Protein 1R6V (pdb70)

CATH classification: 2.60.40.1800 (+3 more: 3.30.70.80, 3.40.50.200, 2.60.40.10)

Sequence (671 aa):
SKAKDLASLPEIKSQGYHILFGELRDGEYTEGKILVGYNDRSEVDKIVKAVNGKVVLELPQIKVVSIKLNGMTVKQAYDKIKALALKGIRYVEPSYKRELIKPTVVKPNPDMYKIRKPGLNSTARDYGEELSNELWGLEAIGVTQQLWEEASGTNIIVAVVDTGVDGTHPDLEGQVIAGYRPAFDEELPAGTDSSYGGSAGTHVAGTIAAKKDGKGIVGVAPGAKIMPIVIFDDPALVGGNGYVGDDYVAAGIIWATDHGAKVMNHSWGGWGYSYTMKEAFDYAMEHGVVMVVSAGNNTSDSHHQYPAGYPGVIQVAALDYYGGTFRVAGFSSRSDGVSVGAPGVTILSTVPGEDSIGYEGHNENVPATNGGTYDYYQGTSMAAPHVTGVVAVLLQKFPNAKPWQIRKLLENTAFDFNGNGWDHDTGYGLVKLDAALQGPLPTQGGVEEFQVVVTDAKGNFGVPTVFVSMMRDNGSCYYAKTGPDGIARFPHIDSGTYDIFVGGPDHWDRALAPYDGESIPGGYAIALRMAEERQASFVGFGVSPDATQLNVNFNSTLQVKFSTNLSTLKDPQFVVVDPLLRGVYGRVAYARNQTYDLSLLSGQISFGIQTLLPAATDITIQGTVTLNGEDIPVYGVLKAGTTWTIIDDFGGLNLGTDSQPIYVWWTIFGQ

B-factor: mean 23.52, std 9.98, range [3.26, 60.57]

Organism: Fervidobacterium pennivorans (NCBI:txid93466)

Nearest PDB structures (foldseek):
  1r6v-assembly1_A  TM=1.001E+00  e=0.000E+00  Fervidobacterium pennivorans
  7xr8-assembly1_A  TM=8.230E-01  e=1.145E-21  Thermaerobacillus caldiproteolyticus
  2x8j-assembly1_C  TM=8.472E-01  e=1.975E-20  Shouchella clausii
  7xr8-assembly2_D-2  TM=8.264E-01  e=8.109E-21  Thermaerobacillus caldiproteolyticus
  2x8j-assembly3_B  TM=8.328E-01  e=3.407E-19  Shouchella clausii

Radius of gyration: 28.77 Å; Cα contacts (8 Å, |Δi|>4): 1894; chains: 1; bounding box: 52×78×81 Å

InterPro domains:
  IPR000209 Peptidase S8/S53 domain [PF00082] (181-457)
  IPR013783 Immunoglobulin-like fold [G3DSA:2.60.40.10] (472-583)
  IPR015500 Peptidase S8, subtilisin-related [PR00723] (181-200)
  IPR015500 Peptidase S8, subtilisin-related [PR00723] (224-237)
  IPR015500 Peptidase S8, subtilisin-related [PR00723] (406-422)
  IPR022398 Peptidase S8, subtilisin, His-active site [PS00137] (228-238)
  IPR023827 Peptidase S8, subtilisin, Asp-active site [PS00136] (186-197)
  IPR023828 Peptidase S8, subtilisin, Ser-active site [PS00138] (407-417)
  IPR034063 Fervidolysin domain [cd07485] (174-441)
  IPR036852 Peptidase S8/S53 domain superfamily [G3DSA:3.40.50.200] (125-471)
  IPR036852 Peptidase S8/S53 domain superfamily [SSF52743] (31-699)
  IPR037045 Peptidase S8 propeptide/proteinase inhibitor I9 superfamily [G3DSA:3.30.70.80] (47-124)
  IPR050131 Subtilisin-like serine protease [PTHR43806] (74-496)
  IPR054399 Fervidolysin-like, N-terminal prodomain [PF22148] (53-123)
  IPR054400 Fervidolysin, sec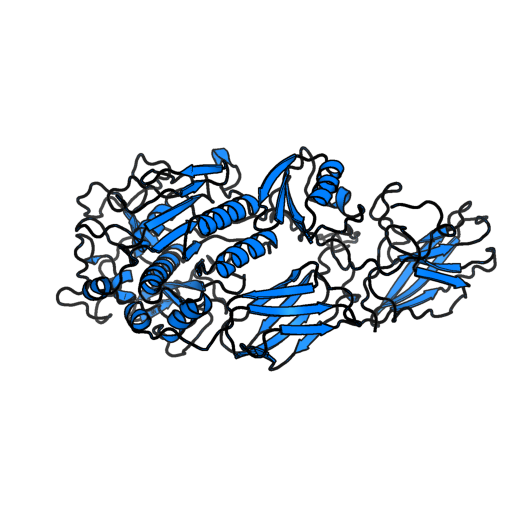ond beta-sandwich domain [PF22349] (599-698)
  IPR056489 Fervidolysin/DR_A0283-like, Ig-like domain [PF24025] (469-567)

Secondary structure (DSSP, 8-state):
---S-STTPPB---------BPPP-TTSB-TTEEEEEESSHHHHHHHHHHHT-EEEEEEGGGTEEEEE-SS--HHHHHHHHTTS--SSEEEEE-PBP-EE---EE----TTTT-SSSS--SSSTT--SSTTGGG-HHHHHTT--HHHHHH-S-TT-EEEEEES--BTTSGGGTTTB--EEEGGGTEEE-TT-B--TT-SHHHHHHHHHH---SSSS---S-TTSEEEEEESB--HHHH-TTSB--HHHHHHHHHHHHHTT-SEEEE-EEBS---HHHHHHHHHHHHTT-EEEEE--S-SSS----BTTTSTT-EEEEEEEEETTEEEE-SSSPP-TTEEEEEE-SSEEEE---TTSTT-----TT---SSS--EEEEESHHHHHHHHHHHHHHHHHH-TT--HHHHHHHHHHH-B-SSSSS-BTTTBT-B--HHHHHH----SSSEEEEEEEEEE-TTS-SBPTTEEEEEE-SSS--EEEE--TTSEEEEEEEEPEEEEEEEEEE---S--S-TTTS-----S-SS-S-GGG--EEEEEEEEEBTTB-EEEEE----EEEEE----TTSSS-EEEEE-TT-S-EEEEEE--TTPEEE-TT-EEEEEEEEE-SS--SS-EEEEEEEEETTEEEEEEEEE-TT-SEEEEBTTSS-BSS-SSS--B--EEEE--

Foldseek 3Di:
DFDDAFVPFAADDFLFFFAAEFDDDPPWFDWFKKKWAWQDPVLVVVLCVLLVWAFDDADVLRRITMTGRVPATPLRSCQSVRLPSGDGTFYMYGFTDKFFLDWDFDDQDLCFQDDLRQDRDDCQQPLQAPCSSRAVQCSLQPHDNVLVVVFQLAPAEEEEAEQFAALLFPQCPVAEAWAAELLVRDIRHGSHFRNQQAWLSHQLSFQQARANDRFDHGHLRVNYHYHYYHQQGHCVVCNDRRGSTLRSSLVRLVVCLVVHHQEYEERMWFATDDPSNLSSVLSSLVSQHAYEYEAHQADVRVTRCPPLQAFLHAYEFEWGADPNFIDTPHSGDFALSHLFYGHFFFHKGFTHDPPGNRDDDADPVPPTDPPGGIGTIGTSSSTRSNLRNLLSRLCVLVVPDRSLQSSVLQLVQADQRVPPCAGRRGGRHYGHSVSSNVDDRDPAFWDQKAKEFEAFQVRPAAAWQKKKWWADPHHHIHIFTAIRRNMTMRGSHTWFWTKMKIKFWDQSQAQADPVGGGGHGLSNTRANDPLAMDMDIDGGDTGTNVHRYHYHYHFWWKKKAWADDPVVFAQKWKWKAAQQRNRTNDIGGHDHRDIGIPRQDAYKIWIKMFGPFFAQAKDKIKIWMQIRNRTAIKIAIRHGPHGMATIGNVHGDFSHDSVRTGTRIHHGRGD

GO terms:
  GO:0005509 calcium ion binding (F, IDA)
  GO:0008233 peptidase activity (F, IDA)
  GO:0009986 cell surface (C, IDA)
  GO:0016540 protein autoprocessing (P, IDA)
  GO:0006508 proteolysis (P, IDA)

Solvent-accessible surface area: 24886 Å² total; per-residue (Å²): 99,52,24,189,52,2,58,84,17,81,151,47,183,40,85,8,33,25,28,3,5,5,36,31,114,143,61,48,34,56,90,17,33,0,0,0,0,10,71,54,72,68,7,0,60,103,0,28,163,26,1,118,13,115,45,48,28,79,10,85,69,9,88,0,0,0,0,94,0,83,87,44,50,0,104,91,0,0,60,109,2,13,8,43,36,31,151,8,16,28,2,0,0,0,2,3,89,3,108,23,12,110,18,78,90,32,165,52,62,122,94,11,5,63,77,109,26,50,58,43,81,102,81,36,20,80,4,41,9,60,1,7,93,41,13,2,3,7,17,0,0,10,4,69,58,144,18,18,152,100,1,16,0,61,133,16,39,0,0,0,0,1,1,0,0,2,4,85,6,51,0,0,98,46,16,5,43,36,0,18,17,2,21,94,113,64,98,5,85,62,33,50,28,1,0,48,24,8,4,4,0,0,3,4,0,0,8,0,0,0,67,86,58,33,85,0,1,2,0,0,0,18,20,0,69,0,5,3,0,0,0,9,1,44,67,93,110,48,33,83,80,0,24,12,8,0,0,37,0,0,5,0,0,6,36,0,12,77,95,26,0,87,0,0,0,0,1,0,2,3,64,0,24,0,20,0,0,14,53,0,0,6,33,0,3,106,98,29,1,3,2,0,0,0,0,9,38,42,91,114,52,80,33,13,82,24,0,10,34,3,2,8,13,2,13,0,0,0,0,34,18,162,65,49,73,16,106,36,26,63,49,9,26,177,34,37,24,1,3,0,0,0,0,0,17,12,8,4,0,0,0,0,18,112,153,22,92,4,79,85,22,51,22,150,116,17,91,25,88,36,79,17,14,1,8,7,9,43,8,2,5,3,0,0,1,5,0,0,0,0,0,0,0,0,13,59,73,27,101,132,13,84,8,18,22,0,10,21,4,0,13,97,30,17,100,50,38,80,62,87,34,37,25,60,48,2,1,48,2,0,0,38,0,58,32,0,3,139,22,116,33,18,116,150,24,6,5,97,43,0,31,0,23,0,21,3,24,165,39,105,73,16,0,4,7,0,53,0,28,0,90,48,152,95,6,14,33,21,72,0,29,0,10,41,87,0,57,0,80,0,4,12,0,6,29,30,87,1,42,0,83,3,9,0,0,19,43,46,12,71,33,60,46,116,97,97,38,104,46,95,3,15,0,6,1,2,0,17,23,142,15,0,36,59,144,27,66,59,118,43,44,37,3,33,104,139,33,58,88,13,90,5,83,6,72,2,60,0,69,0,84,0,65,26,85,5,91,118,20,95,71,26,56,2,0,9,0,1,7,15,6,58,0,0,52,30,77,64,68,24,29,130,72,85,70,18,84,20,12,145,52,31,2,17,4,1,0,0,0,13,6,122,102,76,5,104,98,87,32,64,0,102,9,57,0,36,0,36,64,94,99,17,101,3,95,0,53,0,136,48,58,50,36,53,16,9,0,1,37,57,18,25,44,40,22,25,80,134,80,68,6,1,28,0,3,0,0,1,0,2,116

Structure (mmCIF, N/CA/C/O backbone):
data_1R6V
#
_entry.id   1R6V
#
_cell.length_a   49.558
_cell.length_b   51.031
_cell.length_c   79.101
_cell.angle_alpha   93.90
_cell.angle_beta   104.72
_cell.angle_gamma   115.43
#
_symmetry.space_group_name_H-M   'P 1'
#
loop_
_entity.id
_entity.type
_entity.pdbx_description
1 polymer 'subtilisin-like serine protease'
2 non-polymer 'CALCIUM ION'
3 water water
#
loop_
_atom_site.group_PDB
_atom_site.id
_atom_site.type_symbol
_atom_site.label_atom_id
_atom_site.label_alt_id
_atom_site.label_comp_id
_atom_site.label_asym_id
_atom_site.label_entity_id
_atom_site.label_seq_id
_atom_site.pdbx_PDB_ins_code
_atom_site.Cartn_x
_atom_site.Cartn_y
_atom_site.Cartn_z
_atom_site.occupancy
_atom_site.B_iso_or_equiv
_atom_site.auth_seq_id
_atom_site.auth_comp_id
_atom_site.auth_asym_id
_atom_site.auth_atom_id
_atom_site.pdbx_PDB_model_num
ATOM 1 N N . SER A 1 1 ? -5.639 27.818 34.786 1.00 49.63 9 SER A N 1
ATOM 2 C CA . SER A 1 1 ? -5.555 29.027 35.661 1.00 49.77 9 SER A CA 1
ATOM 3 C C . SER A 1 1 ? -4.822 28.702 36.961 1.00 49.82 9 SER A C 1
ATOM 4 O O . SER A 1 1 ? -4.705 27.535 37.344 1.00 50.03 9 SER A O 1
ATOM 6 N N . LYS A 1 2 ? -4.328 29.738 37.635 1.00 50.12 10 LYS A N 1
ATOM 7 C CA . LYS A 1 2 ? -3.618 29.560 38.900 1.00 49.93 10 LYS A CA 1
ATOM 8 C C . LYS A 1 2 ? -4.379 30.227 40.050 1.00 49.80 10 LYS A C 1
ATOM 9 O O . LYS A 1 2 ? -5.578 30.495 39.940 1.00 50.20 10 LYS A O 1
ATOM 11 N N . ALA A 1 3 ? -3.677 30.486 41.151 1.00 49.66 11 ALA A N 1
ATOM 12 C CA . ALA A 1 3 ? -4.283 31.117 42.322 1.00 49.14 11 ALA A CA 1
ATOM 13 C C . ALA A 1 3 ? -3.242 31.443 43.389 1.00 48.56 11 ALA A C 1
ATOM 14 O O . ALA A 1 3 ? -2.212 30.771 43.493 1.00 49.23 11 ALA A O 1
ATOM 16 N N . LYS A 1 4 ? -3.518 32.478 44.178 1.00 47.30 12 LYS A N 1
ATOM 17 C CA . LYS A 1 4 ? -2.611 32.900 45.242 1.00 45.06 12 LYS A CA 1
ATOM 18 C C . LYS A 1 4 ? -3.314 32.892 46.598 1.00 44.29 12 LYS A C 1
ATOM 19 O O . LYS A 1 4 ? -2.687 32.634 47.625 1.00 44.75 12 LYS A O 1
ATOM 25 N N . ASP A 1 5 ? -4.614 33.169 46.592 1.00 43.45 13 ASP A N 1
ATOM 26 C CA . ASP A 1 5 ? -5.405 33.195 47.818 1.00 42.26 13 ASP A CA 1
ATOM 27 C C . ASP A 1 5 ? -6.533 32.171 47.723 1.00 41.05 13 ASP A C 1
ATOM 28 O O . ASP A 1 5 ? -7.180 32.048 46.685 1.00 42.47 13 ASP A O 1
ATOM 33 N N . LEU A 1 6 ? -6.772 31.443 48.809 1.00 38.80 14 LEU A N 1
ATOM 34 C CA . LEU A 1 6 ? -7.809 30.417 48.826 1.00 36.38 14 LEU A CA 1
ATOM 35 C C . LEU A 1 6 ? -9.212 30.994 49.036 1.00 35.48 14 LEU A C 1
ATOM 36 O O . LEU A 1 6 ? -10.185 30.509 48.458 1.00 33.88 14 LEU A O 1
ATOM 41 N N . ALA A 1 7 ? -9.307 32.036 49.858 1.00 35.03 15 ALA A N 1
ATOM 42 C CA . ALA A 1 7 ? -10.589 32.674 50.151 1.00 34.88 15 ALA A CA 1
ATOM 43 C C . ALA A 1 7 ? -11.154 33.434 48.954 1.00 34.87 15 ALA A C 1
ATOM 44 O O . ALA A 1 7 ? -12.366 33.622 48.844 1.00 34.23 15 ALA A O 1
ATOM 46 N N . SER A 1 8 ? -10.276 33.857 48.053 1.00 34.95 16 SER A N 1
ATOM 47 C CA . SER A 1 8 ? -10.698 34.617 46.883 1.00 35.58 16 SER A CA 1
ATOM 48 C C . SER A 1 8 ? -11.084 33.751 45.686 1.00 35.39 16 SER A C 1
ATOM 49 O O . SER A 1 8 ? -11.623 34.254 44.699 1.00 36.46 16 SER A O 1
ATOM 52 N N . LEU A 1 9 ? -10.813 32.454 45.770 1.00 33.17 17 LEU A N 1
ATOM 53 C CA . LEU A 1 9 ? -11.143 31.544 44.682 1.00 31.69 17 LEU A CA 1
ATOM 54 C C . LEU A 1 9 ? -12.646 31.382 44.508 1.00 31.25 17 LEU A C 1
ATOM 55 O O . LEU A 1 9 ? -13.390 31.287 45.482 1.00 30.59 17 LEU A O 1
ATOM 60 N N . PRO A 1 10 ? -13.111 31.353 43.252 1.00 32.00 18 PRO A N 1
ATOM 61 C CA . PRO A 1 10 ? -14.532 31.198 42.933 1.00 32.68 18 PRO A CA 1
ATOM 62 C C . PRO A 1 10 ? -14.975 29.740 42.998 1.00 33.34 18 PRO A C 1
ATOM 63 O O . PRO A 1 10 ? -14.149 28.828 43.048 1.00 31.83 18 PRO A O 1
ATOM 67 N N . GLU A 1 11 ? -16.286 29.533 42.985 1.00 34.34 19 GLU A N 1
ATOM 68 C CA . GLU A 1 11 ? -16.867 28.198 43.028 1.00 35.48 19 GLU A CA 1
ATOM 69 C C . GLU A 1 11 ? -16.924 27.656 41.604 1.00 36.40 19 GLU A C 1
ATOM 70 O O . GLU A 1 11 ? -17.341 28.373 40.691 1.00 35.88 19 GLU A O 1
ATOM 76 N N . ILE A 1 12 ? -16.503 26.405 41.412 1.00 35.01 20 ILE A N 1
ATOM 77 C CA . ILE A 1 12 ? -16.534 25.790 40.084 1.00 35.48 20 ILE A CA 1
ATOM 78 C C . ILE A 1 12 ? -17.097 24.373 40.114 1.00 35.28 20 ILE A C 1
ATOM 79 O O . ILE A 1 12 ? -17.178 23.748 41.169 1.00 35.77 20 ILE A O 1
ATOM 84 N N . LYS A 1 13 ? -17.497 23.877 38.945 1.00 35.78 21 LYS A N 1
ATOM 85 C CA . LYS A 1 13 ? -18.069 22.540 38.823 1.00 35.09 21 LYS A CA 1
ATOM 86 C C . LYS A 1 13 ? -16.955 21.517 38.629 1.00 34.46 21 LYS A C 1
ATOM 87 O O . LYS A 1 13 ? -15.833 21.887 38.285 1.00 34.21 21 LYS A O 1
ATOM 93 N N . SER A 1 14 ? -17.263 20.241 38.857 1.00 34.46 22 SER A N 1
ATOM 94 C CA . SER A 1 14 ? -16.279 19.171 38.697 1.00 35.29 22 SER A CA 1
ATOM 95 C C . SER A 1 14 ? -15.520 19.356 37.395 1.00 35.04 22 SER A C 1
ATOM 96 O O . SER A 1 14 ? -16.099 19.733 36.374 1.00 35.62 22 SER A O 1
ATOM 99 N N . GLN A 1 15 ? -14.221 19.082 37.447 1.00 34.38 23 GLN A N 1
ATOM 100 C CA . GLN A 1 15 ? -13.333 19.224 36.303 1.00 33.80 23 GLN A CA 1
ATOM 101 C C . GLN A 1 15 ? -12.931 17.885 35.690 1.00 32.99 23 GLN A C 1
ATOM 102 O O . GLN A 1 15 ? -12.018 17.832 34.867 1.00 33.58 23 GLN A O 1
ATOM 108 N N . GLY A 1 16 ? -13.598 16.809 36.095 1.00 31.01 24 GLY A N 1
ATOM 109 C CA . GLY A 1 16 ? -13.270 15.494 35.562 1.00 28.69 24 GLY A CA 1
ATOM 110 C C . GLY A 1 16 ? -11.998 14.915 36.165 1.00 27.12 24 GLY A C 1
ATOM 111 O O . GLY A 1 16 ? -11.636 15.250 37.296 1.00 28.11 24 GLY A O 1
ATOM 112 N N . TYR A 1 17 ? -11.314 14.046 35.425 1.00 24.02 25 TYR A N 1
ATOM 113 C CA . TYR A 1 17 ? -10.084 13.443 35.929 1.00 21.79 25 TYR A CA 1
ATOM 114 C C . TYR A 1 17 ? -8.831 13.962 35.230 1.00 21.65 25 TYR A C 1
ATOM 115 O O . TYR A 1 17 ? -8.913 14.604 34.185 1.00 21.03 25 TYR A O 1
ATOM 124 N N . HIS A 1 18 ? -7.687 13.669 35.843 1.00 19.94 26 HIS A N 1
ATOM 125 C CA . HIS A 1 18 ? -6.357 14.077 35.387 1.00 18.87 26 HIS A CA 1
ATOM 126 C C . HIS A 1 18 ? -6.047 13.627 33.958 1.00 18.88 26 HIS A C 1
ATOM 127 O O . HIS A 1 18 ? -6.664 12.700 33.432 1.00 15.36 26 HIS A O 1
ATOM 134 N N . ILE A 1 19 ? -5.081 14.303 33.340 1.00 17.92 27 ILE A N 1
ATOM 135 C CA . ILE A 1 19 ? -4.676 13.972 31.991 1.00 18.38 27 ILE A CA 1
ATOM 136 C C . ILE A 1 19 ? -4.087 12.555 32.014 1.00 17.16 27 ILE A C 1
ATOM 137 O O . ILE A 1 19 ? -3.456 12.148 32.991 1.00 15.44 27 ILE A O 1
ATOM 142 N N . LEU A 1 20 ? -4.305 11.804 30.937 1.00 15.62 28 LEU A N 1
ATOM 143 C CA . LEU A 1 20 ? -3.827 10.433 30.849 1.00 15.06 28 LEU A CA 1
ATOM 144 C C . LEU A 1 20 ? -2.370 10.375 30.395 1.00 14.78 28 LEU A C 1
ATOM 145 O O . LEU A 1 20 ? -2.058 10.682 29.242 1.00 14.48 28 LEU A O 1
ATOM 150 N N . PHE A 1 21 ? -1.478 10.004 31.308 1.00 13.15 29 PHE A N 1
ATOM 151 C CA . PHE A 1 21 ? -0.061 9.883 30.983 1.00 15.02 29 PHE A CA 1
ATOM 152 C C . PHE A 1 21 ? 0.315 8.420 30.828 1.00 16.29 29 PHE A C 1
ATOM 153 O O . PHE A 1 21 ? -0.111 7.584 31.624 1.00 16.67 29 PHE A O 1
ATOM 161 N N . GLY A 1 22 ? 1.107 8.109 29.807 1.00 15.63 30 GLY A N 1
ATOM 162 C CA . GLY A 1 22 ? 1.530 6.735 29.610 1.00 17.50 30 GLY A CA 1
ATOM 163 C C . GLY A 1 22 ? 2.493 6.325 30.711 1.00 18.13 30 GLY A C 1
ATOM 164 O O . GLY A 1 22 ? 3.362 7.103 31.114 1.00 18.08 30 GLY A O 1
ATOM 165 N N . GLU A 1 23 ? 2.357 5.097 31.201 1.00 18.98 31 GLU A N 1
ATOM 166 C CA . GLU A 1 23 ? 3.218 4.618 32.274 1.00 20.59 31 GLU A CA 1
ATOM 167 C C . GLU A 1 23 ? 4.682 4.627 31.876 1.00 21.14 31 GLU A C 1
ATOM 168 O O . GLU A 1 23 ? 5.040 4.202 30.779 1.00 19.72 31 GLU A O 1
ATOM 174 N N . LEU A 1 24 ? 5.522 5.122 32.782 1.00 21.79 32 LEU A N 1
ATOM 175 C CA . LEU A 1 24 ? 6.960 5.204 32.568 1.00 23.54 32 LEU A CA 1
ATOM 176 C C . LEU A 1 24 ? 7.666 4.076 33.312 1.00 26.95 32 LEU A C 1
ATOM 177 O O . LEU A 1 24 ? 7.550 3.965 34.533 1.00 28.38 32 LEU A O 1
ATOM 182 N N . ARG A 1 25 ? 8.393 3.251 32.564 1.00 27.70 33 ARG A N 1
ATOM 183 C CA . ARG A 1 25 ? 9.125 2.107 33.105 1.00 29.72 33 ARG A CA 1
ATOM 184 C C . ARG A 1 25 ? 10.578 2.193 32.646 1.00 29.77 33 ARG A C 1
ATOM 185 O O . ARG A 1 25 ? 10.840 2.252 31.450 1.00 28.87 33 ARG A O 1
ATOM 193 N N . ASP A 1 26 ? 11.530 2.194 33.578 1.00 30.98 34 ASP A N 1
ATOM 194 C CA . ASP A 1 26 ? 12.934 2.281 33.180 1.00 31.81 34 ASP A CA 1
ATOM 195 C C . ASP A 1 26 ? 13.308 1.253 32.119 1.00 30.87 34 ASP A C 1
ATOM 196 O O . ASP A 1 26 ? 12.925 0.087 32.207 1.00 32.11 34 ASP A O 1
ATOM 201 N N . GLY A 1 27 ? 14.049 1.704 31.111 1.00 29.47 35 GLY A N 1
ATOM 202 C CA . GLY A 1 27 ? 14.480 0.822 30.043 1.00 28.18 35 GLY A CA 1
ATOM 203 C C . GLY A 1 27 ? 13.387 0.356 29.099 1.00 28.41 35 GLY A C 1
ATOM 204 O O . GLY A 1 27 ? 13.665 -0.366 28.145 1.00 27.04 35 GLY A O 1
ATOM 205 N N . GLU A 1 28 ? 12.148 0.765 29.349 1.00 26.74 36 GLU A N 1
ATOM 206 C CA . GLU A 1 28 ? 11.049 0.339 28.488 1.00 26.29 36 GLU A CA 1
ATOM 207 C C . GLU A 1 28 ? 10.568 1.377 27.488 1.00 24.79 36 GLU A C 1
ATOM 208 O O . GLU A 1 28 ? 9.588 1.138 26.790 1.00 22.95 36 GLU A O 1
ATOM 214 N N . TYR A 1 29 ? 11.230 2.528 27.411 1.00 22.29 37 TYR A N 1
ATOM 215 C CA . TYR A 1 29 ? 10.796 3.536 26.459 1.00 21.96 37 TYR A CA 1
ATOM 216 C C . TYR A 1 29 ? 11.919 4.395 25.899 1.00 22.10 37 TYR A C 1
ATOM 217 O O . TYR A 1 29 ? 12.990 4.527 26.504 1.00 23.17 37 TYR A O 1
ATOM 226 N N . THR A 1 30 ? 11.676 4.963 24.725 1.00 21.60 38 THR A N 1
ATOM 227 C CA . THR A 1 30 ? 12.652 5.813 24.064 1.00 21.98 38 THR A CA 1
ATOM 228 C C . THR A 1 30 ? 12.643 7.187 24.709 1.00 21.37 38 THR A C 1
ATOM 229 O O . THR A 1 30 ? 11.595 7.789 24.885 1.00 20.38 38 THR A O 1
ATOM 233 N N . GLU A 1 31 ? 13.822 7.682 25.058 1.00 20.13 39 GLU A N 1
ATOM 234 C CA . GLU A 1 31 ? 13.917 8.984 25.697 1.00 20.98 39 GLU A CA 1
ATOM 235 C C . GLU A 1 31 ? 13.830 10.145 24.702 1.00 21.31 39 GLU A C 1
ATOM 236 O O . GLU A 1 31 ? 14.033 9.965 23.494 1.00 22.56 39 GLU A O 1
ATOM 242 N N . GLY A 1 32 ? 13.490 11.323 25.227 1.00 19.74 40 GLY A N 1
ATOM 243 C CA . GLY A 1 32 ? 13.432 12.541 24.437 1.00 20.10 40 GLY A CA 1
ATOM 244 C C . GLY A 1 32 ? 12.301 12.814 23.471 1.00 17.41 40 GLY A C 1
ATOM 245 O O . GLY A 1 32 ? 12.425 13.706 22.636 1.00 17.99 40 GLY A O 1
ATOM 246 N N . LYS A 1 33 ? 11.203 12.074 23.577 1.00 17.53 41 LYS A N 1
ATOM 247 C CA . LYS A 1 33 ? 10.080 12.279 22.674 1.00 15.92 41 LYS A CA 1
ATOM 248 C C . LYS A 1 33 ? 8.774 11.873 23.340 1.00 14.00 41 LYS A C 1
ATOM 249 O O . LYS A 1 33 ? 8.750 10.932 24.133 1.00 12.89 41 LYS A O 1
ATOM 255 N N . ILE A 1 34 ? 7.705 12.598 23.028 1.00 13.65 42 ILE A N 1
ATOM 256 C CA . ILE A 1 34 ? 6.381 12.250 23.540 1.00 12.96 42 ILE A CA 1
ATOM 257 C C . ILE A 1 34 ? 5.370 12.186 22.406 1.00 13.19 42 ILE A C 1
ATOM 258 O O . ILE A 1 34 ? 5.495 12.894 21.405 1.00 13.30 42 ILE A O 1
ATOM 263 N N . LEU A 1 35 ? 4.391 11.294 22.548 1.00 12.66 43 LEU A N 1
ATOM 264 C CA . LEU A 1 35 ? 3.338 11.148 21.546 1.00 13.07 43 LEU A CA 1
ATOM 265 C C . LEU A 1 35 ? 2.102 11.719 22.198 1.00 13.57 43 LEU A C 1
ATOM 266 O O . LEU A 1 35 ? 1.753 11.324 23.306 1.00 14.57 43 LEU A O 1
ATOM 271 N N . VAL A 1 36 ? 1.451 12.659 21.521 1.00 12.36 44 VAL A N 1
ATOM 272 C CA . VAL A 1 36 ? 0.269 13.301 22.073 1.00 13.35 44 VAL A CA 1
ATOM 273 C C . VAL A 1 36 ? -0.986 12.988 21.277 1.00 12.22 44 VAL A C 1
ATOM 274 O O . VAL A 1 36 ? -1.075 13.315 20.096 1.00 13.74 44 VAL A O 1
ATOM 278 N N . GLY A 1 37 ? -1.934 12.322 21.934 1.00 11.69 45 GLY A N 1
ATOM 279 C CA . GLY A 1 37 ? -3.208 12.001 21.323 1.00 12.44 45 GLY A CA 1
ATOM 280 C C . GLY A 1 37 ? -4.083 13.163 21.727 1.00 14.86 45 GLY A C 1
ATOM 281 O O . GLY A 1 37 ? -4.216 13.461 22.915 1.00 16.20 45 GLY A O 1
ATOM 282 N N . TYR A 1 38 ? -4.691 13.825 20.755 1.00 14.80 46 TYR A N 1
ATOM 283 C CA . TYR A 1 38 ? -5.496 14.993 21.053 1.00 15.98 46 TYR A CA 1
ATOM 284 C C . TYR A 1 38 ? -6.891 14.882 20.485 1.00 18.07 46 TYR A C 1
ATOM 285 O O . TYR A 1 38 ? -7.202 13.976 19.713 1.00 16.53 46 TYR A O 1
ATOM 294 N N . ASN A 1 39 ? -7.737 15.812 20.901 1.00 19.45 47 ASN A N 1
ATOM 295 C CA . ASN A 1 39 ? -9.059 15.911 20.328 1.00 21.00 47 ASN A CA 1
ATOM 296 C C . ASN A 1 39 ? -8.967 17.253 19.609 1.00 19.74 47 ASN A C 1
ATOM 297 O O . ASN A 1 39 ? -9.284 17.346 18.435 1.00 22.19 47 ASN A O 1
ATOM 302 N N . ASP A 1 40 ? -8.459 18.267 20.310 1.00 19.51 48 ASP A N 1
ATOM 303 C CA . ASP A 1 40 ? -8.305 19.621 19.766 1.00 20.13 48 ASP A CA 1
ATOM 304 C C . ASP A 1 40 ? -6.838 19.892 19.421 1.00 18.75 48 ASP A C 1
ATOM 305 O O . ASP A 1 40 ? -6.016 20.129 20.301 1.00 19.86 48 ASP A O 1
ATOM 310 N N . ARG A 1 41 ? -6.510 19.844 18.134 1.00 18.99 49 ARG A N 1
ATOM 311 C CA . ARG A 1 41 ? -5.131 20.059 17.688 1.00 17.30 49 ARG A CA 1
ATOM 312 C C . ARG A 1 41 ? -4.505 21.349 18.237 1.00 18.18 49 ARG A C 1
ATOM 313 O O . ARG A 1 41 ? -3.303 21.404 18.472 1.00 17.95 49 ARG A O 1
ATOM 321 N N . SER A 1 42 ? -5.311 22.385 18.450 1.00 18.81 50 SER A N 1
ATOM 322 C CA . SER A 1 42 ? -4.753 23.636 18.956 1.00 21.00 50 SER A CA 1
ATOM 323 C C . SER A 1 42 ? -4.181 23.496 20.375 1.00 20.99 50 SER A C 1
ATOM 324 O O . SER A 1 42 ? -3.205 24.169 20.736 1.00 21.48 50 SER A O 1
ATOM 327 N N . GLU A 1 43 ? -4.766 22.608 21.171 1.00 20.89 51 GLU A N 1
ATOM 328 C CA . GLU A 1 43 ? -4.293 22.412 22.534 1.00 21.44 51 GLU A CA 1
ATOM 329 C C . GLU A 1 43 ? -2.899 21.819 22.562 1.00 19.79 51 GLU A C 1
ATOM 330 O O . GLU A 1 43 ? -2.162 21.993 23.532 1.00 19.17 51 GLU A O 1
ATOM 336 N N . VAL A 1 44 ? -2.543 21.090 21.511 1.00 16.55 52 VAL A N 1
ATOM 337 C CA . VAL A 1 44 ? -1.221 20.484 21.448 1.00 17.33 52 VAL A CA 1
ATOM 338 C C . VAL A 1 44 ? -0.175 21.595 21.466 1.00 18.26 52 VAL A C 1
ATOM 339 O O . VAL A 1 44 ? 0.917 21.422 22.004 1.00 18.31 52 VAL A O 1
ATOM 343 N N . ASP A 1 45 ? -0.517 22.747 20.902 1.00 18.97 53 ASP A N 1
ATOM 344 C CA . ASP A 1 45 ? 0.434 23.844 20.873 1.00 20.78 53 ASP A CA 1
ATOM 345 C C . ASP A 1 45 ? 0.792 24.330 22.279 1.00 21.72 53 ASP A C 1
ATOM 346 O O . ASP A 1 45 ? 1.872 24.876 22.480 1.00 20.80 53 ASP A O 1
ATOM 351 N N . LYS A 1 46 ? -0.105 24.122 23.246 1.00 21.26 54 LYS A N 1
ATOM 352 C CA . LYS A 1 46 ? 0.166 24.513 24.626 1.00 21.69 54 LYS A CA 1
ATOM 353 C C . LYS A 1 46 ? 1.244 23.590 25.202 1.00 20.18 54 LYS A C 1
ATOM 354 O O . LYS A 1 46 ? 2.055 24.012 26.022 1.00 18.35 54 LYS A O 1
ATOM 360 N N . ILE A 1 47 ? 1.247 22.327 24.769 1.00 17.76 55 ILE A N 1
ATOM 361 C CA . ILE A 1 47 ? 2.257 21.374 25.215 1.00 16.76 55 ILE A CA 1
ATOM 362 C C . ILE A 1 47 ? 3.591 21.692 24.535 1.00 16.89 55 ILE A C 1
ATOM 363 O O . ILE A 1 47 ? 4.644 21.630 25.168 1.00 17.04 55 ILE A O 1
ATOM 368 N N . VAL A 1 48 ? 3.552 22.027 23.246 1.00 16.28 56 VAL A N 1
ATOM 369 C CA . VAL A 1 48 ? 4.783 22.338 22.522 1.00 19.16 56 VAL A CA 1
ATOM 370 C C . VAL A 1 48 ? 5.496 23.505 23.201 1.00 19.88 56 VAL A C 1
ATOM 371 O O . VAL A 1 48 ? 6.702 23.456 23.446 1.00 19.59 56 VAL A O 1
ATOM 375 N N . LYS A 1 49 ? 4.742 24.539 23.532 1.00 19.84 57 LYS A N 1
ATOM 376 C CA . LYS A 1 49 ? 5.338 25.688 24.194 1.00 23.00 57 LYS A CA 1
ATOM 377 C C . LYS A 1 49 ? 5.832 25.351 25.599 1.00 22.21 57 LYS A C 1
ATOM 378 O O . LYS A 1 49 ? 6.912 25.787 26.003 1.00 22.36 57 LYS A O 1
ATOM 384 N N . ALA A 1 50 ? 5.058 24.564 26.341 1.00 20.98 58 ALA A N 1
ATOM 385 C CA . ALA A 1 50 ? 5.454 24.210 27.702 1.00 21.16 58 ALA A CA 1
ATOM 386 C C . ALA A 1 50 ? 6.767 23.432 27.751 1.00 21.60 58 ALA A C 1
ATOM 387 O O . ALA A 1 50 ? 7.564 23.601 28.673 1.00 21.45 58 ALA A O 1
ATOM 389 N N . VAL A 1 51 ? 7.008 22.578 26.766 1.00 22.06 59 VAL A N 1
ATOM 390 C CA . VAL A 1 51 ? 8.246 21.811 26.770 1.00 21.61 59 VAL A CA 1
ATOM 391 C C . VAL A 1 51 ? 9.224 22.387 25.749 1.00 22.47 59 VAL A C 1
ATOM 392 O O . VAL A 1 51 ? 10.360 21.925 25.630 1.00 22.29 59 VAL A O 1
ATOM 396 N N . ASN A 1 52 ? 8.783 23.427 25.047 1.00 23.30 60 ASN A N 1
ATOM 397 C CA . ASN A 1 52 ? 9.578 24.061 24.003 1.00 23.49 60 ASN A CA 1
ATOM 398 C C . ASN A 1 52 ? 10.133 22.974 23.097 1.00 22.38 60 ASN A C 1
ATOM 399 O O . ASN A 1 52 ? 11.337 22.892 22.844 1.00 22.51 60 ASN A O 1
ATOM 404 N N . GLY A 1 53 ? 9.234 22.130 22.606 1.00 20.98 61 GLY A N 1
ATOM 405 C CA . GLY A 1 53 ? 9.658 21.046 21.750 1.00 21.68 61 GLY A CA 1
ATOM 406 C C . GLY A 1 53 ? 9.422 21.322 20.285 1.00 22.38 61 GLY A C 1
ATOM 407 O O . GLY A 1 53 ? 9.070 22.434 19.894 1.00 21.35 61 GLY A O 1
ATOM 408 N N . LYS A 1 54 ? 9.636 20.299 19.471 1.00 21.36 62 LYS A N 1
ATOM 409 C CA . LYS A 1 54 ? 9.434 20.431 18.047 1.00 21.97 62 LYS A CA 1
ATOM 410 C C . LYS A 1 54 ? 8.587 19.282 17.541 1.00 19.89 62 LYS A C 1
ATOM 411 O O . LYS A 1 54 ? 8.877 18.120 17.822 1.00 17.05 62 LYS A O 1
ATOM 417 N N . VAL A 1 55 ? 7.536 19.620 16.811 1.00 18.17 63 VAL A N 1
ATOM 418 C CA . VAL A 1 55 ? 6.654 18.617 16.224 1.00 19.91 63 VAL A CA 1
ATOM 419 C C . VAL A 1 55 ? 7.429 17.951 15.092 1.00 19.76 63 VAL A C 1
ATOM 420 O O . VAL A 1 55 ? 7.942 18.640 14.214 1.00 19.96 63 VAL A O 1
ATOM 424 N N . VAL A 1 56 ? 7.528 16.620 15.116 1.00 18.41 64 VAL A N 1
ATOM 425 C CA . VAL A 1 56 ? 8.246 15.903 14.071 1.00 17.64 64 VAL A CA 1
ATOM 426 C C . VAL A 1 56 ? 7.343 15.014 13.226 1.00 19.31 64 VAL A C 1
ATOM 427 O O . VAL A 1 56 ? 7.743 14.575 12.150 1.00 20.22 64 VAL A O 1
ATOM 431 N N . LEU A 1 57 ? 6.133 14.748 13.708 1.00 16.54 65 LEU A N 1
ATOM 432 C CA . LEU A 1 57 ? 5.195 13.915 12.966 1.00 16.51 65 LEU A CA 1
ATOM 433 C C . LEU A 1 57 ? 3.784 14.308 13.331 1.00 14.90 65 LEU A C 1
ATOM 434 O O . LEU A 1 57 ? 3.471 14.510 14.508 1.00 15.24 65 LEU A O 1
ATOM 439 N N . GLU A 1 58 ? 2.945 14.444 12.313 1.00 14.04 66 GLU A N 1
ATOM 440 C CA . GLU A 1 58 ? 1.541 14.752 12.507 1.00 15.85 66 GLU A CA 1
ATOM 441 C C . GLU A 1 58 ? 0.777 13.617 11.844 1.00 15.77 66 GLU A C 1
ATOM 442 O O . GLU A 1 58 ? 1.022 13.295 10.680 1.00 16.29 66 GLU A O 1
ATOM 448 N N . LEU A 1 59 ? -0.141 13.009 12.592 1.00 15.29 67 LEU A N 1
ATOM 449 C CA . LEU A 1 59 ? -0.947 11.901 12.084 1.00 15.64 67 LEU A CA 1
ATOM 450 C C . LEU A 1 59 ? -2.399 12.230 12.355 1.00 15.79 67 LEU A C 1
ATOM 451 O O . LEU A 1 59 ? -3.009 11.686 13.261 1.00 14.49 67 LEU A O 1
ATOM 456 N N . PRO A 1 60 ? -2.978 13.136 11.563 1.00 14.48 68 PRO A N 1
ATOM 457 C CA . PRO A 1 60 ? -4.375 13.505 11.787 1.00 14.85 68 PRO A CA 1
ATOM 458 C C . PRO A 1 60 ? -5.401 12.388 11.724 1.00 13.79 68 PRO A C 1
ATOM 459 O O . PRO A 1 60 ? -6.437 12.482 12.388 1.00 14.12 68 PRO A O 1
ATOM 463 N N . GLN A 1 61 ? -5.106 11.322 10.968 1.00 14.59 69 GLN A N 1
ATOM 464 C CA . GLN A 1 61 ? -6.031 10.192 10.851 1.00 15.90 69 GLN A CA 1
ATOM 465 C C . GLN A 1 61 ? -6.358 9.561 12.203 1.00 14.90 69 GLN A C 1
ATOM 466 O O . GLN A 1 61 ? -7.447 9.007 12.368 1.00 15.20 69 GLN A O 1
ATOM 472 N N . ILE A 1 62 ? -5.422 9.629 13.158 1.00 13.75 70 ILE A N 1
ATOM 473 C CA . ILE A 1 62 ? -5.676 9.113 14.509 1.00 13.43 70 ILE A CA 1
ATOM 474 C C . ILE A 1 62 ? -5.405 10.199 15.567 1.00 14.29 70 ILE A C 1
ATOM 475 O O . ILE A 1 62 ? -5.194 9.911 16.750 1.00 14.36 70 ILE A O 1
ATOM 480 N N . LYS A 1 63 ? -5.426 11.455 15.126 1.00 13.98 71 LYS A N 1
ATOM 481 C CA . LYS A 1 63 ? -5.219 12.593 16.024 1.00 14.72 71 LYS A CA 1
ATOM 482 C C . LYS A 1 63 ? -4.025 12.454 16.969 1.00 13.91 71 LYS A C 1
ATOM 483 O O . LYS A 1 63 ? -4.167 12.525 18.196 1.00 14.79 71 LYS A O 1
ATOM 489 N N . VAL A 1 64 ? -2.847 12.291 16.376 1.00 14.12 72 VAL A N 1
ATOM 490 C CA . VAL A 1 64 ? -1.608 12.152 17.124 1.00 14.57 72 VAL A CA 1
ATOM 491 C C . VAL A 1 64 ? -0.561 13.086 16.575 1.00 14.08 72 VAL A C 1
ATOM 492 O O . VAL A 1 64 ? -0.487 13.311 15.371 1.00 13.26 72 VAL A O 1
ATOM 496 N N . VAL A 1 65 ? 0.215 13.668 17.479 1.00 13.54 73 VAL A N 1
ATOM 497 C CA . VAL A 1 65 ? 1.326 14.531 17.108 1.00 16.26 73 VAL A CA 1
ATOM 498 C C . VAL A 1 65 ? 2.490 14.002 17.940 1.00 16.29 73 VAL A C 1
ATOM 499 O O . VAL A 1 65 ? 2.324 13.770 19.139 1.00 17.55 73 VAL A O 1
ATOM 503 N N . SER A 1 66 ? 3.650 13.794 17.325 1.00 14.99 74 SER A N 1
ATOM 504 C CA . SER A 1 66 ? 4.819 13.334 18.069 1.00 16.90 74 SER A CA 1
ATOM 505 C C . SER A 1 66 ? 5.678 14.585 18.261 1.00 16.30 74 SER A C 1
ATOM 506 O O . SER A 1 66 ? 5.877 15.353 17.321 1.00 18.00 74 SER A O 1
ATOM 509 N N . ILE A 1 67 ? 6.166 14.785 19.483 1.00 14.74 75 ILE A N 1
ATOM 510 C CA . ILE A 1 67 ? 6.964 15.964 19.826 1.00 14.75 75 ILE A CA 1
ATOM 511 C C . ILE A 1 67 ? 8.347 15.610 20.339 1.00 16.48 75 ILE A C 1
ATOM 512 O O . ILE A 1 67 ? 8.485 14.875 21.312 1.00 15.94 75 ILE A O 1
ATOM 517 N N . LYS A 1 68 ? 9.378 16.134 19.685 1.00 17.60 76 LYS A N 1
ATOM 518 C CA . LYS A 1 68 ? 10.749 15.897 20.120 1.00 19.46 76 LYS A CA 1
ATOM 519 C C . LYS A 1 68 ? 10.992 16.905 21.256 1.00 20.46 76 LYS A C 1
ATOM 520 O O . LYS A 1 68 ? 10.632 18.075 21.136 1.00 19.73 76 LYS A O 1
ATOM 526 N N . LEU A 1 69 ? 11.611 16.448 22.342 1.00 20.71 77 LEU A N 1
ATOM 527 C CA . LEU A 1 69 ? 11.837 17.286 23.525 1.00 23.88 77 LEU A CA 1
ATOM 528 C C . LEU A 1 69 ? 13.029 18.250 23.590 1.00 26.82 77 LEU A C 1
ATOM 529 O O . LEU A 1 69 ? 13.075 19.124 24.459 1.00 27.61 77 LEU A O 1
ATOM 534 N N . ASN A 1 70 ? 14.004 18.087 22.714 1.00 29.83 78 ASN A N 1
ATOM 535 C CA . ASN A 1 70 ? 15.161 18.988 22.721 1.00 31.74 78 ASN A CA 1
ATOM 536 C C . ASN A 1 70 ? 15.763 19.276 24.105 1.00 32.61 78 ASN A C 1
ATOM 537 O O . ASN A 1 70 ? 15.474 20.313 24.704 1.00 33.65 78 ASN A O 1
ATOM 542 N N . GLY A 1 71 ? 16.602 18.372 24.602 1.00 32.74 79 GLY A N 1
ATOM 543 C CA . GLY A 1 71 ? 17.256 18.577 25.885 1.00 33.86 79 GLY A CA 1
ATOM 544 C C . GLY A 1 71 ? 16.371 18.510 27.117 1.00 34.41 79 GLY A C 1
ATOM 545 O O . GLY A 1 71 ? 16.463 19.357 28.008 1.00 35.83 79 GLY A O 1
ATOM 546 N N . MET A 1 72 ? 15.513 17.499 27.169 1.00 31.80 80 MET A N 1
ATOM 547 C CA . MET A 1 72 ? 14.602 17.307 28.294 1.00 29.54 80 MET A CA 1
ATOM 548 C C . MET A 1 72 ? 14.204 15.836 28.236 1.00 26.97 80 MET A C 1
ATOM 549 O O . MET A 1 72 ? 14.179 15.245 27.153 1.00 25.52 80 MET A O 1
ATOM 554 N N . THR A 1 73 ? 13.930 15.235 29.391 1.00 22.47 81 THR A N 1
ATOM 555 C CA . THR A 1 73 ? 13.535 13.829 29.422 1.00 20.82 81 THR A CA 1
ATOM 556 C C . THR A 1 73 ? 12.016 13.750 29.392 1.00 18.76 81 THR A C 1
ATOM 557 O O . THR A 1 73 ? 11.328 14.743 29.611 1.00 16.52 81 THR A O 1
ATOM 561 N N . VAL A 1 74 ? 11.495 12.557 29.133 1.00 18.50 82 VAL A N 1
ATOM 562 C CA . VAL A 1 74 ? 10.054 12.379 29.105 1.00 16.81 82 VAL A CA 1
ATOM 563 C C . VAL A 1 74 ? 9.494 12.762 30.470 1.00 16.98 82 VAL A C 1
ATOM 564 O O . VAL A 1 74 ? 8.486 13.464 30.560 1.00 16.17 82 VAL A O 1
ATOM 568 N N . LYS A 1 75 ? 10.155 12.316 31.534 1.00 17.67 83 LYS A N 1
ATOM 569 C CA . LYS A 1 75 ? 9.686 12.610 32.885 1.00 19.66 83 LYS A CA 1
ATOM 570 C C . LYS A 1 75 ? 9.604 14.115 33.108 1.00 18.33 83 LYS A C 1
ATOM 571 O O . LYS A 1 75 ? 8.632 14.625 33.665 1.00 16.90 83 LYS A O 1
ATOM 577 N N . GLN A 1 76 ? 10.621 14.837 32.656 1.00 17.75 84 GLN A N 1
ATOM 578 C CA . GLN A 1 76 ? 10.613 16.284 32.804 1.00 17.93 84 GLN A CA 1
ATOM 579 C C . GLN A 1 76 ? 9.488 16.909 31.974 1.00 17.14 84 GLN A C 1
ATOM 580 O O . GLN A 1 76 ? 8.880 17.904 32.381 1.00 17.01 84 GLN A O 1
ATOM 586 N N . ALA A 1 77 ? 9.209 16.336 30.801 1.00 16.01 85 ALA A N 1
ATOM 587 C CA . ALA A 1 77 ? 8.125 16.856 29.964 1.00 15.72 85 ALA A CA 1
ATOM 588 C C . ALA A 1 77 ? 6.798 16.643 30.694 1.00 15.77 85 ALA A C 1
ATOM 589 O O . ALA A 1 77 ? 5.908 17.497 30.669 1.00 15.51 85 ALA A O 1
ATOM 591 N N . TYR A 1 78 ? 6.650 15.486 31.329 1.00 17.20 86 TYR A N 1
ATOM 592 C CA . TYR A 1 78 ? 5.431 15.230 32.089 1.00 18.02 86 TYR A CA 1
ATOM 593 C C . TYR A 1 78 ? 5.292 16.309 33.183 1.00 18.70 86 TYR A C 1
ATOM 594 O O . TYR A 1 78 ? 4.204 16.821 33.420 1.00 18.37 86 TYR A O 1
ATOM 603 N N . ASP A 1 79 ? 6.392 16.647 33.847 1.00 20.10 87 ASP A N 1
ATOM 604 C CA . ASP A 1 79 ? 6.319 17.657 34.901 1.00 21.16 87 ASP A CA 1
ATOM 605 C C . ASP A 1 79 ? 5.853 19.003 34.370 1.00 22.11 87 ASP A C 1
ATOM 606 O O . ASP A 1 79 ? 5.160 19.739 35.069 1.00 22.41 87 ASP A O 1
ATOM 611 N N . LYS A 1 80 ? 6.234 19.332 33.136 1.00 22.04 88 LYS A N 1
ATOM 612 C CA . LYS A 1 80 ? 5.833 20.599 32.524 1.00 22.09 88 LYS A CA 1
ATOM 613 C C . LYS A 1 80 ? 4.389 20.598 32.033 1.00 22.41 88 LYS A C 1
ATOM 614 O O . LYS A 1 80 ? 3.795 21.653 31.831 1.00 22.34 88 LYS A O 1
ATOM 620 N N . ILE A 1 81 ? 3.836 19.404 31.838 1.00 18.25 89 ILE A N 1
ATOM 621 C CA . ILE A 1 81 ? 2.493 19.236 31.309 1.00 18.27 89 ILE A CA 1
ATOM 622 C C . ILE A 1 81 ? 1.406 18.960 32.344 1.00 16.69 89 ILE A C 1
ATOM 623 O O . ILE A 1 81 ? 0.285 19.446 32.213 1.00 17.76 89 ILE A O 1
ATOM 628 N N . LYS A 1 82 ? 1.767 18.194 33.368 1.00 17.19 90 LYS A N 1
ATOM 629 C CA . LYS A 1 82 ? 0.825 17.757 34.397 1.00 18.66 90 LYS A CA 1
ATOM 630 C C . LYS A 1 82 ? -0.005 18.801 35.104 1.00 20.16 90 LYS A C 1
ATOM 631 O O . LYS A 1 82 ? -1.094 18.494 35.595 1.00 18.39 90 LYS A O 1
ATOM 637 N N . ALA A 1 83 ? 0.485 20.034 35.159 1.00 21.22 91 ALA A N 1
ATOM 638 C CA . ALA A 1 83 ? -0.267 21.084 35.832 1.00 24.98 91 ALA A CA 1
ATOM 639 C C . ALA A 1 83 ? -0.796 22.149 34.873 1.00 26.81 91 ALA A C 1
ATOM 640 O O . ALA A 1 83 ? -1.195 23.229 35.310 1.00 27.07 91 ALA A O 1
ATOM 642 N N . LEU A 1 84 ? -0.813 21.850 33.573 1.00 27.40 92 LEU A N 1
ATOM 643 C CA . LEU A 1 84 ? -1.290 22.821 32.581 1.00 29.80 92 LEU A CA 1
ATOM 644 C C . LEU A 1 84 ? -2.799 22.955 32.458 1.00 31.10 92 LEU A C 1
ATOM 645 O O . LEU A 1 84 ? -3.293 23.938 31.907 1.00 32.68 92 LEU A O 1
ATOM 650 N N . ALA A 1 85 ? -3.535 21.964 32.944 1.00 33.17 93 ALA A N 1
ATOM 651 C CA . ALA A 1 85 ? -4.987 22.023 32.883 1.00 34.56 93 ALA A CA 1
ATOM 652 C C . ALA A 1 85 ? -5.528 22.024 31.452 1.00 35.12 93 ALA A C 1
ATOM 653 O O . ALA A 1 85 ? -6.420 22.805 31.117 1.00 35.96 93 ALA A O 1
ATOM 655 N N . LEU A 1 86 ? -4.991 21.147 30.612 1.00 33.17 94 LEU A N 1
ATOM 656 C CA . LEU A 1 86 ? -5.430 21.051 29.226 1.00 33.94 94 LEU A CA 1
ATOM 657 C C . LEU A 1 86 ? -6.794 20.361 29.189 1.00 34.06 94 LEU A C 1
ATOM 658 O O . LEU A 1 86 ? -7.090 19.535 30.044 1.00 35.39 94 LEU A O 1
ATOM 663 N N . LYS A 1 87 ? -7.633 20.691 28.216 1.00 34.69 95 LYS A N 1
ATOM 664 C CA . LYS A 1 87 ? -8.940 20.041 28.167 1.00 34.95 95 LYS A CA 1
ATOM 665 C C . LYS A 1 87 ? -9.178 19.175 26.925 1.00 33.76 95 LYS A C 1
ATOM 666 O O . LYS A 1 87 ? -9.891 18.168 26.986 1.00 35.73 95 LYS A O 1
ATOM 672 N N . GLY A 1 88 ? -8.586 19.558 25.804 1.00 30.10 96 GLY A N 1
ATOM 673 C CA . GLY A 1 88 ? -8.790 18.788 24.591 1.00 25.68 96 GLY A CA 1
ATOM 674 C C . GLY A 1 88 ? -7.666 17.837 24.234 1.00 23.44 96 GLY A C 1
ATOM 675 O O . GLY A 1 88 ? -7.384 17.639 23.057 1.00 22.06 96 GLY A O 1
ATOM 676 N N . ILE A 1 89 ? -7.025 17.255 25.245 1.00 20.73 97 ILE A N 1
ATOM 677 C CA . ILE A 1 89 ? -5.932 16.305 25.026 1.00 18.30 97 ILE A CA 1
ATOM 678 C C . ILE A 1 89 ? -6.401 14.929 25.502 1.00 18.65 97 ILE A C 1
ATOM 679 O O . ILE A 1 89 ? -6.976 14.814 26.586 1.00 19.64 97 ILE A O 1
ATOM 684 N N . ARG A 1 90 ? -6.178 13.886 24.703 1.00 16.65 98 ARG A N 1
ATOM 685 C CA . ARG A 1 90 ? -6.584 12.544 25.118 1.00 16.14 98 ARG A CA 1
ATOM 686 C C . ARG A 1 90 ? -5.518 11.861 25.978 1.00 15.89 98 ARG A C 1
ATOM 687 O O . ARG A 1 90 ? -5.831 11.265 27.016 1.00 15.44 98 ARG A O 1
ATOM 695 N N . TYR A 1 91 ? -4.258 11.944 25.564 1.00 12.43 99 TYR A N 1
ATOM 696 C CA . TYR A 1 91 ? -3.193 11.319 26.339 1.00 12.50 99 TYR A CA 1
ATOM 697 C C . TYR A 1 91 ? -1.835 11.812 25.894 1.00 13.45 99 TYR A C 1
ATOM 698 O O . TYR A 1 91 ? -1.701 12.432 24.835 1.00 13.05 99 TYR A O 1
ATOM 707 N N . VAL A 1 92 ? -0.835 11.544 26.728 1.00 12.68 100 VAL A N 1
ATOM 708 C CA . VAL A 1 92 ? 0.549 11.892 26.433 1.00 10.81 100 VAL A CA 1
ATOM 709 C C . VAL A 1 92 ? 1.323 10.661 26.844 1.00 10.89 100 VAL A C 1
ATOM 710 O O . VAL A 1 92 ? 1.234 10.255 27.994 1.00 12.83 100 VAL A O 1
ATOM 714 N N . GLU A 1 93 ? 2.078 10.061 25.930 1.00 10.44 101 GLU A N 1
ATOM 715 C CA . GLU A 1 93 ? 2.827 8.854 26.285 1.00 11.50 101 GLU A CA 1
ATOM 716 C C . GLU A 1 93 ? 4.155 8.810 25.536 1.00 10.97 101 GLU A C 1
ATOM 717 O O . GLU A 1 93 ? 4.343 9.535 24.572 1.00 12.33 101 GLU A O 1
ATOM 723 N N . PRO A 1 94 ? 5.100 7.963 25.976 1.00 12.69 102 PRO A N 1
ATOM 724 C CA . PRO A 1 94 ? 6.368 7.894 25.246 1.00 12.35 102 PRO A CA 1
ATOM 725 C C . PRO A 1 94 ? 6.194 6.859 24.118 1.00 14.11 102 PRO A C 1
ATOM 726 O O . PRO A 1 94 ? 5.131 6.237 23.994 1.00 13.59 102 PRO A O 1
ATOM 730 N N . SER A 1 95 ? 7.217 6.700 23.286 1.00 12.56 103 SER A N 1
ATOM 731 C CA . SER A 1 95 ? 7.201 5.657 22.270 1.00 13.19 103 SER A CA 1
ATOM 732 C C . SER A 1 95 ? 7.897 4.554 23.055 1.00 14.63 103 SER A C 1
ATOM 733 O O . SER A 1 95 ? 8.973 4.778 23.634 1.00 17.35 103 SER A O 1
ATOM 736 N N . TYR A 1 96 ? 7.303 3.376 23.110 1.00 13.54 104 TYR A N 1
ATOM 737 C CA . TYR A 1 96 ? 7.902 2.295 23.871 1.00 14.46 104 TYR A CA 1
ATOM 738 C C . TYR A 1 96 ? 8.912 1.458 23.093 1.00 15.89 104 TYR A C 1
ATOM 739 O O . TYR A 1 96 ? 8.936 1.469 21.866 1.00 16.00 104 TYR A O 1
ATOM 748 N N . LYS A 1 97 ? 9.755 0.733 23.825 1.00 16.32 105 LYS A N 1
ATOM 749 C CA . LYS A 1 97 ? 10.751 -0.115 23.192 1.00 17.21 105 LYS A CA 1
ATOM 750 C C . LYS A 1 97 ? 10.072 -1.329 22.557 1.00 15.55 105 LYS A C 1
ATOM 751 O O . LYS A 1 97 ? 9.169 -1.924 23.154 1.00 15.75 105 LYS A O 1
ATOM 757 N N . ARG A 1 98 ? 10.488 -1.679 21.343 1.00 14.64 106 ARG A N 1
ATOM 758 C CA . ARG A 1 98 ? 9.945 -2.870 20.658 1.00 15.34 106 ARG A CA 1
ATOM 759 C C . ARG A 1 98 ? 11.097 -3.610 20.011 1.00 16.42 106 ARG A C 1
ATOM 760 O O . ARG A 1 98 ? 12.110 -3.014 19.665 1.00 15.06 106 ARG A O 1
ATOM 768 N N . GLU A 1 99 ? 10.926 -4.906 19.817 1.00 16.51 107 GLU A N 1
ATOM 769 C CA . GLU A 1 99 ? 11.959 -5.687 19.179 1.00 16.40 107 GLU A CA 1
ATOM 770 C C . GLU A 1 99 ? 11.310 -6.600 18.172 1.00 15.12 107 GLU A C 1
ATOM 771 O O . GLU A 1 99 ? 10.159 -6.999 18.325 1.00 12.32 107 GLU A O 1
ATOM 777 N N . LEU A 1 100 ? 12.068 -6.927 17.140 1.00 13.90 108 LEU A N 1
ATOM 778 C CA . LEU A 1 100 ? 11.592 -7.835 16.119 1.00 16.88 108 LEU A CA 1
ATOM 779 C C . LEU A 1 100 ? 11.648 -9.228 16.741 1.00 17.25 108 LEU A C 1
ATOM 780 O O . LEU A 1 100 ? 12.582 -9.544 17.480 1.00 17.41 108 LEU A O 1
ATOM 785 N N . ILE A 1 101 ? 10.642 -10.052 16.478 1.00 16.27 109 ILE A N 1
ATOM 786 C CA . ILE A 1 101 ? 10.642 -11.423 16.981 1.00 20.17 109 ILE A CA 1
ATOM 787 C C . ILE A 1 101 ? 11.470 -12.162 15.927 1.00 22.83 109 ILE A C 1
ATOM 788 O O . ILE A 1 101 ? 10.937 -12.798 15.022 1.00 25.01 109 ILE A O 1
ATOM 793 N N . LYS A 1 102 ? 12.790 -12.059 16.075 1.00 23.50 110 LYS A N 1
ATOM 794 C CA . LYS A 1 102 ? 13.768 -12.603 15.136 1.00 24.41 110 LYS A CA 1
ATOM 795 C C . LYS A 1 102 ? 13.815 -14.095 14.830 1.00 22.34 110 LYS A C 1
ATOM 796 O O . LYS A 1 102 ? 13.940 -14.927 15.727 1.00 22.21 110 LYS A O 1
ATOM 802 N N . PRO A 1 103 ? 13.742 -14.449 13.537 1.00 22.04 111 PRO A N 1
ATOM 803 C CA . PRO A 1 103 ? 13.796 -15.867 13.167 1.00 21.56 111 PRO A CA 1
ATOM 804 C C . PRO A 1 103 ? 15.236 -16.351 13.259 1.00 22.24 111 PRO A C 1
ATOM 805 O O . PRO A 1 103 ? 16.162 -15.547 13.166 1.00 22.37 111 PRO A O 1
ATOM 809 N N . THR A 1 104 ? 15.428 -17.653 13.451 1.00 21.11 112 THR A N 1
ATOM 810 C CA . THR A 1 104 ? 16.778 -18.207 13.519 1.00 21.01 112 THR A CA 1
ATOM 811 C C . THR A 1 104 ? 16.971 -19.187 12.367 1.00 20.63 112 THR A C 1
ATOM 812 O O . THR A 1 104 ? 16.013 -19.771 11.872 1.00 18.34 112 THR A O 1
ATOM 816 N N . VAL A 1 105 ? 18.209 -19.355 11.928 1.00 19.79 113 VAL A N 1
ATOM 817 C CA . VAL A 1 105 ? 18.489 -20.252 10.826 1.00 20.17 113 VAL A CA 1
ATOM 818 C C . VAL A 1 105 ? 18.532 -21.711 11.261 1.00 20.31 113 VAL A C 1
ATOM 819 O O . VAL A 1 105 ? 18.952 -22.027 12.383 1.00 20.22 113 VAL A O 1
ATOM 823 N N . VAL A 1 106 ? 18.041 -22.592 10.391 1.00 16.92 114 VAL A N 1
ATOM 824 C CA . VAL A 1 106 ? 18.091 -24.025 10.652 1.00 16.75 114 VAL A CA 1
ATOM 825 C C . VAL A 1 106 ? 18.544 -24.718 9.375 1.00 16.70 114 VAL A C 1
ATOM 826 O O . VAL A 1 106 ? 18.555 -24.121 8.293 1.00 16.55 114 VAL A O 1
ATOM 830 N N . LYS A 1 107 ? 18.942 -25.981 9.503 1.00 15.21 115 LYS A N 1
ATOM 831 C CA . LYS A 1 107 ? 19.395 -26.743 8.348 1.00 16.58 115 LYS A CA 1
ATOM 832 C C . LYS A 1 107 ? 18.240 -27.393 7.616 1.00 16.89 115 LYS A C 1
ATOM 833 O O . LYS A 1 107 ? 17.179 -27.627 8.193 1.00 17.98 115 LYS A O 1
ATOM 839 N N . PRO A 1 108 ? 18.423 -27.680 6.325 1.00 16.33 116 PRO A N 1
ATOM 840 C CA . PRO A 1 108 ? 17.328 -28.327 5.605 1.00 16.48 116 PRO A CA 1
ATOM 841 C C . PRO A 1 108 ? 17.080 -29.691 6.227 1.00 17.08 116 PRO A C 1
ATOM 842 O O . PRO A 1 108 ? 17.973 -30.275 6.851 1.00 17.18 116 PRO A O 1
ATOM 846 N N . ASN A 1 109 ? 15.860 -30.185 6.069 1.00 16.05 117 ASN A N 1
ATOM 847 C CA . ASN A 1 109 ? 15.493 -31.483 6.607 1.00 16.43 117 ASN A CA 1
ATOM 848 C C . ASN A 1 109 ? 14.648 -32.251 5.589 1.00 18.89 117 ASN A C 1
ATOM 849 O O . ASN A 1 109 ? 13.448 -32.033 5.472 1.00 18.25 117 ASN A O 1
ATOM 854 N N . PRO A 1 110 ? 15.276 -33.172 4.840 1.00 24.62 118 PRO A N 1
ATOM 855 C CA . PRO A 1 110 ? 14.590 -33.980 3.825 1.00 26.63 118 PRO A CA 1
ATOM 856 C C . PRO A 1 110 ? 13.440 -34.848 4.338 1.00 27.09 118 PRO A C 1
ATOM 857 O O . PRO A 1 110 ? 12.618 -35.313 3.549 1.00 28.96 118 PRO A O 1
ATOM 861 N N . ASP A 1 111 ? 13.386 -35.079 5.650 1.00 24.76 119 ASP A N 1
ATOM 862 C CA . ASP A 1 111 ? 12.318 -35.902 6.217 1.00 24.61 119 ASP A CA 1
ATOM 863 C C . ASP A 1 111 ? 11.172 -35.083 6.819 1.00 24.93 119 ASP A C 1
ATOM 864 O O . ASP A 1 111 ? 10.202 -35.644 7.331 1.00 24.62 119 ASP A O 1
ATOM 869 N N . MET A 1 112 ? 11.272 -33.761 6.749 1.00 24.09 120 MET A N 1
ATOM 870 C CA . MET A 1 112 ? 10.243 -32.891 7.322 1.00 24.03 120 MET A CA 1
ATOM 871 C C . MET A 1 112 ? 8.841 -33.163 6.757 1.00 24.56 120 MET A C 1
ATOM 872 O O . MET A 1 112 ? 8.623 -33.098 5.545 1.00 22.27 120 MET A O 1
ATOM 877 N N . TYR A 1 113 ? 7.904 -33.474 7.648 1.00 23.84 121 TYR A N 1
ATOM 878 C CA . TYR A 1 113 ? 6.515 -33.736 7.269 1.00 24.75 121 TYR A CA 1
AT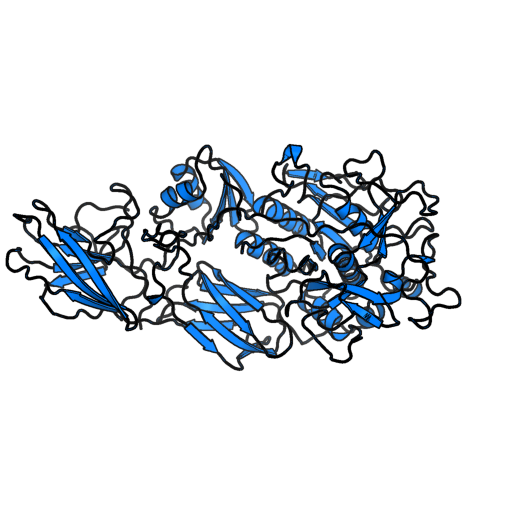OM 879 C C . TYR A 1 113 ? 6.403 -34.789 6.175 1.00 28.28 121 TYR A C 1
ATOM 880 O O . TYR A 1 113 ? 5.734 -34.592 5.158 1.00 25.30 121 TYR A O 1
ATOM 889 N N . LYS A 1 114 ? 7.069 -35.917 6.408 1.00 32.98 122 LYS A N 1
ATOM 890 C CA . LYS A 1 114 ? 7.090 -37.039 5.479 1.00 37.70 122 LYS A CA 1
ATOM 891 C C . LYS A 1 114 ? 6.609 -38.300 6.200 1.00 40.65 122 LYS A C 1
ATOM 892 O O . LYS A 1 114 ? 6.195 -38.248 7.361 1.00 42.67 122 LYS A O 1
ATOM 898 N N . ILE A 1 115 ? 6.680 -39.432 5.506 1.00 44.02 123 ILE A N 1
ATOM 899 C CA . ILE A 1 115 ? 6.280 -40.725 6.065 1.00 45.63 123 ILE A CA 1
ATOM 900 C C . ILE A 1 115 ? 4.952 -40.674 6.826 1.00 47.24 123 ILE A C 1
ATOM 901 O O . ILE A 1 115 ? 4.909 -40.295 8.001 1.00 48.91 123 ILE A O 1
ATOM 903 N N . ARG A 1 116 ? 3.873 -41.068 6.154 1.00 47.84 124 ARG A N 1
ATOM 904 C CA . ARG A 1 116 ? 2.537 -41.072 6.754 1.00 47.86 124 ARG A CA 1
ATOM 905 C C . ARG A 1 116 ? 2.160 -39.711 7.342 1.00 47.99 124 ARG A C 1
ATOM 906 O O . ARG A 1 116 ? 1.630 -39.626 8.455 1.00 48.03 124 ARG A O 1
ATOM 908 N N . LYS A 1 117 ? 2.437 -38.648 6.589 1.00 48.03 125 LYS A N 1
ATOM 909 C CA . LYS A 1 117 ? 2.120 -37.291 7.031 1.00 47.72 125 LYS A CA 1
ATOM 910 C C . LYS A 1 117 ? 0.768 -36.864 6.470 1.00 48.24 125 LYS A C 1
ATOM 911 O O . LYS A 1 117 ? -0.221 -36.765 7.201 1.00 48.87 125 LYS A O 1
ATOM 913 N N . PRO A 1 118 ? 0.733 -36.610 5.168 1.00 47.97 126 PRO A N 1
ATOM 914 C CA . PRO A 1 118 ? -0.495 -36.203 4.497 1.00 47.90 126 PRO A CA 1
ATOM 915 C C . PRO A 1 118 ? -0.299 -36.298 2.990 1.00 48.41 126 PRO A C 1
ATOM 916 O O . PRO A 1 118 ? -0.171 -35.278 2.307 1.00 48.65 126 PRO A O 1
ATOM 918 N N . GLY A 1 119 ? -0.272 -37.531 2.483 1.00 48.63 127 GLY A N 1
ATOM 919 C CA . GLY A 1 119 ? -0.083 -37.789 1.058 1.00 48.76 127 GLY A CA 1
ATOM 920 C C . GLY A 1 119 ? 1.334 -37.415 0.627 1.00 49.06 127 GLY A C 1
ATOM 921 O O . GLY A 1 119 ? 1.556 -36.350 0.043 1.00 50.22 127 GLY A O 1
ATOM 922 N N . LEU A 1 120 ? 2.290 -38.293 0.918 1.00 48.98 128 LEU A N 1
ATOM 923 C CA . LEU A 1 120 ? 3.681 -38.048 0.555 1.00 48.52 128 LEU A CA 1
ATOM 924 C C . LEU A 1 120 ? 4.121 -38.995 -0.555 1.00 49.02 128 LEU A C 1
ATOM 925 O O . LEU A 1 120 ? 5.242 -39.510 -0.540 1.00 49.47 128 LEU A O 1
ATOM 927 N N . ASN A 1 121 ? 3.232 -39.221 -1.518 1.00 49.18 129 ASN A N 1
ATOM 928 C CA . ASN A 1 121 ? 3.529 -40.107 -2.640 1.00 49.11 129 ASN A CA 1
ATOM 929 C C . ASN A 1 121 ? 2.884 -39.586 -3.922 1.00 48.81 129 ASN A C 1
ATOM 930 O O . ASN A 1 121 ? 1.832 -38.945 -3.878 1.00 49.40 129 ASN A O 1
ATOM 932 N N . SER A 1 122 ? 3.525 -39.863 -5.055 1.00 48.35 130 SER A N 1
ATOM 933 C CA . SER A 1 122 ? 3.030 -39.435 -6.360 1.00 47.42 130 SER A CA 1
ATOM 934 C C . SER A 1 122 ? 2.744 -37.935 -6.389 1.00 47.25 130 SER A C 1
ATOM 935 O O . SER A 1 122 ? 1.617 -37.506 -6.142 1.00 48.03 130 SER A O 1
ATOM 937 N N . THR A 1 123 ? 3.767 -37.141 -6.692 1.00 47.11 131 THR A N 1
ATOM 938 C CA . THR A 1 123 ? 3.624 -35.688 -6.753 1.00 46.39 131 THR A CA 1
ATOM 939 C C . THR A 1 123 ? 2.909 -35.129 -5.523 1.00 45.59 131 THR A C 1
ATOM 940 O O . THR A 1 123 ? 1.875 -34.470 -5.644 1.00 46.77 131 THR A O 1
ATOM 942 N N . ALA A 1 124 ? 3.461 -35.393 -4.340 1.00 44.52 132 ALA A N 1
ATOM 943 C CA . ALA A 1 124 ? 2.869 -34.907 -3.096 1.00 42.43 132 ALA A CA 1
ATOM 944 C C . ALA A 1 124 ? 2.881 -33.380 -3.093 1.00 41.32 132 ALA A C 1
ATOM 945 O O . ALA A 1 124 ? 1.834 -32.734 -3.008 1.00 42.24 132 ALA A O 1
ATOM 947 N N . ARG A 1 125 ? 4.072 -32.808 -3.200 1.00 38.31 133 ARG A N 1
ATOM 948 C CA . ARG A 1 125 ? 4.220 -31.362 -3.212 1.00 36.08 133 ARG A CA 1
ATOM 949 C C . ARG A 1 125 ? 4.494 -30.886 -4.623 1.00 35.15 133 ARG A C 1
ATOM 950 O O . ARG A 1 125 ? 5.601 -30.459 -4.945 1.00 36.74 133 ARG A O 1
ATOM 958 N N . ASP A 1 126 ? 3.477 -30.962 -5.468 1.00 34.85 134 ASP A N 1
ATOM 959 C CA . ASP A 1 126 ? 3.620 -30.536 -6.848 1.00 33.93 134 ASP A CA 1
ATOM 960 C C . ASP A 1 126 ? 3.030 -29.143 -7.023 1.00 32.06 134 ASP A C 1
ATOM 961 O O . ASP A 1 126 ? 1.860 -28.994 -7.383 1.00 32.33 134 ASP A O 1
ATOM 966 N N . TYR A 1 127 ? 3.845 -28.123 -6.763 1.00 28.98 135 TYR A N 1
ATOM 967 C CA . TYR A 1 127 ? 3.397 -26.742 -6.899 1.00 27.38 135 TYR A CA 1
ATOM 968 C C . TYR A 1 127 ? 3.907 -26.097 -8.183 1.00 26.54 135 TYR A C 1
ATOM 969 O O . TYR A 1 127 ? 3.564 -24.954 -8.479 1.00 26.73 135 TYR A O 1
ATOM 978 N N . GLY A 1 128 ? 4.739 -26.821 -8.930 1.00 24.72 136 GLY A N 1
ATOM 979 C CA . GLY A 1 128 ? 5.256 -26.301 -10.189 1.00 23.04 136 GLY A CA 1
ATOM 980 C C . GLY A 1 128 ? 6.633 -25.650 -10.168 1.00 23.03 136 GLY A C 1
ATOM 981 O O . GLY A 1 128 ? 7.221 -25.392 -11.223 1.00 22.85 136 GLY A O 1
ATOM 982 N N . GLU A 1 129 ? 7.149 -25.386 -8.972 1.00 19.83 137 GLU A N 1
ATOM 983 C CA . GLU A 1 129 ? 8.452 -24.740 -8.806 1.00 18.63 137 GLU A CA 1
ATOM 984 C C . GLU A 1 129 ? 9.530 -25.777 -8.537 1.00 18.02 137 GLU A C 1
ATOM 985 O O . GLU A 1 129 ? 9.262 -26.802 -7.915 1.00 18.87 137 GLU A O 1
ATOM 991 N N . GLU A 1 130 ? 10.751 -25.483 -8.965 1.00 17.76 138 GLU A N 1
ATOM 992 C CA . GLU A 1 130 ? 11.849 -26.414 -8.773 1.00 19.23 138 GLU A CA 1
ATOM 993 C C . GLU A 1 130 ? 12.106 -26.774 -7.311 1.00 19.66 138 GLU A C 1
ATOM 994 O O . GLU A 1 130 ? 12.600 -27.860 -7.028 1.00 20.25 138 GLU A O 1
ATOM 1000 N N . LEU A 1 131 ? 11.772 -25.882 -6.377 1.00 18.10 139 LEU A N 1
ATOM 1001 C CA . LEU A 1 131 ? 11.994 -26.182 -4.965 1.00 18.09 139 LEU A CA 1
ATOM 1002 C C . LEU A 1 131 ? 10.741 -26.650 -4.225 1.00 17.66 139 LEU A C 1
ATOM 1003 O O . LEU A 1 131 ? 10.746 -26.752 -2.996 1.00 18.03 139 LEU A O 1
ATOM 1008 N N . SER A 1 132 ? 9.681 -26.966 -4.970 1.00 18.87 140 SER A N 1
ATOM 1009 C CA . SER A 1 132 ? 8.421 -27.417 -4.371 1.00 19.09 140 SER A CA 1
ATOM 1010 C C . SER A 1 132 ? 8.581 -28.517 -3.339 1.00 19.80 140 SER A C 1
ATOM 1011 O O . SER A 1 132 ? 7.865 -28.543 -2.339 1.00 18.99 140 SER A O 1
ATOM 1014 N N . ASN A 1 133 ? 9.502 -29.444 -3.588 1.00 18.44 141 ASN A N 1
ATOM 1015 C CA . ASN A 1 133 ? 9.658 -30.572 -2.670 1.00 21.05 141 ASN A CA 1
ATOM 1016 C C . ASN A 1 133 ? 10.016 -30.157 -1.254 1.00 18.31 141 ASN A C 1
ATOM 1017 O O . ASN A 1 133 ? 9.759 -30.888 -0.296 1.00 19.94 141 ASN A O 1
ATOM 1022 N N . GLU A 1 134 ? 10.614 -28.988 -1.108 1.00 16.76 142 GLU A N 1
ATOM 1023 C CA . GLU A 1 134 ? 11.001 -28.549 0.220 1.00 17.76 142 GLU A CA 1
ATOM 1024 C C . GLU A 1 134 ? 9.973 -27.703 0.955 1.00 15.45 142 GLU A C 1
ATOM 1025 O O . GLU A 1 134 ? 10.157 -27.407 2.129 1.00 16.69 142 GLU A O 1
ATOM 1031 N N . LEU A 1 135 ? 8.896 -27.330 0.272 1.00 15.36 143 LEU A N 1
ATOM 1032 C CA . LEU A 1 135 ? 7.873 -26.491 0.892 1.00 14.47 143 LEU A CA 1
ATOM 1033 C C . LEU A 1 135 ? 6.831 -27.280 1.681 1.00 14.98 143 LEU A C 1
ATOM 1034 O O 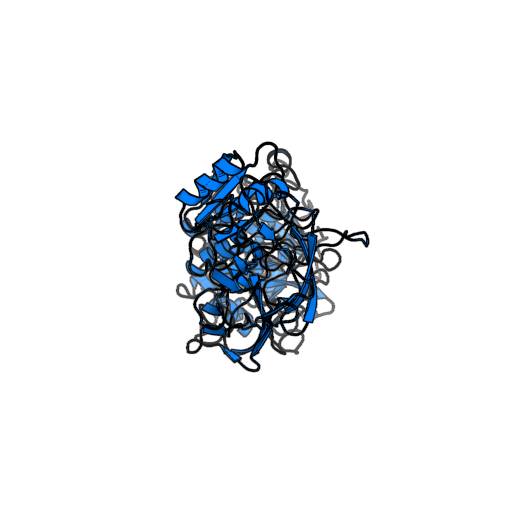. LEU A 1 135 ? 5.647 -27.308 1.328 1.00 14.89 143 LEU A O 1
ATOM 1039 N N . TRP A 1 136 ? 7.278 -27.904 2.768 1.00 12.43 144 TRP A N 1
ATOM 1040 C CA . TRP A 1 136 ? 6.392 -28.709 3.595 1.00 13.63 144 TRP A CA 1
ATOM 1041 C C . TRP A 1 136 ? 5.257 -27.899 4.217 1.00 15.38 144 TRP A C 1
ATOM 1042 O O . TRP A 1 136 ? 4.168 -28.425 4.465 1.00 15.98 144 TRP A O 1
ATOM 1053 N N . GLY A 1 137 ? 5.513 -26.614 4.456 1.00 13.00 145 GLY A N 1
ATOM 1054 C CA . GLY A 1 137 ? 4.497 -25.764 5.049 1.00 14.07 145 GLY A CA 1
ATOM 1055 C C . GLY A 1 137 ? 3.283 -25.612 4.147 1.00 14.47 145 GLY A C 1
ATOM 1056 O O . GLY A 1 137 ? 2.154 -25.570 4.627 1.00 14.48 145 GLY A O 1
ATOM 1057 N N . LEU A 1 138 ? 3.501 -25.523 2.841 1.00 15.12 146 LEU A N 1
ATOM 1058 C CA . LEU A 1 138 ? 2.376 -25.397 1.920 1.00 15.85 146 LEU A CA 1
ATOM 1059 C C . LEU A 1 138 ? 1.562 -26.682 1.952 1.00 16.60 146 LEU A C 1
ATOM 1060 O O . LEU A 1 138 ? 0.329 -26.653 1.925 1.00 16.70 146 LEU A O 1
ATOM 1065 N N . GLU A 1 139 ? 2.246 -27.817 2.006 1.00 16.43 147 GLU A N 1
ATOM 1066 C CA . GLU A 1 139 ? 1.520 -29.082 2.058 1.00 16.92 147 GLU A CA 1
ATOM 1067 C C . GLU A 1 139 ? 0.701 -29.158 3.346 1.00 15.52 147 GLU A C 1
ATOM 1068 O O . GLU A 1 139 ? -0.461 -29.570 3.340 1.00 15.76 147 GLU A O 1
ATOM 1074 N N . ALA A 1 140 ? 1.301 -28.746 4.454 1.00 12.35 148 ALA A N 1
ATOM 1075 C CA . ALA A 1 140 ? 0.620 -28.808 5.730 1.00 12.01 148 ALA A CA 1
ATOM 1076 C C . ALA A 1 140 ? -0.657 -27.976 5.784 1.00 13.71 148 ALA A C 1
ATOM 1077 O O . ALA A 1 140 ? -1.624 -28.383 6.422 1.00 13.85 148 ALA A O 1
ATOM 1079 N N . ILE A 1 141 ? -0.665 -26.816 5.139 1.00 14.14 149 ILE A N 1
ATOM 1080 C CA . ILE A 1 141 ? -1.871 -25.995 5.184 1.00 13.72 149 ILE A CA 1
ATOM 1081 C C . ILE A 1 141 ? -2.884 -26.342 4.101 1.00 16.21 149 ILE A C 1
ATOM 1082 O O . ILE A 1 141 ? -3.934 -25.713 4.010 1.00 15.05 149 ILE A O 1
ATOM 1087 N N . GLY A 1 142 ? -2.577 -27.347 3.287 1.00 16.19 150 GLY A N 1
ATOM 1088 C CA . GLY A 1 142 ? -3.513 -27.772 2.251 1.00 17.96 150 GLY A CA 1
ATOM 1089 C C . GLY A 1 142 ? -3.466 -27.079 0.904 1.00 18.29 150 GLY A C 1
ATOM 1090 O O . GLY A 1 142 ? -4.424 -27.141 0.134 1.00 17.54 150 GLY A O 1
ATOM 1091 N N . VAL A 1 143 ? -2.357 -26.417 0.597 1.00 17.96 151 VAL A N 1
ATOM 1092 C CA . VAL A 1 143 ? -2.236 -25.747 -0.682 1.00 18.70 151 VAL A CA 1
ATOM 1093 C C . VAL A 1 143 ? -2.076 -26.759 -1.821 1.00 18.81 151 VAL A C 1
ATOM 1094 O O . VAL A 1 143 ? -1.389 -27.766 -1.671 1.00 18.79 151 VAL A O 1
ATOM 1098 N N . THR A 1 144 ? -2.740 -26.513 -2.945 1.00 20.46 152 THR A N 1
ATOM 1099 C CA . THR A 1 144 ? -2.573 -27.365 -4.117 1.00 22.78 152 THR A CA 1
ATOM 1100 C C . THR A 1 144 ? -2.703 -26.439 -5.315 1.00 23.44 152 THR A C 1
ATOM 1101 O O . THR A 1 144 ? -3.262 -25.342 -5.203 1.00 22.76 152 THR A O 1
ATOM 1105 N N . GLN A 1 145 ? -2.164 -26.848 -6.456 1.00 23.35 153 GLN A N 1
ATOM 1106 C CA . GLN A 1 145 ? -2.274 -26.000 -7.635 1.00 24.39 153 GLN A CA 1
ATOM 1107 C C . GLN A 1 145 ? -3.743 -25.840 -8.007 1.00 24.10 153 GLN A C 1
ATOM 1108 O O . GLN A 1 145 ? -4.170 -24.773 -8.445 1.00 25.28 153 GLN A O 1
ATOM 1114 N N . GLN A 1 146 ? -4.523 -26.895 -7.811 1.00 25.31 154 GLN A N 1
ATOM 1115 C CA . GLN A 1 146 ? -5.940 -26.832 -8.124 1.00 25.89 154 GLN A CA 1
ATOM 1116 C C . GLN A 1 146 ? -6.610 -25.758 -7.276 1.00 25.34 154 GLN A C 1
ATOM 1117 O O . GLN A 1 146 ? -7.458 -25.003 -7.765 1.00 25.20 154 GLN A O 1
ATOM 1123 N N . LEU A 1 147 ? -6.224 -25.681 -6.005 1.00 22.81 155 LEU A N 1
ATOM 1124 C CA . LEU A 1 147 ? -6.801 -24.687 -5.110 1.00 21.37 155 LEU A CA 1
ATOM 1125 C C . LEU A 1 147 ? -6.506 -23.280 -5.616 1.00 20.36 155 LEU A C 1
ATOM 1126 O O . LEU A 1 147 ? -7.378 -22.417 -5.574 1.00 20.70 155 LEU A O 1
ATOM 1131 N N . TRP A 1 148 ? -5.283 -23.043 -6.092 1.00 19.46 156 TRP A N 1
ATOM 1132 C CA . TRP A 1 148 ? -4.935 -21.721 -6.606 1.00 20.10 156 TRP A CA 1
ATOM 1133 C C . TRP A 1 148 ? -5.757 -21.349 -7.825 1.00 21.55 156 TRP A C 1
ATOM 1134 O O . TRP A 1 148 ? -5.918 -20.167 -8.132 1.00 20.87 156 TRP A O 1
ATOM 1145 N N . GLU A 1 149 ? -6.274 -22.353 -8.527 1.00 22.71 157 GLU A N 1
ATOM 1146 C CA . GLU A 1 149 ? -7.100 -22.072 -9.694 1.00 24.63 157 GLU A CA 1
ATOM 1147 C C . GLU A 1 149 ? -8.383 -21.376 -9.267 1.00 25.01 157 GLU A C 1
ATOM 1148 O O . GLU A 1 149 ? -8.970 -20.604 -10.034 1.00 26.80 157 GLU A O 1
ATOM 1154 N N . GLU A 1 150 ? -8.827 -21.646 -8.044 1.00 23.23 158 GLU A N 1
ATOM 1155 C CA . GLU A 1 150 ? -10.043 -21.009 -7.539 1.00 22.31 158 GLU A CA 1
ATOM 1156 C C . GLU A 1 150 ? -9.723 -19.648 -6.914 1.00 21.74 158 GLU A C 1
ATOM 1157 O O . GLU A 1 150 ? -10.414 -18.656 -7.163 1.00 21.54 158 GLU A O 1
ATOM 1163 N N . ALA A 1 151 ? -8.665 -19.608 -6.109 1.00 19.82 159 ALA A N 1
ATOM 1164 C CA . ALA A 1 151 ? -8.251 -18.378 -5.432 1.00 17.51 159 ALA A CA 1
ATOM 1165 C C . ALA A 1 151 ? -6.753 -18.431 -5.109 1.00 16.35 159 ALA A C 1
ATOM 1166 O O . ALA A 1 151 ? -6.255 -19.462 -4.673 1.00 16.13 159 ALA A O 1
ATOM 1168 N N . SER A 1 152 ? -6.057 -17.315 -5.315 1.00 15.68 160 SER A N 1
ATOM 1169 C CA . SER A 1 152 ? -4.613 -17.236 -5.061 1.00 16.35 160 SER A CA 1
ATOM 1170 C C . SER A 1 152 ? -4.166 -15.876 -4.496 1.00 16.59 160 SER A C 1
ATOM 1171 O O . SER A 1 152 ? -2.966 -15.600 -4.397 1.00 14.80 160 SER A O 1
ATOM 1174 N N . GLY A 1 153 ? -5.126 -15.028 -4.142 1.00 14.94 161 GLY A N 1
ATOM 1175 C CA . GLY A 1 153 ? -4.790 -13.717 -3.599 1.00 14.98 161 GLY A CA 1
ATOM 1176 C C . GLY A 1 153 ? -4.823 -12.583 -4.615 1.00 14.31 161 GLY A C 1
ATOM 1177 O O . GLY A 1 153 ? -4.375 -11.480 -4.333 1.00 13.31 161 GLY A O 1
ATOM 1178 N N . THR A 1 154 ? -5.356 -12.851 -5.805 1.00 13.72 162 THR A N 1
ATOM 1179 C CA . THR A 1 154 ? -5.436 -11.832 -6.852 1.00 15.50 162 THR A CA 1
ATOM 1180 C C . THR A 1 154 ? -6.038 -10.508 -6.372 1.00 15.30 162 THR A C 1
ATOM 1181 O O . THR A 1 154 ? -7.114 -10.497 -5.786 1.00 15.96 162 THR A O 1
ATOM 1185 N N . ASN A 1 155 ? -5.331 -9.412 -6.653 1.00 15.05 163 ASN A N 1
ATOM 1186 C CA . ASN A 1 155 ? -5.725 -8.039 -6.295 1.00 14.59 163 ASN A CA 1
ATOM 1187 C C . ASN A 1 155 ? -5.630 -7.697 -4.808 1.00 15.86 163 ASN A C 1
ATOM 1188 O O . ASN A 1 155 ? -5.984 -6.584 -4.411 1.00 16.88 163 ASN A O 1
ATOM 1193 N N . ILE A 1 156 ? -5.177 -8.636 -3.988 1.00 13.02 164 ILE A N 1
ATOM 1194 C CA . ILE A 1 156 ? -5.075 -8.366 -2.558 1.00 13.46 164 ILE A CA 1
ATOM 1195 C C . ILE A 1 156 ? -3.697 -7.796 -2.254 1.00 14.29 164 ILE A C 1
ATOM 1196 O O . ILE A 1 156 ? -2.689 -8.347 -2.688 1.00 14.49 164 ILE A O 1
ATOM 1201 N N . ILE A 1 157 ? -3.660 -6.674 -1.535 1.00 12.97 165 ILE A N 1
ATOM 1202 C CA . ILE A 1 157 ? -2.395 -6.038 -1.161 1.00 12.99 165 ILE A CA 1
ATOM 1203 C C . ILE A 1 157 ? -2.080 -6.427 0.287 1.00 11.41 165 ILE A C 1
ATOM 1204 O O . ILE A 1 157 ? -2.889 -6.224 1.184 1.00 12.40 165 ILE A O 1
ATOM 1209 N N . VAL A 1 158 ? -0.895 -6.995 0.497 1.00 10.77 166 VAL A N 1
ATOM 1210 C CA . VAL A 1 158 ? -0.462 -7.419 1.830 1.00 8.62 166 VAL A CA 1
ATOM 1211 C C . VAL A 1 158 ? 0.679 -6.529 2.307 1.00 9.57 166 VAL A C 1
ATOM 1212 O O . VAL A 1 158 ? 1.718 -6.447 1.630 1.00 10.64 166 VAL A O 1
ATOM 1216 N N . ALA A 1 159 ? 0.507 -5.885 3.455 1.00 9.91 167 ALA A N 1
ATOM 1217 C CA . ALA A 1 159 ? 1.579 -5.049 3.984 1.00 10.28 167 ALA A CA 1
ATOM 1218 C C . ALA A 1 159 ? 2.475 -5.890 4.864 1.00 10.11 167 ALA A C 1
ATOM 1219 O O . ALA A 1 159 ? 2.010 -6.552 5.793 1.00 9.83 167 ALA A O 1
ATOM 1221 N N . VAL A 1 160 ? 3.765 -5.874 4.544 1.00 10.06 168 VAL A N 1
ATOM 1222 C CA . VAL A 1 160 ? 4.750 -6.603 5.337 1.00 10.92 168 VAL A CA 1
ATOM 1223 C C . VAL A 1 160 ? 5.413 -5.499 6.179 1.00 10.36 168 VAL A C 1
ATOM 1224 O O . VAL A 1 160 ? 6.243 -4.737 5.691 1.00 12.67 168 VAL A O 1
ATOM 1228 N N . VAL A 1 161 ? 5.016 -5.437 7.444 1.00 12.17 169 VAL A N 1
ATOM 1229 C CA . VAL A 1 161 ? 5.461 -4.421 8.412 1.00 9.58 169 VAL A CA 1
ATOM 1230 C C . VAL A 1 161 ? 6.620 -5.085 9.116 1.00 11.02 169 VAL A C 1
ATOM 1231 O O . VAL A 1 161 ? 6.448 -5.847 10.058 1.00 11.65 169 VAL A O 1
ATOM 1235 N N . ASP A 1 162 ? 7.816 -4.730 8.660 1.00 10.54 170 ASP A N 1
ATOM 1236 C CA . ASP A 1 162 ? 8.997 -5.460 9.076 1.00 11.96 170 ASP A CA 1
ATOM 1237 C C . ASP A 1 162 ? 10.282 -4.649 8.775 1.00 12.34 170 ASP A C 1
ATOM 1238 O O . ASP A 1 162 ? 10.296 -3.413 8.864 1.00 12.47 170 ASP A O 1
ATOM 1243 N N . THR A 1 163 ? 11.333 -5.374 8.393 1.00 10.98 171 THR A N 1
ATOM 1244 C CA . THR A 1 163 ? 12.653 -4.813 8.071 1.00 12.15 171 THR A CA 1
ATOM 1245 C C . THR A 1 163 ? 12.787 -4.273 6.643 1.00 13.13 171 THR A C 1
ATOM 1246 O O . THR A 1 163 ? 13.859 -3.786 6.269 1.00 14.32 171 THR A O 1
ATOM 1250 N N . GLY A 1 164 ? 11.719 -4.332 5.857 1.00 11.87 172 GLY A N 1
ATOM 1251 C CA . GLY A 1 164 ? 11.830 -3.916 4.464 1.00 12.88 172 GLY A CA 1
ATOM 1252 C C . GLY A 1 164 ? 11.973 -5.188 3.637 1.00 14.43 172 GLY A C 1
ATOM 1253 O O . GLY A 1 164 ? 12.226 -6.268 4.191 1.00 12.82 172 GLY A O 1
ATOM 1254 N N . VAL A 1 165 ? 11.842 -5.078 2.320 1.00 13.48 173 VAL A N 1
ATOM 1255 C CA . VAL A 1 165 ? 11.892 -6.250 1.437 1.00 13.97 173 VAL A CA 1
ATOM 1256 C C . VAL A 1 165 ? 12.862 -6.074 0.264 1.00 14.63 173 VAL A C 1
ATOM 1257 O O . VAL A 1 165 ? 12.881 -5.009 -0.353 1.00 15.22 173 VAL A O 1
ATOM 1261 N N . ASP A 1 166 ? 13.658 -7.096 -0.051 1.00 15.24 174 ASP A N 1
ATOM 1262 C CA . ASP A 1 166 ? 14.569 -6.986 -1.198 1.00 15.64 174 ASP A CA 1
ATOM 1263 C C . ASP A 1 166 ? 13.756 -7.296 -2.447 1.00 16.51 174 ASP A C 1
ATOM 1264 O O . ASP A 1 166 ? 13.691 -8.439 -2.908 1.00 16.44 174 ASP A O 1
ATOM 1269 N N . GLY A 1 167 ? 13.128 -6.259 -2.988 1.00 15.52 175 GLY A N 1
ATOM 1270 C CA . GLY A 1 167 ? 12.292 -6.414 -4.163 1.00 15.71 175 GLY A CA 1
ATOM 1271 C C . GLY A 1 167 ? 13.049 -6.795 -5.421 1.00 16.43 175 GLY A C 1
ATOM 1272 O O . GLY A 1 167 ? 12.429 -7.094 -6.443 1.00 16.68 175 GLY A O 1
ATOM 1273 N N . THR A 1 168 ? 14.376 -6.804 -5.357 1.00 17.37 176 THR A N 1
ATOM 1274 C CA . THR A 1 168 ? 15.162 -7.155 -6.537 1.00 17.41 176 THR A CA 1
ATOM 1275 C C . THR A 1 168 ? 15.383 -8.666 -6.624 1.00 18.09 176 THR A C 1
ATOM 1276 O O . THR A 1 168 ? 15.986 -9.159 -7.574 1.00 16.43 176 THR A O 1
ATOM 1280 N N . HIS A 1 169 ? 14.892 -9.402 -5.631 1.00 16.22 177 HIS A N 1
ATOM 1281 C CA . HIS A 1 169 ? 15.016 -10.858 -5.645 1.00 16.27 177 HIS A CA 1
ATOM 1282 C C . HIS A 1 169 ? 14.241 -11.345 -6.874 1.00 16.01 177 HIS A C 1
ATOM 1283 O O . HIS A 1 169 ? 13.117 -10.905 -7.127 1.00 15.06 177 HIS A O 1
ATOM 1290 N N . PRO A 1 170 ? 14.822 -12.272 -7.640 1.00 16.60 178 PRO A N 1
ATOM 1291 C CA . PRO A 1 170 ? 14.129 -12.767 -8.827 1.00 16.87 178 PRO A CA 1
ATOM 1292 C C . PRO A 1 170 ? 12.775 -13.415 -8.529 1.00 17.24 178 PRO A C 1
ATOM 1293 O O . PRO A 1 170 ? 11.834 -13.245 -9.297 1.00 15.54 178 PRO A O 1
ATOM 1297 N N . ASP A 1 171 ? 12.669 -14.132 -7.410 1.00 17.13 179 ASP A N 1
ATOM 1298 C CA . ASP A 1 171 ? 11.409 -14.785 -7.029 1.00 16.17 179 ASP A CA 1
ATOM 1299 C C . ASP A 1 171 ? 10.350 -13.774 -6.555 1.00 16.69 179 ASP A C 1
ATOM 1300 O O . ASP A 1 171 ? 9.230 -14.161 -6.217 1.00 15.16 179 ASP A O 1
ATOM 1305 N N . LEU A 1 172 ? 10.704 -12.490 -6.492 1.00 14.88 180 LEU A N 1
ATOM 1306 C CA . LEU A 1 172 ? 9.737 -11.481 -6.070 1.00 14.69 180 LEU A CA 1
ATOM 1307 C C . LEU A 1 172 ? 9.463 -10.493 -7.189 1.00 15.46 180 LEU A C 1
ATOM 1308 O O . LEU A 1 172 ? 8.791 -9.484 -6.975 1.00 15.88 180 LEU A O 1
ATOM 1313 N N . GLU A 1 173 ? 9.978 -10.776 -8.383 1.00 16.09 181 GLU A N 1
ATOM 1314 C CA . GLU A 1 173 ? 9.761 -9.879 -9.516 1.00 18.78 181 GLU A CA 1
ATOM 1315 C C . GLU A 1 173 ? 8.272 -9.700 -9.768 1.00 18.05 181 GLU A C 1
ATOM 1316 O O . GLU A 1 173 ? 7.522 -10.670 -9.816 1.00 16.71 181 GLU A O 1
ATOM 1322 N N . GLY A 1 174 ? 7.843 -8.450 -9.922 1.00 17.11 182 GLY A N 1
ATOM 1323 C CA . GLY A 1 174 ? 6.438 -8.173 -10.169 1.00 16.93 182 GLY A CA 1
ATOM 1324 C C . GLY A 1 174 ? 5.532 -8.344 -8.965 1.00 17.46 182 GLY A C 1
ATOM 1325 O O . GLY A 1 174 ? 4.345 -8.013 -9.028 1.00 16.71 182 GLY A O 1
ATOM 1326 N N . GLN A 1 175 ? 6.091 -8.824 -7.852 1.00 16.32 183 GLN A N 1
ATOM 1327 C CA . GLN A 1 175 ? 5.317 -9.066 -6.636 1.00 15.49 183 GLN A CA 1
ATOM 1328 C C . GLN A 1 175 ? 5.378 -7.989 -5.559 1.00 15.70 183 GLN A C 1
ATOM 1329 O O . GLN A 1 175 ? 4.554 -7.987 -4.647 1.00 16.25 183 GLN A O 1
ATOM 1335 N N . VAL A 1 176 ? 6.353 -7.097 -5.654 1.00 15.36 184 VAL A N 1
ATOM 1336 C CA . VAL A 1 176 ? 6.530 -6.057 -4.641 1.00 15.14 184 VAL A CA 1
ATOM 1337 C C . VAL A 1 176 ? 6.152 -4.705 -5.216 1.00 16.02 184 VAL A C 1
ATOM 1338 O O . VAL A 1 176 ? 6.835 -4.195 -6.107 1.00 17.48 184 VAL A O 1
ATOM 1342 N N . ILE A 1 177 ? 5.063 -4.134 -4.712 1.00 14.24 185 ILE A N 1
ATOM 1343 C CA . ILE A 1 177 ? 4.597 -2.837 -5.199 1.00 15.53 185 ILE A CA 1
ATOM 1344 C C . ILE A 1 177 ? 5.159 -1.688 -4.368 1.00 15.81 185 ILE A C 1
ATOM 1345 O O . ILE A 1 177 ? 5.989 -1.909 -3.481 1.00 14.50 185 ILE A O 1
ATOM 1350 N N . ALA A 1 178 ? 4.719 -0.464 -4.653 1.00 16.19 186 ALA A N 1
ATOM 1351 C CA . ALA A 1 178 ? 5.237 0.696 -3.927 1.00 17.73 186 ALA A CA 1
ATOM 1352 C C . ALA A 1 178 ? 4.970 0.573 -2.435 1.00 18.13 186 ALA A C 1
ATOM 1353 O O . ALA A 1 178 ? 3.876 0.191 -2.014 1.00 16.86 186 ALA A O 1
ATOM 1355 N N . GLY A 1 179 ? 5.991 0.895 -1.645 1.00 18.65 187 GLY A N 1
ATOM 1356 C CA . GLY A 1 179 ? 5.886 0.810 -0.201 1.00 17.00 187 GLY A CA 1
ATOM 1357 C C . GLY A 1 179 ? 6.227 2.112 0.493 1.00 17.87 187 GLY A C 1
ATOM 1358 O O . GLY A 1 179 ? 6.310 3.164 -0.143 1.00 15.68 187 GLY A O 1
ATOM 1359 N N . TYR A 1 180 ? 6.461 2.027 1.800 1.00 17.15 188 TYR A N 1
ATOM 1360 C CA . TYR A 1 180 ? 6.737 3.211 2.606 1.00 15.23 188 TYR A CA 1
ATOM 1361 C C . TYR A 1 180 ? 7.775 2.973 3.712 1.00 16.73 188 TYR A C 1
ATOM 1362 O O . TYR A 1 180 ? 7.782 1.935 4.381 1.00 14.68 188 TYR A O 1
ATOM 1371 N N . ARG A 1 181 ? 8.654 3.957 3.879 1.00 14.96 189 ARG A N 1
ATOM 1372 C CA . ARG A 1 181 ? 9.708 3.970 4.891 1.00 14.67 189 ARG A CA 1
ATOM 1373 C C . ARG A 1 181 ? 9.338 5.183 5.749 1.00 15.35 189 ARG A C 1
ATOM 1374 O O . ARG A 1 181 ? 9.837 6.300 5.530 1.00 16.13 189 ARG A O 1
ATOM 1382 N N . PRO A 1 182 ? 8.464 4.985 6.745 1.00 15.39 190 PRO A N 1
ATOM 1383 C CA . PRO A 1 182 ? 8.021 6.081 7.611 1.00 14.87 190 PRO A CA 1
ATOM 1384 C C . PRO A 1 182 ? 9.059 6.921 8.335 1.00 16.34 190 PRO A C 1
ATOM 1385 O O . PRO A 1 182 ? 8.839 8.108 8.535 1.00 16.45 190 PRO A O 1
ATOM 1389 N N . ALA A 1 183 ? 10.194 6.334 8.705 1.00 15.67 191 ALA A N 1
ATOM 1390 C CA . ALA A 1 183 ? 11.214 7.080 9.430 1.00 19.37 191 ALA A CA 1
ATOM 1391 C C . ALA A 1 183 ? 11.637 8.337 8.683 1.00 20.21 191 ALA A C 1
ATOM 1392 O O . ALA A 1 183 ? 12.017 9.331 9.299 1.00 20.97 191 ALA A O 1
ATOM 1394 N N . PHE A 1 184 ? 11.561 8.291 7.360 1.00 20.10 192 PHE A N 1
ATOM 1395 C CA . PHE A 1 184 ? 11.974 9.430 6.550 1.00 22.36 192 PHE A CA 1
ATOM 1396 C C . PHE A 1 184 ? 10.896 9.887 5.587 1.00 22.55 192 PHE A C 1
ATOM 1397 O O . PHE A 1 184 ? 11.175 10.633 4.641 1.00 23.39 192 PHE A O 1
ATOM 1405 N N . ASP A 1 185 ? 9.666 9.443 5.840 1.00 21.38 193 ASP A N 1
ATOM 1406 C CA . ASP A 1 185 ? 8.514 9.773 5.008 1.00 23.24 193 ASP A CA 1
ATOM 1407 C C . ASP A 1 185 ? 8.904 9.581 3.546 1.00 24.60 193 ASP A C 1
ATOM 1408 O O . ASP A 1 185 ? 8.600 10.400 2.673 1.00 24.27 193 ASP A O 1
ATOM 1413 N N . GLU A 1 186 ? 9.582 8.462 3.303 1.00 23.07 194 GLU A N 1
ATOM 1414 C CA . GLU A 1 186 ? 10.082 8.097 1.990 1.00 24.56 194 GLU A CA 1
ATOM 1415 C C . GLU A 1 186 ? 9.277 6.986 1.324 1.00 25.19 194 GLU A C 1
ATOM 1416 O O . GLU A 1 186 ? 9.102 5.898 1.883 1.00 23.74 194 GLU A O 1
ATOM 1422 N N . GLU A 1 187 ? 8.786 7.270 0.126 1.00 24.60 195 GLU A N 1
ATOM 1423 C CA . GLU A 1 187 ? 8.026 6.302 -0.647 1.00 24.82 195 GLU A CA 1
ATOM 1424 C C . GLU A 1 187 ? 9.037 5.327 -1.248 1.00 24.62 195 GLU A C 1
ATOM 1425 O O . GLU A 1 187 ? 10.104 5.744 -1.709 1.00 25.15 195 GLU A O 1
ATOM 1431 N N . LEU A 1 188 ? 8.714 4.034 -1.225 1.00 22.19 196 LEU A N 1
ATOM 1432 C CA . LEU A 1 188 ? 9.591 2.999 -1.761 1.00 21.64 196 LEU A CA 1
ATOM 1433 C C . LEU A 1 188 ? 9.037 2.495 -3.092 1.00 21.61 196 LEU A C 1
ATOM 1434 O O . LEU A 1 188 ? 7.998 1.837 -3.137 1.00 23.09 196 LEU A O 1
ATOM 1439 N N . PRO A 1 189 ? 9.722 2.804 -4.200 1.00 21.72 197 PRO A N 1
ATOM 1440 C CA . PRO A 1 189 ? 9.259 2.369 -5.523 1.00 20.99 197 PRO A CA 1
ATOM 1441 C C . PRO A 1 189 ? 9.088 0.860 -5.659 1.00 21.33 197 PRO A C 1
ATOM 1442 O O . PRO A 1 189 ? 9.825 0.085 -5.044 1.00 20.32 197 PRO A O 1
ATOM 1446 N N . ALA A 1 190 ? 8.126 0.455 -6.484 1.00 21.02 198 ALA A N 1
ATOM 1447 C CA . ALA A 1 190 ? 7.872 -0.957 -6.719 1.00 20.29 198 ALA A CA 1
ATOM 1448 C C . ALA A 1 190 ? 9.130 -1.658 -7.209 1.00 20.67 198 ALA A C 1
ATOM 1449 O O . ALA A 1 190 ? 9.980 -1.070 -7.896 1.00 18.64 198 ALA A O 1
ATOM 1451 N N . GLY A 1 191 ? 9.259 -2.920 -6.824 1.00 20.47 199 GLY A N 1
ATOM 1452 C CA . GLY A 1 191 ? 10.389 -3.720 -7.250 1.00 20.88 199 GLY A CA 1
ATOM 1453 C C . GLY A 1 191 ? 11.763 -3.351 -6.733 1.00 21.36 199 GLY A C 1
ATOM 1454 O O . GLY A 1 191 ? 12.748 -3.915 -7.201 1.00 23.00 199 GLY A O 1
ATOM 1455 N N . THR A 1 192 ? 11.853 -2.435 -5.772 1.00 19.71 200 THR A N 1
ATOM 1456 C CA . THR A 1 192 ? 13.161 -2.050 -5.264 1.00 19.74 200 THR A CA 1
ATOM 1457 C C . THR A 1 192 ? 13.549 -2.748 -3.973 1.00 19.08 200 THR A C 1
ATOM 1458 O O . THR A 1 192 ? 12.708 -3.318 -3.291 1.00 17.99 200 THR A O 1
ATOM 1462 N N . ASP A 1 193 ? 14.839 -2.720 -3.661 1.00 18.46 201 ASP A N 1
ATOM 1463 C CA . ASP A 1 193 ? 15.365 -3.329 -2.442 1.00 19.59 201 ASP A CA 1
ATOM 1464 C C . ASP A 1 193 ? 15.189 -2.346 -1.278 1.00 19.63 201 ASP A C 1
ATOM 1465 O O . ASP A 1 193 ? 15.804 -1.270 -1.268 1.00 18.73 201 ASP A O 1
ATOM 1470 N N . SER A 1 194 ? 14.338 -2.695 -0.310 1.00 17.62 202 SER A N 1
ATOM 1471 C CA . SER A 1 194 ? 14.120 -1.825 0.848 1.00 16.42 202 SER A CA 1
ATOM 1472 C C . SER A 1 194 ? 14.496 -2.556 2.129 1.00 15.34 202 SER A C 1
ATOM 1473 O O . SER A 1 194 ? 14.048 -2.185 3.204 1.00 15.51 202 SER A O 1
ATOM 1476 N N . SER A 1 195 ? 15.372 -3.551 2.011 1.00 15.56 203 SER A N 1
ATOM 1477 C CA . SER A 1 195 ? 15.777 -4.366 3.153 1.00 15.89 203 SER A CA 1
ATOM 1478 C C . SER A 1 195 ? 16.707 -3.683 4.173 1.00 14.55 203 SER A C 1
ATOM 1479 O O . SER A 1 195 ? 17.673 -4.272 4.652 1.00 14.06 203 SER A O 1
ATOM 1482 N N . TYR A 1 196 ? 16.390 -2.442 4.522 1.00 16.47 204 TYR A N 1
ATOM 1483 C CA . TYR A 1 196 ? 17.189 -1.683 5.477 1.00 16.98 204 TYR A CA 1
ATOM 1484 C C . TYR A 1 196 ? 17.411 -2.333 6.848 1.00 18.09 204 TYR A C 1
ATOM 1485 O O . TYR A 1 196 ? 18.475 -2.160 7.450 1.00 19.78 204 TYR A O 1
ATOM 1494 N N . GLY A 1 197 ? 16.425 -3.081 7.339 1.00 16.86 205 GLY A N 1
ATOM 1495 C CA . GLY A 1 197 ? 16.543 -3.683 8.660 1.00 16.20 205 GLY A CA 1
ATOM 1496 C C . GLY A 1 197 ? 17.076 -5.104 8.734 1.00 15.59 205 GLY A C 1
ATOM 1497 O O . GLY A 1 197 ? 17.199 -5.667 9.821 1.00 18.57 205 GLY A O 1
ATOM 1498 N N . GLY A 1 198 ? 17.382 -5.692 7.589 1.00 15.40 206 GLY A N 1
ATOM 1499 C CA . GLY A 1 198 ? 17.894 -7.050 7.609 1.00 15.25 206 GLY A CA 1
ATOM 1500 C C . GLY A 1 198 ? 17.128 -7.938 6.651 1.00 15.56 206 GLY A C 1
ATOM 1501 O O . GLY A 1 198 ? 16.392 -7.445 5.796 1.00 15.49 206 GLY A O 1
ATOM 1502 N N . SER A 1 199 ? 17.251 -9.247 6.842 1.00 14.61 207 SER A N 1
ATOM 1503 C CA . SER A 1 199 ? 16.642 -10.231 5.950 1.00 13.62 207 SER A CA 1
ATOM 1504 C C . SER A 1 199 ? 15.225 -10.724 6.233 1.00 12.12 207 SER A C 1
ATOM 1505 O O . SER A 1 199 ? 14.590 -11.268 5.336 1.00 12.88 207 SER A O 1
ATOM 1508 N N . ALA A 1 200 ? 14.728 -10.531 7.452 1.00 12.19 208 ALA A N 1
ATOM 1509 C CA . ALA A 1 200 ? 13.405 -11.033 7.827 1.00 13.19 208 ALA A CA 1
ATOM 1510 C C . ALA A 1 200 ? 12.250 -10.703 6.900 1.00 13.59 208 ALA A C 1
ATOM 1511 O O . ALA A 1 200 ? 11.532 -11.600 6.477 1.00 13.30 208 ALA A O 1
ATOM 1513 N N . GLY A 1 201 ? 12.071 -9.426 6.590 1.00 12.47 209 GLY A N 1
ATOM 1514 C CA . GLY A 1 201 ? 10.956 -9.031 5.727 1.00 10.75 209 GLY A CA 1
ATOM 1515 C C . GLY A 1 201 ? 10.920 -9.712 4.369 1.00 10.96 209 GLY A C 1
ATOM 1516 O O . GLY A 1 201 ? 9.859 -10.004 3.810 1.00 12.25 209 GLY A O 1
ATOM 1517 N N . THR A 1 202 ? 12.095 -9.961 3.804 1.00 11.62 210 THR A N 1
ATOM 1518 C CA . THR A 1 202 ? 12.164 -10.627 2.500 1.00 11.75 210 THR A CA 1
ATOM 1519 C C . THR A 1 202 ? 11.746 -12.090 2.620 1.00 11.56 210 THR A C 1
ATOM 1520 O O . THR A 1 202 ? 11.081 -12.631 1.736 1.00 10.76 210 THR A O 1
ATOM 1524 N N . HIS A 1 203 ? 12.157 -12.729 3.714 1.00 12.33 211 HIS A N 1
ATOM 1525 C CA . HIS A 1 203 ? 11.791 -14.124 3.955 1.00 12.10 211 HIS A CA 1
ATOM 1526 C C . HIS A 1 203 ? 10.259 -14.174 4.096 1.00 11.07 211 HIS A C 1
ATOM 1527 O O . HIS A 1 203 ? 9.588 -15.033 3.520 1.00 12.08 211 HIS A O 1
ATOM 1534 N N . VAL A 1 204 ? 9.713 -13.225 4.843 1.00 11.17 212 VAL A N 1
ATOM 1535 C CA . VAL A 1 204 ? 8.268 -13.109 5.037 1.00 11.44 212 VAL A CA 1
ATOM 1536 C C . VAL A 1 204 ? 7.561 -12.936 3.692 1.00 11.57 212 VAL A C 1
ATOM 1537 O O . VAL A 1 204 ? 6.583 -13.629 3.391 1.00 10.84 212 VAL A O 1
ATOM 1541 N N . ALA A 1 205 ? 8.053 -11.997 2.893 1.00 10.82 213 ALA A N 1
ATOM 1542 C CA . ALA A 1 205 ? 7.472 -11.717 1.589 1.00 10.40 213 ALA A CA 1
ATOM 1543 C C . ALA A 1 205 ? 7.423 -12.956 0.690 1.00 11.64 213 ALA A C 1
ATOM 1544 O O . ALA A 1 205 ? 6.429 -13.194 0.018 1.00 13.56 213 ALA A O 1
ATOM 1546 N N . GLY A 1 206 ? 8.494 -13.748 0.680 1.00 9.93 214 GLY A N 1
ATOM 1547 C CA . GLY A 1 206 ? 8.502 -14.943 -0.154 1.00 11.98 214 GLY A CA 1
ATOM 1548 C C . GLY A 1 206 ? 7.490 -15.993 0.296 1.00 11.85 214 GLY A C 1
ATOM 1549 O O . GLY A 1 206 ? 6.858 -16.632 -0.528 1.00 12.26 214 GLY A O 1
ATOM 1550 N N . THR A 1 207 ? 7.329 -16.179 1.605 1.00 10.86 215 THR A N 1
ATOM 1551 C CA . THR A 1 207 ? 6.379 -17.192 2.083 1.00 10.27 215 THR A CA 1
ATOM 1552 C C . THR A 1 207 ? 4.964 -16.829 1.683 1.00 11.85 215 THR A C 1
ATOM 1553 O O . THR A 1 207 ? 4.155 -17.685 1.339 1.00 11.51 215 THR A O 1
ATOM 1557 N N . ILE A 1 208 ? 4.692 -15.539 1.726 1.00 10.89 216 ILE A N 1
ATOM 1558 C CA . ILE A 1 208 ? 3.378 -15.010 1.374 1.00 11.85 216 ILE A CA 1
ATOM 1559 C C . ILE A 1 208 ? 3.112 -14.964 -0.126 1.00 13.01 216 ILE A C 1
ATOM 1560 O O . ILE A 1 208 ? 2.056 -15.402 -0.587 1.00 13.83 216 ILE A O 1
ATOM 1565 N N . ALA A 1 209 ? 4.055 -14.405 -0.884 1.00 12.74 217 ALA A N 1
ATOM 1566 C CA . ALA A 1 209 ? 3.834 -14.249 -2.314 1.00 13.05 217 ALA A CA 1
ATOM 1567 C C . ALA A 1 209 ? 4.990 -14.472 -3.280 1.00 14.19 217 ALA A C 1
ATOM 1568 O O . ALA A 1 209 ? 5.066 -13.788 -4.304 1.00 14.95 217 ALA A O 1
ATOM 1570 N N . ALA A 1 210 ? 5.896 -15.399 -3.001 1.00 12.66 218 ALA A N 1
ATOM 1571 C CA . ALA A 1 210 ? 6.957 -15.617 -3.971 1.00 13.08 218 ALA A CA 1
ATOM 1572 C C . ALA A 1 210 ? 6.249 -15.986 -5.284 1.00 14.01 218 ALA A C 1
ATOM 1573 O O . ALA A 1 210 ? 5.247 -16.706 -5.297 1.00 12.70 218 ALA A O 1
ATOM 1575 N N . LYS A 1 211 ? 6.775 -15.483 -6.388 1.00 15.95 219 LYS A N 1
ATOM 1576 C CA . LYS A 1 211 ? 6.190 -15.695 -7.712 1.00 18.22 219 LYS A CA 1
ATOM 1577 C C . LYS A 1 211 ? 6.074 -17.142 -8.198 1.00 18.31 219 LYS A C 1
ATOM 1578 O O . LYS A 1 211 ? 7.005 -17.924 -8.062 1.00 18.24 219 LYS A O 1
ATOM 1584 N N . LYS A 1 212 ? 4.924 -17.500 -8.762 1.00 19.96 220 LYS A N 1
ATOM 1585 C CA . LYS A 1 212 ? 4.763 -18.847 -9.303 1.00 21.17 220 LYS A CA 1
ATOM 1586 C C . LYS A 1 212 ? 5.327 -18.739 -10.719 1.00 21.19 220 LYS A C 1
ATOM 1587 O O . LYS A 1 212 ? 4.672 -18.221 -11.622 1.00 21.54 220 LYS A O 1
ATOM 1593 N N . ASP A 1 213 ? 6.554 -19.209 -10.909 1.00 21.84 221 ASP A N 1
ATOM 1594 C CA . ASP A 1 213 ? 7.192 -19.096 -12.215 1.00 22.72 221 ASP A CA 1
ATOM 1595 C C . ASP A 1 213 ? 8.097 -20.273 -12.550 1.00 22.69 221 ASP A C 1
ATOM 1596 O O . ASP A 1 213 ? 8.968 -20.157 -13.418 1.00 22.56 221 ASP A O 1
ATOM 1601 N N . GLY A 1 214 ? 7.897 -21.388 -11.851 1.00 21.23 222 GLY A N 1
ATOM 1602 C CA . GLY A 1 214 ? 8.695 -22.582 -12.084 1.00 21.54 222 GLY A CA 1
ATOM 1603 C C . GLY A 1 214 ? 10.049 -22.605 -11.392 1.00 20.91 222 GLY A C 1
ATOM 1604 O O . GLY A 1 214 ? 10.662 -23.668 -11.254 1.00 19.67 222 GLY A O 1
ATOM 1605 N N . LYS A 1 215 ? 10.514 -21.441 -10.947 1.00 19.77 223 LYS A N 1
ATOM 1606 C CA . LYS A 1 215 ? 11.816 -21.316 -10.291 1.00 20.20 223 LYS A CA 1
ATOM 1607 C C . LYS A 1 215 ? 11.701 -21.022 -8.796 1.00 19.94 223 LYS A C 1
ATOM 1608 O O . LYS A 1 215 ? 10.690 -20.517 -8.341 1.00 19.77 223 LYS A O 1
ATOM 1614 N N . GLY A 1 216 ? 12.753 -21.334 -8.046 1.00 19.94 224 GLY A N 1
ATOM 1615 C CA . GLY A 1 216 ? 12.756 -21.069 -6.612 1.00 17.19 224 GLY A CA 1
ATOM 1616 C C . GLY A 1 216 ? 11.550 -21.630 -5.878 1.00 17.08 224 GLY A C 1
ATOM 1617 O O . GLY A 1 216 ? 11.178 -22.785 -6.089 1.00 17.51 224 GLY A O 1
ATOM 1618 N N . ILE A 1 217 ? 10.940 -20.826 -5.008 1.00 16.15 225 ILE A N 1
ATOM 1619 C CA . ILE A 1 217 ? 9.769 -21.276 -4.262 1.00 13.83 225 ILE A CA 1
ATOM 1620 C C . ILE A 1 217 ? 8.523 -20.548 -4.762 1.00 15.31 225 ILE A C 1
ATOM 1621 O O . ILE A 1 217 ? 8.557 -19.873 -5.786 1.00 15.66 225 ILE A O 1
ATOM 1626 N N . VAL A 1 218 ? 7.410 -20.719 -4.064 1.00 15.01 226 VAL A N 1
ATOM 1627 C CA . VAL A 1 218 ? 6.190 -20.020 -4.447 1.00 13.33 226 VAL A CA 1
ATOM 1628 C C . VAL A 1 218 ? 5.491 -19.713 -3.127 1.00 14.67 226 VAL A C 1
ATOM 1629 O O . VAL A 1 218 ? 5.624 -20.467 -2.164 1.00 13.65 226 VAL A O 1
ATOM 1633 N N . GLY A 1 219 ? 4.807 -18.575 -3.063 1.00 13.20 227 GLY A N 1
ATOM 1634 C CA . GLY A 1 219 ? 4.130 -18.192 -1.837 1.00 13.30 227 GLY A CA 1
ATOM 1635 C C . GLY A 1 219 ? 2.778 -18.857 -1.671 1.00 12.14 227 GLY A C 1
ATOM 1636 O O . GLY A 1 219 ? 2.299 -19.536 -2.570 1.00 12.75 227 GLY A O 1
ATOM 1637 N N . VAL A 1 220 ? 2.194 -18.688 -0.495 1.00 12.42 228 VAL A N 1
ATOM 1638 C CA . VAL A 1 220 ? 0.873 -19.223 -0.186 1.00 10.63 228 VAL A CA 1
ATOM 1639 C C . VAL A 1 220 ? -0.159 -18.558 -1.106 1.00 12.24 228 VAL A C 1
ATOM 1640 O O . VAL A 1 220 ? -1.121 -19.193 -1.550 1.00 11.68 228 VAL A O 1
ATOM 1644 N N . ALA A 1 221 ? 0.068 -17.275 -1.370 1.00 12.09 229 ALA A N 1
ATOM 1645 C CA . ALA A 1 221 ? -0.810 -16.437 -2.190 1.00 13.01 229 ALA A CA 1
ATOM 1646 C C . ALA A 1 221 ? -0.005 -15.821 -3.338 1.00 14.19 229 ALA A C 1
ATOM 1647 O O . ALA A 1 221 ? 0.294 -14.627 -3.338 1.00 12.14 229 ALA A O 1
ATOM 1649 N N . PRO A 1 222 ? 0.340 -16.631 -4.349 1.00 14.92 230 PRO A N 1
ATOM 1650 C CA . PRO A 1 222 ? 1.119 -16.112 -5.477 1.00 15.11 230 PRO A CA 1
ATOM 1651 C C . PRO A 1 222 ? 0.431 -15.028 -6.297 1.00 13.67 230 PRO A C 1
ATOM 1652 O O . PRO A 1 222 ? 1.071 -14.360 -7.098 1.00 14.13 230 PRO A O 1
ATOM 1656 N N . GLY A 1 223 ? -0.861 -14.843 -6.077 1.00 13.93 231 GLY A N 1
ATOM 1657 C CA . GLY A 1 223 ? -1.571 -13.812 -6.822 1.00 15.36 231 GLY A CA 1
ATOM 1658 C C . GLY A 1 223 ? -1.561 -12.457 -6.134 1.00 15.30 231 GLY A C 1
ATOM 1659 O O . GLY A 1 223 ? -1.863 -11.426 -6.754 1.00 13.84 231 GLY A O 1
ATOM 1660 N N . ALA A 1 224 ? -1.206 -12.454 -4.849 1.00 13.77 232 ALA A N 1
ATOM 1661 C CA . ALA A 1 224 ? -1.168 -11.218 -4.063 1.00 15.21 232 ALA A CA 1
ATOM 1662 C C . ALA A 1 224 ? 0.042 -10.350 -4.372 1.00 14.95 232 ALA A C 1
ATOM 1663 O O . ALA A 1 224 ? 0.919 -10.739 -5.139 1.00 14.38 232 ALA A O 1
ATOM 1665 N N . LYS A 1 225 ? 0.071 -9.162 -3.771 1.00 14.57 233 LYS A N 1
ATOM 1666 C CA . LYS A 1 225 ? 1.169 -8.223 -3.951 1.00 15.73 233 LYS A CA 1
ATOM 1667 C C . LYS A 1 225 ? 1.659 -7.831 -2.569 1.00 14.37 233 LYS A C 1
ATOM 1668 O O . LYS A 1 225 ? 0.879 -7.767 -1.623 1.00 15.46 233 LYS A O 1
ATOM 1674 N N . ILE A 1 226 ? 2.950 -7.541 -2.479 1.00 14.64 234 ILE A N 1
ATOM 1675 C CA . ILE A 1 226 ? 3.582 -7.178 -1.220 1.00 13.87 234 ILE A CA 1
ATOM 1676 C C . ILE A 1 226 ? 3.856 -5.682 -1.128 1.00 13.90 234 ILE A C 1
ATOM 1677 O O . ILE A 1 226 ? 4.508 -5.107 -2.004 1.00 12.76 234 ILE A O 1
ATOM 1682 N N . MET A 1 227 ? 3.378 -5.065 -0.052 1.00 12.59 235 MET A N 1
ATOM 1683 C CA . MET A 1 227 ? 3.605 -3.637 0.191 1.00 12.27 235 MET A CA 1
ATOM 1684 C C . MET A 1 227 ? 4.545 -3.545 1.393 1.00 12.34 235 MET A C 1
ATOM 1685 O O . MET A 1 227 ? 4.145 -3.800 2.518 1.00 11.81 235 MET A O 1
ATOM 1690 N N . PRO A 1 228 ? 5.820 -3.209 1.160 1.00 12.89 236 PRO A N 1
ATOM 1691 C CA . PRO A 1 228 ? 6.747 -3.111 2.290 1.00 13.63 236 PRO A CA 1
ATOM 1692 C C . PRO A 1 228 ? 6.595 -1.830 3.118 1.00 13.38 236 PRO A C 1
ATOM 1693 O O . PRO A 1 228 ? 6.487 -0.729 2.567 1.00 12.94 236 PRO A O 1
ATOM 1697 N N . ILE A 1 229 ? 6.543 -1.999 4.436 1.00 12.30 237 ILE A N 1
ATOM 1698 C CA . ILE A 1 229 ? 6.461 -0.887 5.383 1.00 11.87 237 ILE A CA 1
ATOM 1699 C C . ILE A 1 229 ? 7.659 -1.115 6.290 1.00 13.48 237 ILE A C 1
ATOM 1700 O O . ILE A 1 229 ? 7.721 -2.102 7.026 1.00 11.71 237 ILE A O 1
ATOM 1705 N N . VAL A 1 230 ? 8.629 -0.210 6.232 1.00 12.34 238 VAL A N 1
ATOM 1706 C CA . VAL A 1 230 ? 9.840 -0.390 7.010 1.00 12.85 238 VAL A CA 1
ATOM 1707 C C . VAL A 1 230 ? 9.739 0.148 8.424 1.00 12.60 238 VAL A C 1
ATOM 1708 O O . VAL A 1 230 ? 9.747 1.362 8.629 1.00 13.41 238 VAL A O 1
ATOM 1712 N N . ILE A 1 231 ? 9.623 -0.750 9.404 1.00 11.83 239 ILE A N 1
ATOM 1713 C CA . ILE A 1 231 ? 9.568 -0.298 10.780 1.00 12.20 239 ILE A CA 1
ATOM 1714 C C . ILE A 1 231 ? 10.805 -0.671 11.596 1.00 12.16 239 ILE A C 1
ATOM 1715 O O . ILE A 1 231 ? 10.955 -0.212 12.737 1.00 12.30 239 ILE A O 1
ATOM 1720 N N . PHE A 1 232 ? 11.660 -1.521 11.013 1.00 13.15 240 PHE A N 1
ATOM 1721 C CA . PHE A 1 232 ? 12.956 -1.857 11.582 1.00 13.52 240 PHE A CA 1
ATOM 1722 C C . PHE A 1 232 ? 13.874 -1.446 10.453 1.00 13.50 240 PHE A C 1
ATOM 1723 O O . PHE A 1 232 ? 14.009 -2.122 9.441 1.00 13.52 240 PHE A O 1
ATOM 1731 N N . ASP A 1 233 ? 14.450 -0.266 10.641 1.00 14.42 241 ASP A N 1
ATOM 1732 C CA . ASP A 1 233 ? 15.319 0.370 9.669 1.00 15.88 241 ASP A CA 1
ATOM 1733 C C . ASP A 1 233 ? 16.789 0.133 10.035 1.00 18.06 241 ASP A C 1
ATOM 1734 O O . ASP A 1 233 ? 17.096 -0.716 10.880 1.00 16.97 241 ASP A O 1
ATOM 1739 N N . ASP A 1 234 ? 17.693 0.870 9.392 1.00 20.51 242 ASP A N 1
ATOM 1740 C CA . ASP A 1 234 ? 19.125 0.733 9.663 1.00 22.52 242 ASP A CA 1
ATOM 1741 C C . ASP A 1 234 ? 19.449 1.418 10.992 1.00 23.00 242 ASP A C 1
ATOM 1742 O O . ASP A 1 234 ? 19.324 2.639 11.108 1.00 23.32 242 ASP A O 1
ATOM 1747 N N . PRO A 1 235 ? 19.868 0.651 12.013 1.00 24.36 243 PRO A N 1
ATOM 1748 C CA . PRO A 1 235 ? 20.186 1.270 13.306 1.00 26.22 243 PRO A CA 1
ATOM 1749 C C . PRO A 1 235 ? 21.246 2.365 13.238 1.00 27.37 243 PRO A C 1
ATOM 1750 O O . PRO A 1 235 ? 21.359 3.177 14.150 1.00 28.04 243 PRO A O 1
ATOM 1754 N N . ALA A 1 236 ? 22.011 2.390 12.153 1.00 27.89 244 ALA A N 1
ATOM 1755 C CA . ALA A 1 236 ? 23.045 3.401 11.993 1.00 29.87 244 ALA A CA 1
ATOM 1756 C C . ALA A 1 236 ? 22.385 4.721 11.617 1.00 30.43 244 ALA A C 1
ATOM 1757 O O . ALA A 1 236 ? 22.948 5.794 11.843 1.00 31.53 244 ALA A O 1
ATOM 1759 N N . LEU A 1 237 ? 21.183 4.638 11.052 1.00 30.30 245 LEU A N 1
ATOM 1760 C CA . LEU A 1 237 ? 20.440 5.824 10.649 1.00 30.68 245 LEU A CA 1
ATOM 1761 C C . LEU A 1 237 ? 19.382 6.257 11.649 1.00 30.35 245 LEU A C 1
ATOM 1762 O O . LEU A 1 237 ? 19.140 7.449 11.799 1.00 31.03 245 LEU A O 1
ATOM 1767 N N . VAL A 1 238 ? 18.747 5.300 12.327 1.00 28.65 246 VAL A N 1
ATOM 1768 C CA . VAL A 1 238 ? 17.707 5.637 13.295 1.00 27.60 246 VAL A CA 1
ATOM 1769 C C . VAL A 1 238 ? 18.067 5.323 14.739 1.00 28.20 246 VAL A C 1
ATOM 1770 O O . VAL A 1 238 ? 17.272 5.569 15.646 1.00 29.05 246 VAL A O 1
ATOM 1774 N N . GLY A 1 239 ? 19.258 4.775 14.950 1.00 28.47 247 GLY A N 1
ATOM 1775 C CA . GLY A 1 239 ? 19.701 4.456 16.298 1.00 27.32 247 GLY A CA 1
ATOM 1776 C C . GLY A 1 239 ? 19.075 3.226 16.925 1.00 27.00 247 GLY A C 1
ATOM 1777 O O . GLY A 1 239 ? 18.297 2.503 16.290 1.00 26.22 247 GLY A O 1
ATOM 1778 N N . GLY A 1 240 ? 19.416 2.991 18.189 1.00 25.74 248 GLY A N 1
ATOM 1779 C CA . GLY A 1 240 ? 18.889 1.844 18.909 1.00 24.94 248 GLY A CA 1
ATOM 1780 C C . GLY A 1 240 ? 19.033 0.548 18.137 1.00 23.78 248 GLY A C 1
ATOM 1781 O O . GLY A 1 240 ? 20.098 0.253 17.606 1.00 23.81 248 GLY A O 1
ATOM 1782 N N . ASN A 1 241 ? 17.954 -0.230 18.067 1.00 22.27 249 ASN A N 1
ATOM 1783 C CA . ASN A 1 241 ? 17.980 -1.499 17.352 1.00 21.22 249 ASN A CA 1
ATOM 1784 C C . ASN A 1 241 ? 17.318 -1.352 15.991 1.00 20.74 249 ASN A C 1
ATOM 1785 O O . ASN A 1 241 ? 16.966 -2.341 15.344 1.00 21.89 249 ASN A O 1
ATOM 1790 N N . GLY A 1 242 ? 17.151 -0.108 15.557 1.00 17.61 250 GLY A N 1
ATOM 1791 C CA . GLY A 1 242 ? 16.538 0.130 14.266 1.00 17.82 250 GLY A CA 1
ATOM 1792 C C . GLY A 1 242 ? 15.037 0.355 14.321 1.00 16.95 250 GLY A C 1
ATOM 1793 O O . GLY A 1 242 ? 14.442 0.767 13.319 1.00 16.71 250 GLY A O 1
ATOM 1794 N N . TYR A 1 243 ? 14.420 0.097 15.472 1.00 14.83 251 TYR A N 1
ATOM 1795 C CA . TYR A 1 243 ? 12.970 0.299 15.585 1.00 15.17 251 TYR A CA 1
ATOM 1796 C C . TYR A 1 243 ? 12.707 1.782 15.338 1.00 16.30 251 TYR A C 1
ATOM 1797 O O . TYR A 1 243 ? 13.346 2.632 15.962 1.00 17.38 251 TYR A O 1
ATOM 1806 N N . VAL A 1 244 ? 11.757 2.096 14.456 1.00 15.84 252 VAL A N 1
ATOM 1807 C CA . VAL A 1 244 ? 11.469 3.484 14.112 1.00 14.71 252 VAL A CA 1
ATOM 1808 C C . VAL A 1 244 ? 10.632 4.246 15.130 1.00 16.33 252 VAL A C 1
ATOM 1809 O O . VAL A 1 244 ? 10.510 5.463 15.028 1.00 17.37 252 VAL A O 1
ATOM 1813 N N . GLY A 1 245 ? 10.067 3.544 16.107 1.00 13.92 253 GLY A N 1
ATOM 1814 C CA . GLY A 1 245 ? 9.254 4.215 17.111 1.00 14.61 253 GLY A CA 1
ATOM 1815 C C . GLY A 1 245 ? 7.766 3.955 16.911 1.00 14.57 253 GLY A C 1
ATOM 1816 O O . GLY A 1 245 ? 7.311 3.758 15.779 1.00 14.92 253 GLY A O 1
ATOM 1817 N N . ASP A 1 246 ? 7.009 3.968 18.001 1.00 13.40 254 ASP A N 1
ATOM 1818 C CA . ASP A 1 246 ? 5.571 3.710 17.921 1.00 12.40 254 ASP A CA 1
ATOM 1819 C C . ASP A 1 246 ? 4.861 4.741 17.042 1.00 12.32 254 ASP A C 1
ATOM 1820 O O . ASP A 1 246 ? 3.870 4.422 16.362 1.00 12.18 254 ASP A O 1
ATOM 1825 N N . ASP A 1 247 ? 5.359 5.977 17.055 1.00 12.17 255 ASP A N 1
ATOM 1826 C CA . ASP A 1 247 ? 4.772 7.018 16.231 1.00 12.66 255 ASP A CA 1
ATOM 1827 C C . ASP A 1 247 ? 4.999 6.754 14.740 1.00 12.46 255 ASP A C 1
ATOM 1828 O O . ASP A 1 247 ? 4.062 6.875 13.954 1.00 12.44 255 ASP A O 1
ATOM 1833 N N . TYR A 1 248 ? 6.208 6.368 14.336 1.00 11.67 256 TYR A N 1
ATOM 1834 C CA . TYR A 1 248 ? 6.426 6.117 12.919 1.00 13.54 256 TYR A CA 1
ATOM 1835 C C . TYR A 1 248 ? 5.759 4.815 12.456 1.00 13.91 256 TYR A C 1
ATOM 1836 O O . TYR A 1 248 ? 5.350 4.713 11.302 1.00 14.33 256 TYR A O 1
ATOM 1845 N N . VAL A 1 249 ? 5.636 3.835 13.346 1.00 12.99 257 VAL A N 1
ATOM 1846 C CA . VAL A 1 249 ? 4.935 2.601 12.982 1.00 11.96 257 VAL A CA 1
ATOM 1847 C C . VAL A 1 249 ? 3.458 2.964 12.722 1.00 12.60 257 VAL A C 1
ATOM 1848 O O . VAL A 1 249 ? 2.865 2.515 11.738 1.00 13.37 257 VAL A O 1
ATOM 1852 N N . ALA A 1 250 ? 2.866 3.772 13.602 1.00 11.70 258 ALA A N 1
ATOM 1853 C CA . ALA A 1 250 ? 1.484 4.198 13.396 1.00 13.54 258 ALA A CA 1
ATOM 1854 C C . ALA A 1 250 ? 1.358 4.889 12.026 1.00 13.31 258 ALA A C 1
ATOM 1855 O O . ALA A 1 250 ? 0.402 4.649 11.277 1.00 12.38 258 ALA A O 1
ATOM 1857 N N . ALA A 1 251 ? 2.318 5.750 11.694 1.00 12.92 259 ALA A N 1
ATOM 1858 C CA . ALA A 1 251 ? 2.295 6.426 10.392 1.00 12.45 259 ALA A CA 1
ATOM 1859 C C . ALA A 1 251 ? 2.335 5.399 9.265 1.00 12.68 259 ALA A C 1
ATOM 1860 O O . ALA A 1 251 ? 1.634 5.545 8.272 1.00 12.84 259 ALA A O 1
ATOM 1862 N N . GLY A 1 252 ? 3.179 4.375 9.410 1.00 12.86 260 GLY A N 1
ATOM 1863 C CA . GLY A 1 252 ? 3.269 3.342 8.383 1.00 12.38 260 GLY A CA 1
ATOM 1864 C C . GLY A 1 252 ? 1.995 2.514 8.255 1.00 12.70 260 GLY A C 1
ATOM 1865 O O . GLY A 1 252 ? 1.597 2.136 7.147 1.00 12.65 260 GLY A O 1
ATOM 1866 N N . ILE A 1 253 ? 1.354 2.227 9.386 1.00 11.31 261 ILE A N 1
ATOM 1867 C CA . ILE A 1 253 ? 0.112 1.445 9.385 1.00 11.81 261 ILE A CA 1
ATOM 1868 C C . ILE A 1 253 ? -0.999 2.266 8.755 1.00 13.43 261 ILE A C 1
ATOM 1869 O O . ILE A 1 253 ? -1.796 1.758 7.963 1.00 12.57 261 ILE A O 1
ATOM 1874 N N . ILE A 1 254 ? -1.031 3.547 9.093 1.00 12.10 262 ILE A N 1
ATOM 1875 C CA . ILE A 1 254 ? -2.045 4.430 8.508 1.00 12.47 262 ILE A CA 1
ATOM 1876 C C . ILE A 1 254 ? -1.819 4.549 6.989 1.00 13.33 262 ILE A C 1
ATOM 1877 O O . ILE A 1 254 ? -2.761 4.494 6.190 1.00 13.57 262 ILE A O 1
ATOM 1882 N N . TRP A 1 255 ? -0.564 4.724 6.587 1.00 13.17 263 TRP A N 1
ATOM 1883 C CA . TRP A 1 255 ? -0.227 4.834 5.175 1.00 14.10 263 TRP A CA 1
ATOM 1884 C C . TRP A 1 255 ? -0.674 3.569 4.433 1.00 14.81 263 TRP A C 1
ATOM 1885 O O . TRP A 1 255 ? -1.312 3.637 3.380 1.00 14.02 263 TRP A O 1
ATOM 1896 N N . ALA A 1 256 ? -0.342 2.407 4.989 1.00 12.05 264 ALA A N 1
ATOM 1897 C CA . ALA A 1 256 ? -0.702 1.141 4.347 1.00 12.65 264 ALA A CA 1
ATOM 1898 C C . ALA A 1 256 ? -2.212 0.984 4.201 1.00 12.79 264 ALA A C 1
ATOM 1899 O O . ALA A 1 256 ? -2.709 0.501 3.175 1.00 13.04 264 ALA A O 1
ATOM 1901 N N . THR A 1 257 ? -2.935 1.359 5.246 1.00 13.48 265 THR A N 1
ATOM 1902 C CA . THR A 1 257 ? -4.394 1.280 5.227 1.00 13.11 265 THR A CA 1
ATOM 1903 C C . THR A 1 257 ? -4.958 2.217 4.161 1.00 15.15 265 THR A C 1
ATOM 1904 O O . THR A 1 257 ? -5.822 1.838 3.362 1.00 14.49 265 THR A O 1
ATOM 1908 N N . ASP A 1 258 ? -4.463 3.446 4.169 1.00 14.88 266 ASP A N 1
ATOM 1909 C CA . ASP A 1 258 ? -4.917 4.459 3.223 1.00 15.62 266 ASP A CA 1
ATOM 1910 C C . ASP A 1 258 ? -4.582 4.106 1.786 1.00 17.48 266 ASP A C 1
ATOM 1911 O O . ASP A 1 258 ? -5.264 4.555 0.864 1.00 20.11 266 ASP A O 1
ATOM 1916 N N . HIS A 1 259 ? -3.528 3.316 1.591 1.00 15.58 267 HIS A N 1
ATOM 1917 C CA . HIS A 1 259 ? -3.108 2.932 0.260 1.00 16.22 267 HIS A CA 1
ATOM 1918 C C . HIS A 1 259 ? -3.572 1.553 -0.172 1.00 14.88 267 HIS A C 1
ATOM 1919 O O . HIS A 1 259 ? -3.005 0.965 -1.091 1.00 16.10 267 HIS A O 1
ATOM 1926 N N . GLY A 1 260 ? -4.587 1.029 0.508 1.00 16.45 268 GLY A N 1
ATOM 1927 C CA . GLY A 1 260 ? -5.154 -0.232 0.078 1.00 15.86 268 GLY A CA 1
ATOM 1928 C C . GLY A 1 260 ? -4.777 -1.585 0.640 1.00 15.24 268 GLY A C 1
ATOM 1929 O O . GLY A 1 260 ? -5.335 -2.580 0.164 1.00 12.07 268 GLY A O 1
ATOM 1930 N N . ALA A 1 261 ? -3.858 -1.667 1.602 1.00 14.64 269 ALA A N 1
ATOM 1931 C CA . ALA A 1 261 ? -3.526 -2.981 2.164 1.00 15.05 269 ALA A CA 1
ATOM 1932 C C . ALA A 1 261 ? -4.778 -3.571 2.823 1.00 14.19 269 ALA A C 1
ATOM 1933 O O . ALA A 1 261 ? -5.502 -2.858 3.516 1.00 15.08 269 ALA A O 1
ATOM 1935 N N . LYS A 1 262 ? -5.056 -4.858 2.593 1.00 13.53 270 LYS A N 1
ATOM 1936 C CA . LYS A 1 262 ? -6.217 -5.495 3.211 1.00 14.39 270 LYS A CA 1
ATOM 1937 C C . LYS A 1 262 ? -5.828 -6.449 4.337 1.00 12.84 270 LYS A C 1
ATOM 1938 O O . LYS A 1 262 ? -6.676 -6.904 5.101 1.00 11.00 270 LYS A O 1
ATOM 1944 N N . VAL A 1 263 ? -4.542 -6.771 4.425 1.00 11.76 271 VAL A N 1
ATOM 1945 C CA . VAL A 1 263 ? -4.058 -7.603 5.523 1.00 11.12 271 VAL A CA 1
ATOM 1946 C C . VAL A 1 263 ? -2.601 -7.187 5.755 1.00 11.29 271 VAL A C 1
ATOM 1947 O O . VAL A 1 263 ? -1.909 -6.782 4.816 1.00 11.02 271 VAL A O 1
ATOM 1951 N N . MET A 1 264 ? -2.166 -7.206 7.015 1.00 8.44 272 MET A N 1
ATOM 1952 C CA . MET A 1 264 ? -0.779 -6.848 7.368 1.00 8.93 272 MET A CA 1
ATOM 1953 C C . MET A 1 264 ? -0.165 -7.959 8.193 1.00 9.33 272 MET A C 1
ATOM 1954 O O . MET A 1 264 ? -0.851 -8.585 8.993 1.00 10.79 272 MET A O 1
ATOM 1959 N N . ASN A 1 265 ? 1.136 -8.169 8.013 1.00 9.00 273 ASN A N 1
ATOM 1960 C CA . ASN A 1 265 ? 1.862 -9.200 8.751 1.00 11.13 273 ASN A CA 1
ATOM 1961 C C . ASN A 1 265 ? 2.804 -8.491 9.733 1.00 12.35 273 ASN A C 1
ATOM 1962 O O . ASN A 1 265 ? 3.567 -7.622 9.327 1.00 12.73 273 ASN A O 1
ATOM 1967 N N . HIS A 1 266 ? 2.706 -8.837 11.015 1.00 10.52 274 HIS A N 1
ATOM 1968 C CA . HIS A 1 266 ? 3.537 -8.238 12.076 1.00 12.28 274 HIS A CA 1
ATOM 1969 C C . HIS A 1 266 ? 4.240 -9.292 12.925 1.00 13.13 274 HIS A C 1
ATOM 1970 O O . HIS A 1 266 ? 3.582 -10.199 13.439 1.00 14.10 274 HIS A O 1
ATOM 1977 N N . SER A 1 267 ? 5.550 -9.173 13.101 1.00 13.24 275 SER A N 1
ATOM 1978 C CA . SER A 1 267 ? 6.248 -10.107 13.984 1.00 12.73 275 SER A CA 1
ATOM 1979 C C . SER A 1 267 ? 7.241 -9.303 14.805 1.00 13.19 275 SER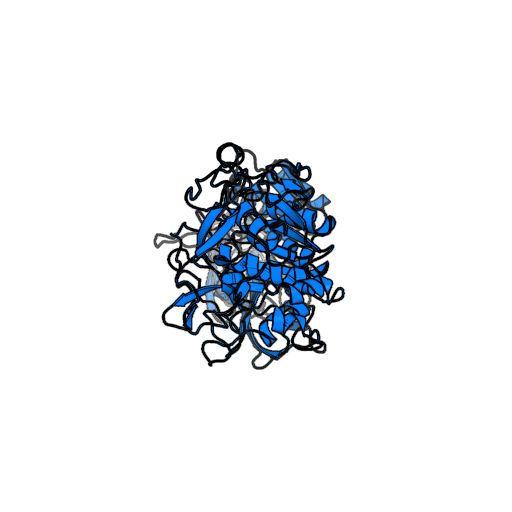 A C 1
ATOM 1980 O O . SER A 1 267 ? 8.462 -9.448 14.671 1.00 11.75 275 SER A O 1
ATOM 1983 N N . TRP A 1 268 ? 6.690 -8.434 15.642 1.00 12.24 276 TRP A N 1
ATOM 1984 C CA . TRP A 1 268 ? 7.460 -7.567 16.522 1.00 11.49 276 TRP A CA 1
ATOM 1985 C C . TRP A 1 268 ? 6.618 -7.240 17.742 1.00 12.61 276 TRP A C 1
ATOM 1986 O O . TRP A 1 268 ? 5.412 -7.498 17.772 1.00 12.64 276 TRP A O 1
ATOM 1997 N N . GLY A 1 269 ? 7.247 -6.671 18.761 1.00 11.85 277 GLY A N 1
ATOM 1998 C CA . GLY A 1 269 ? 6.483 -6.307 19.928 1.00 13.69 277 GLY A CA 1
ATOM 1999 C C . GLY A 1 269 ? 7.290 -5.819 21.100 1.00 14.74 277 GLY A C 1
ATOM 2000 O O . GLY A 1 269 ? 8.519 -5.775 21.052 1.00 14.64 277 GLY A O 1
ATOM 2001 N N . GLY A 1 270 ? 6.570 -5.462 22.155 1.00 14.23 278 GLY A N 1
ATOM 2002 C CA . GLY A 1 270 ? 7.190 -4.961 23.368 1.00 15.48 278 GLY A CA 1
ATOM 2003 C C . GLY A 1 270 ? 6.190 -4.902 24.505 1.00 16.92 278 GLY A C 1
ATOM 2004 O O . GLY A 1 270 ? 4.983 -5.013 24.296 1.00 14.65 278 GLY A O 1
ATOM 2005 N N . TRP A 1 271 ? 6.697 -4.711 25.719 1.00 16.53 279 TRP A N 1
ATOM 2006 C CA . TRP A 1 271 ? 5.867 -4.650 26.917 1.00 17.99 279 TRP A CA 1
ATOM 2007 C C . TRP A 1 271 ? 4.857 -3.488 26.970 1.00 16.45 279 TRP A C 1
ATOM 2008 O O . TRP A 1 271 ? 3.722 -3.645 27.438 1.00 16.98 279 TRP A O 1
ATOM 2019 N N . GLY A 1 272 ? 5.268 -2.331 26.475 1.00 15.76 280 GLY A N 1
ATOM 2020 C CA . GLY A 1 272 ? 4.425 -1.149 26.564 1.00 15.67 280 GLY A CA 1
ATOM 2021 C C . GLY A 1 272 ? 3.054 -1.109 25.927 1.00 15.24 280 GLY A C 1
ATOM 2022 O O . GLY A 1 272 ? 2.925 -1.371 24.738 1.00 13.85 280 GLY A O 1
ATOM 2023 N N . TYR A 1 273 ? 2.030 -0.787 26.722 1.00 14.23 281 TYR A N 1
ATOM 2024 C CA . TYR A 1 273 ? 0.668 -0.653 26.195 1.00 15.76 281 TYR A CA 1
ATOM 2025 C C . TYR A 1 273 ? 0.662 0.755 25.636 1.00 15.47 281 TYR A C 1
ATOM 2026 O O . TYR A 1 273 ? 0.786 1.725 26.385 1.00 16.59 281 TYR A O 1
ATOM 2035 N N . SER A 1 274 ? 0.506 0.872 24.328 1.00 14.85 282 SER A N 1
ATOM 2036 C CA . SER A 1 274 ? 0.518 2.185 23.685 1.00 12.96 282 SER A CA 1
ATOM 2037 C C . SER A 1 274 ? -0.866 2.573 23.218 1.00 12.23 282 SER A C 1
ATOM 2038 O O . SER A 1 274 ? -1.514 1.812 22.495 1.00 12.46 282 SER A O 1
ATOM 2041 N N . TYR A 1 275 ? -1.336 3.745 23.632 1.00 11.85 283 TYR A N 1
ATOM 2042 C CA . TYR A 1 275 ? -2.649 4.182 23.172 1.00 12.28 283 TYR A CA 1
ATOM 2043 C C . TYR A 1 275 ? -2.584 4.538 21.705 1.00 11.47 283 TYR A C 1
ATOM 2044 O O . TYR A 1 275 ? -3.567 4.397 20.960 1.00 12.02 283 TYR A O 1
ATOM 2053 N N . THR A 1 276 ? -1.425 5.030 21.284 1.00 11.70 284 THR A N 1
ATOM 2054 C CA . THR A 1 276 ? -1.226 5.380 19.890 1.00 9.36 284 THR A CA 1
ATOM 2055 C C . THR A 1 276 ? -1.271 4.143 19.006 1.00 11.26 284 THR A C 1
ATOM 2056 O O . THR A 1 276 ? -1.940 4.134 17.967 1.00 10.36 284 THR A O 1
ATOM 2060 N N . MET A 1 277 ? -0.566 3.090 19.413 1.00 10.94 285 MET A N 1
ATOM 2061 C CA . MET A 1 277 ? -0.569 1.874 18.605 1.00 10.59 285 MET A CA 1
ATOM 2062 C C . MET A 1 277 ? -1.958 1.224 18.577 1.00 12.37 285 MET A C 1
ATOM 2063 O O . MET A 1 277 ? -2.354 0.637 17.563 1.00 11.37 285 MET A O 1
ATOM 2068 N N . LYS A 1 278 ? -2.686 1.339 19.686 1.00 12.74 286 LYS A N 1
ATOM 2069 C CA . LYS A 1 278 ? -4.042 0.788 19.803 1.00 13.78 286 LYS A CA 1
ATOM 2070 C C . LYS A 1 278 ? -4.879 1.500 18.749 1.00 13.38 286 LYS A C 1
ATOM 2071 O O . LYS A 1 278 ? -5.612 0.883 17.970 1.00 12.09 286 LYS A O 1
ATOM 2077 N N . GLU A 1 279 ? -4.743 2.821 18.724 1.00 11.75 287 GLU A N 1
ATOM 2078 C CA . GLU A 1 279 ? -5.498 3.625 17.761 1.00 13.76 287 GLU A CA 1
ATOM 2079 C C . GLU A 1 279 ? -5.173 3.263 16.320 1.00 11.92 287 GLU A C 1
ATOM 2080 O O . GLU A 1 279 ? -6.051 3.218 15.460 1.00 11.46 287 GLU A O 1
ATOM 2086 N N . ALA A 1 280 ? -3.899 3.009 16.040 1.00 11.14 288 ALA A N 1
ATOM 2087 C CA . ALA A 1 280 ? -3.495 2.658 14.690 1.00 11.25 288 ALA A CA 1
ATOM 2088 C C . ALA A 1 280 ? -4.050 1.286 14.280 1.00 10.74 288 ALA A C 1
ATOM 2089 O O . ALA A 1 280 ? -4.518 1.102 13.153 1.00 11.08 288 ALA A O 1
ATOM 2091 N N . PHE A 1 281 ? -3.957 0.319 15.183 1.00 12.49 289 PHE A N 1
ATOM 2092 C CA . PHE A 1 281 ? -4.485 -1.000 14.885 1.00 12.44 289 PHE A CA 1
ATOM 2093 C C . PHE A 1 281 ? -5.987 -0.955 14.703 1.00 14.08 289 PHE A C 1
ATOM 2094 O O . PHE A 1 281 ? -6.521 -1.607 13.800 1.00 13.68 289 PHE A O 1
ATOM 2102 N N . ASP A 1 282 ? -6.665 -0.174 15.538 1.00 14.12 290 ASP A N 1
ATOM 2103 C CA . ASP A 1 282 ? -8.120 -0.062 15.449 1.00 13.90 290 ASP A CA 1
ATOM 2104 C C . ASP A 1 282 ? -8.528 0.686 14.175 1.00 14.63 290 ASP A C 1
ATOM 2105 O O . ASP A 1 282 ? -9.572 0.406 13.589 1.00 13.83 290 ASP A O 1
ATOM 2110 N N . TYR A 1 283 ? -7.700 1.646 13.754 1.00 12.99 291 TYR A N 1
ATOM 2111 C CA . TYR A 1 283 ? -7.944 2.399 12.521 1.00 12.80 291 TYR A CA 1
ATOM 2112 C C . TYR A 1 283 ? -7.910 1.427 11.341 1.00 12.97 291 TYR A C 1
ATOM 2113 O O . TYR A 1 283 ? -8.778 1.424 10.468 1.00 12.61 291 TYR A O 1
ATOM 2122 N N . ALA A 1 284 ? -6.873 0.600 11.306 1.00 11.26 292 ALA A N 1
ATOM 2123 C CA . ALA A 1 284 ? -6.767 -0.343 10.221 1.00 12.64 292 ALA A CA 1
ATOM 2124 C C . ALA A 1 284 ? -7.966 -1.311 10.215 1.00 12.49 292 ALA A C 1
ATOM 2125 O O . ALA A 1 284 ? -8.568 -1.554 9.167 1.00 15.17 292 ALA A O 1
ATOM 2127 N N . MET A 1 285 ? -8.317 -1.862 11.371 1.00 12.74 293 MET A N 1
ATOM 2128 C CA . MET A 1 285 ? -9.430 -2.820 11.420 1.00 13.36 293 MET A CA 1
ATOM 2129 C C . MET A 1 285 ? -10.775 -2.164 11.067 1.00 16.27 293 MET A C 1
ATOM 2130 O O . MET A 1 285 ? -11.644 -2.800 10.447 1.00 13.48 293 MET A O 1
ATOM 2135 N N . GLU A 1 286 ? -10.929 -0.898 11.437 1.00 17.19 294 GLU A N 1
ATOM 2136 C CA . GLU A 1 286 ? -12.163 -0.170 11.129 1.00 19.83 294 GLU A CA 1
ATOM 2137 C C . GLU A 1 286 ? -12.277 0.033 9.623 1.00 20.01 294 GLU A C 1
ATOM 2138 O O . GLU A 1 286 ? -13.375 0.193 9.089 1.00 19.28 294 GLU A O 1
ATOM 2144 N N . HIS A 1 287 ? -11.139 0.024 8.938 1.00 19.25 295 HIS A N 1
ATOM 2145 C CA . HIS A 1 287 ? -11.111 0.156 7.492 1.00 18.53 295 HIS A CA 1
ATOM 2146 C C . HIS A 1 287 ? -11.161 -1.235 6.851 1.00 17.83 295 HIS A C 1
ATOM 2147 O O . HIS A 1 287 ? -10.975 -1.384 5.644 1.00 19.01 295 HIS A O 1
ATOM 2154 N N . GLY A 1 288 ? -11.411 -2.248 7.682 1.00 17.22 296 GLY A N 1
ATOM 2155 C CA . GLY A 1 288 ? -11.526 -3.615 7.204 1.00 15.77 296 GLY A CA 1
ATOM 2156 C C . GLY A 1 288 ? -10.240 -4.382 6.982 1.00 17.28 296 GLY A C 1
ATOM 2157 O O . GLY A 1 288 ? -10.269 -5.424 6.332 1.00 17.54 296 GLY A O 1
ATOM 2158 N N . VAL A 1 289 ? -9.122 -3.894 7.512 1.00 13.19 297 VAL A N 1
ATOM 2159 C CA . VAL A 1 289 ? -7.853 -4.591 7.317 1.00 13.18 297 VAL A CA 1
ATOM 2160 C C . VAL A 1 289 ? -7.628 -5.606 8.423 1.00 12.29 297 VAL A C 1
ATOM 2161 O O . VAL A 1 289 ? -7.849 -5.316 9.607 1.00 12.23 297 VAL A O 1
ATOM 2165 N N . VAL A 1 290 ? -7.169 -6.792 8.027 1.00 10.81 298 VAL A N 1
ATOM 2166 C CA . VAL A 1 290 ? -6.892 -7.888 8.953 1.00 9.90 298 VAL A CA 1
ATOM 2167 C C . VAL A 1 290 ? -5.468 -7.721 9.445 1.00 11.38 298 VAL A C 1
ATOM 2168 O O . VAL A 1 290 ? -4.582 -7.427 8.654 1.00 11.15 298 VAL A O 1
ATOM 2172 N N . MET A 1 291 ? -5.258 -7.893 10.748 1.00 8.21 299 MET A N 1
ATOM 2173 C CA . MET A 1 291 ? -3.930 -7.732 11.329 1.00 8.93 299 MET A CA 1
ATOM 2174 C C . MET A 1 291 ? -3.462 -9.058 11.922 1.00 9.47 299 MET A C 1
ATOM 2175 O O . MET A 1 291 ? -4.012 -9.502 12.918 1.00 10.85 299 MET A O 1
ATOM 2180 N N . VAL A 1 292 ? -2.458 -9.664 11.282 1.00 10.14 300 VAL A N 1
ATOM 2181 C CA . VAL A 1 292 ? -1.875 -10.946 11.700 1.00 10.84 300 VAL A CA 1
ATOM 2182 C C . VAL A 1 292 ? -0.606 -10.615 12.487 1.00 11.18 300 VAL A C 1
ATOM 2183 O O . VAL A 1 292 ? 0.256 -9.873 12.001 1.00 10.88 300 VAL A O 1
ATOM 2187 N N . VAL A 1 293 ? -0.506 -11.140 13.700 1.00 10.96 301 VAL A N 1
ATOM 2188 C CA . VAL A 1 293 ? 0.655 -10.861 14.552 1.00 11.59 301 VAL A CA 1
ATOM 2189 C C . VAL A 1 293 ? 1.204 -12.155 15.108 1.00 11.65 301 VAL A C 1
ATOM 2190 O O . VAL A 1 293 ? 0.453 -13.014 15.590 1.00 12.02 301 VAL A O 1
ATOM 2194 N N . SER A 1 294 ? 2.519 -12.303 15.063 1.00 12.68 302 SER A N 1
ATOM 2195 C CA . SER A 1 294 ? 3.086 -13.528 15.592 1.00 14.62 302 SER A CA 1
ATOM 2196 C C . SER A 1 294 ? 3.005 -13.527 17.125 1.00 16.45 302 SER A C 1
ATOM 2197 O O . SER A 1 294 ? 3.078 -12.474 17.778 1.00 16.02 302 SER A O 1
ATOM 2200 N N . ALA A 1 295 ? 2.816 -14.715 17.693 1.00 18.22 303 ALA A N 1
ATOM 2201 C CA . ALA A 1 295 ? 2.778 -14.890 19.148 1.00 23.40 303 ALA A CA 1
ATOM 2202 C C . ALA A 1 295 ? 4.204 -14.618 19.645 1.00 24.77 303 ALA A C 1
ATOM 2203 O O . ALA A 1 295 ? 5.138 -14.590 18.852 1.00 25.37 303 ALA A O 1
ATOM 2205 N N . GLY A 1 296 ? 4.365 -14.426 20.949 1.00 29.73 304 GLY A N 1
ATOM 2206 C CA . GLY A 1 296 ? 5.680 -14.157 21.515 1.00 33.97 304 GLY A CA 1
ATOM 2207 C C . GLY A 1 296 ? 6.837 -15.023 21.037 1.00 37.69 304 GLY A C 1
ATOM 2208 O O . GLY A 1 296 ? 6.643 -16.078 20.421 1.00 38.79 304 GLY A O 1
ATOM 2209 N N . ASN A 1 297 ? 8.055 -14.570 21.339 1.00 40.20 305 ASN A N 1
ATOM 2210 C CA . ASN A 1 297 ? 9.283 -15.262 20.942 1.00 42.66 305 ASN A CA 1
ATOM 2211 C C . ASN A 1 297 ? 9.759 -16.319 21.933 1.00 44.29 305 ASN A C 1
ATOM 2212 O O . ASN A 1 297 ? 10.449 -17.267 21.551 1.00 45.92 305 ASN A O 1
ATOM 2214 N N . ASN A 1 298 ? 9.408 -16.147 23.202 1.00 45.52 306 ASN A N 1
ATOM 2215 C CA . ASN A 1 298 ? 9.805 -17.094 24.238 1.00 46.91 306 ASN A CA 1
ATOM 2216 C C . ASN A 1 298 ? 9.319 -16.622 25.596 1.00 47.76 306 ASN A C 1
ATOM 2217 O O . ASN A 1 298 ? 8.497 -15.707 25.688 1.00 49.13 306 ASN A O 1
ATOM 2219 N N . THR A 1 299 ? 9.839 -17.249 26.647 1.00 48.34 307 THR A N 1
ATOM 2220 C CA . THR A 1 299 ? 9.471 -16.904 28.016 1.00 48.44 307 THR A CA 1
ATOM 2221 C C . THR A 1 299 ? 10.465 -15.908 28.607 1.00 48.47 307 THR A C 1
ATOM 2222 O O . THR A 1 299 ? 10.069 -14.878 29.153 1.00 49.09 307 THR A O 1
ATOM 2224 N N . SER A 1 300 ? 11.755 -16.219 28.495 1.00 49.01 308 SER A N 1
ATOM 2225 C CA . SER A 1 300 ? 12.803 -15.343 29.013 1.00 48.69 308 SER A CA 1
ATOM 2226 C C . SER A 1 300 ? 12.491 -13.893 28.657 1.00 49.40 308 SER A C 1
ATOM 2227 O O . SER A 1 300 ? 12.771 -12.977 29.433 1.00 49.96 308 SER A O 1
ATOM 2229 N N . ASP A 1 301 ? 11.910 -13.694 27.477 1.00 49.49 309 ASP A N 1
ATOM 2230 C CA . ASP A 1 301 ? 11.540 -12.360 27.019 1.00 49.71 309 ASP A CA 1
ATOM 2231 C C . ASP A 1 301 ? 10.026 -12.193 27.145 1.00 49.50 309 ASP A C 1
ATOM 2232 O O . ASP A 1 301 ? 9.295 -12.281 26.157 1.00 50.29 309 ASP A O 1
ATOM 2234 N N . SER A 1 302 ? 9.567 -11.953 28.371 1.00 49.40 310 SER A N 1
ATOM 2235 C CA . SER A 1 302 ? 8.144 -11.783 28.653 1.00 48.61 310 SER A CA 1
ATOM 2236 C C . SER A 1 302 ? 7.585 -10.491 28.061 1.00 47.94 310 SER A C 1
ATOM 2237 O O . SER A 1 302 ? 6.622 -9.925 28.585 1.00 48.59 310 SER A O 1
ATOM 2239 N N . HIS A 1 303 ? 8.198 -10.027 26.975 1.00 46.74 311 HIS A N 1
ATOM 2240 C CA . HIS A 1 303 ? 7.755 -8.807 26.304 1.00 45.26 311 HIS A CA 1
ATOM 2241 C C . HIS A 1 303 ? 6.877 -9.160 25.103 1.00 43.68 311 HIS A C 1
ATOM 2242 O O . HIS A 1 303 ? 6.109 -10.122 25.150 1.00 44.71 311 HIS A O 1
ATOM 2244 N N . HIS A 1 304 ? 6.995 -8.391 24.027 1.00 40.59 312 HIS A N 1
ATOM 2245 C CA . HIS A 1 304 ? 6.197 -8.625 22.833 1.00 38.60 312 HIS A CA 1
ATOM 2246 C C . HIS A 1 304 ? 4.709 -8.771 23.167 1.00 36.34 312 HIS A C 1
ATOM 2247 O O . HIS A 1 304 ? 3.950 -9.364 22.405 1.00 37.96 312 HIS A O 1
ATOM 2249 N N . GLN A 1 305 ? 4.295 -8.227 24.308 1.00 33.26 313 GLN A N 1
ATOM 2250 C CA . GLN A 1 305 ? 2.898 -8.282 24.694 1.00 27.44 313 GLN A CA 1
ATOM 2251 C C . GLN A 1 305 ? 2.092 -7.510 23.639 1.00 22.67 313 GLN A C 1
ATOM 2252 O O . GLN A 1 305 ? 1.054 -7.984 23.214 1.00 20.39 313 GLN A O 1
ATOM 2258 N N . TYR A 1 306 ? 2.569 -6.334 23.222 1.00 18.11 314 TYR A N 1
ATOM 2259 C CA . TYR A 1 306 ? 1.857 -5.534 22.207 1.00 15.80 314 TYR A CA 1
ATOM 2260 C C . TYR A 1 306 ? 2.707 -5.289 20.966 1.00 14.41 314 TYR A C 1
ATOM 2261 O O . TYR A 1 306 ? 3.912 -5.062 21.070 1.00 12.69 314 TYR A O 1
ATOM 2270 N N . PRO A 1 307 ? 2.073 -5.232 19.773 1.00 13.48 315 PRO A N 1
ATOM 2271 C CA . PRO A 1 307 ? 0.640 -5.345 19.466 1.00 12.48 315 PRO A CA 1
ATOM 2272 C C . PRO A 1 307 ? -0.104 -6.673 19.551 1.00 14.20 315 PRO A C 1
ATOM 2273 O O . PRO A 1 307 ? -1.318 -6.675 19.385 1.00 13.43 315 PRO A O 1
ATOM 2277 N N . ALA A 1 308 ? 0.578 -7.786 19.804 1.00 12.45 316 ALA A N 1
ATOM 2278 C CA . ALA A 1 308 ? -0.111 -9.081 19.872 1.00 14.20 316 ALA A CA 1
ATOM 2279 C C . ALA A 1 308 ? -1.300 -9.090 20.831 1.00 15.31 316 ALA A C 1
ATOM 2280 O O . ALA A 1 308 ? -2.311 -9.746 20.571 1.00 17.06 316 ALA A O 1
ATOM 2282 N N . GLY A 1 309 ? -1.169 -8.364 21.944 1.00 14.58 317 GLY A N 1
ATOM 2283 C CA . GLY A 1 309 ? -2.218 -8.315 22.952 1.00 14.35 317 GLY A CA 1
ATOM 2284 C C . GLY A 1 309 ? -3.426 -7.430 22.693 1.00 13.32 317 GLY A C 1
ATOM 2285 O O . GLY A 1 309 ? -4.352 -7.410 23.509 1.00 13.44 317 GLY A O 1
ATOM 2286 N N . TYR A 1 310 ? -3.441 -6.680 21.594 1.00 12.57 318 TYR A N 1
ATOM 2287 C CA . TYR A 1 310 ? -4.618 -5.837 21.324 1.00 12.52 318 TYR A CA 1
ATOM 2288 C C . TYR A 1 310 ? -5.773 -6.706 20.826 1.00 11.88 318 TYR A C 1
ATOM 2289 O O . TYR A 1 310 ? -5.579 -7.587 19.982 1.00 12.13 318 TYR A O 1
ATOM 2298 N N . PRO A 1 311 ? -6.996 -6.468 21.332 1.00 10.21 319 PRO A N 1
ATOM 2299 C CA . PRO A 1 311 ? -8.123 -7.287 20.874 1.00 12.50 319 PRO A CA 1
ATOM 2300 C C . PRO A 1 311 ? -8.420 -7.131 19.398 1.00 11.36 319 PRO A C 1
ATOM 2301 O O . PRO A 1 311 ? -8.346 -6.023 18.856 1.00 12.31 319 PRO A O 1
ATOM 2305 N N . GLY A 1 312 ? -8.717 -8.255 18.745 1.00 11.66 320 GLY A N 1
ATOM 2306 C CA . GLY A 1 312 ? -9.061 -8.234 17.340 1.00 11.52 320 GLY A CA 1
ATOM 2307 C C . GLY A 1 312 ? -8.024 -8.774 16.373 1.00 11.35 320 GLY A C 1
ATOM 2308 O O . GLY A 1 312 ? -8.367 -9.166 15.250 1.00 12.93 320 GLY A O 1
ATOM 2309 N N . VAL A 1 313 ? -6.757 -8.764 16.775 1.00 10.83 321 VAL A N 1
ATOM 2310 C CA . VAL A 1 313 ? -5.713 -9.268 15.896 1.00 12.37 321 VAL A CA 1
ATOM 2311 C C . VAL A 1 313 ? -5.784 -10.787 15.841 1.00 12.18 321 VAL A C 1
ATOM 2312 O O . VAL A 1 313 ? -6.420 -11.415 16.689 1.00 13.67 321 VAL A O 1
ATOM 2316 N N . ILE A 1 314 ? -5.163 -11.358 14.817 1.00 10.95 322 ILE A N 1
ATOM 2317 C CA . ILE A 1 314 ? -5.101 -12.808 14.667 1.00 8.88 322 ILE A CA 1
ATOM 2318 C C . ILE A 1 314 ? -3.690 -13.176 15.126 1.00 9.98 322 ILE A C 1
ATOM 2319 O O . ILE A 1 314 ? -2.718 -12.940 14.405 1.00 10.04 322 ILE A O 1
ATOM 2324 N N . GLN A 1 315 ? -3.574 -13.741 16.324 1.00 10.07 323 GLN A N 1
ATOM 2325 C CA . GLN A 1 315 ? -2.255 -14.108 16.856 1.00 11.75 323 GLN A CA 1
ATOM 2326 C C . GLN A 1 315 ? -1.892 -15.522 16.397 1.00 10.83 323 GLN A C 1
ATOM 2327 O O . GLN A 1 315 ? -2.702 -16.437 16.497 1.00 10.94 323 GLN A O 1
ATOM 2333 N N . VAL A 1 316 ? -0.668 -15.693 15.902 1.00 9.33 324 VAL A N 1
ATOM 2334 C CA . VAL A 1 316 ? -0.239 -16.962 15.330 1.00 10.90 324 VAL A CA 1
ATOM 2335 C C . VAL A 1 316 ? 0.914 -17.659 16.034 1.00 12.08 324 VAL A C 1
ATOM 2336 O O . VAL A 1 316 ? 1.946 -17.046 16.302 1.00 12.87 324 VAL A O 1
ATOM 2340 N N . ALA A 1 317 ? 0.736 -18.945 16.317 1.00 11.62 325 ALA A N 1
ATOM 2341 C CA . ALA A 1 317 ? 1.783 -19.731 16.960 1.00 13.18 325 ALA A CA 1
ATOM 2342 C C . ALA A 1 317 ? 2.579 -20.510 15.924 1.00 13.78 325 ALA A C 1
ATOM 2343 O O . ALA A 1 317 ? 2.090 -20.811 14.837 1.00 11.74 325 ALA A O 1
ATOM 2345 N N . ALA A 1 318 ? 3.814 -20.859 16.274 1.00 10.44 326 ALA A N 1
ATOM 2346 C CA . ALA A 1 318 ? 4.679 -21.618 15.375 1.00 13.20 326 ALA A CA 1
ATOM 2347 C C . ALA A 1 318 ? 4.515 -23.120 15.610 1.00 13.28 326 ALA A C 1
ATOM 2348 O O . ALA A 1 318 ? 4.542 -23.576 16.756 1.00 14.82 326 ALA A O 1
ATOM 2350 N N . LEU A 1 319 ? 4.342 -23.870 14.526 1.00 13.66 327 LEU A N 1
ATOM 2351 C CA . LEU A 1 319 ? 4.192 -25.321 14.614 1.00 13.78 327 LEU A CA 1
ATOM 2352 C C . LEU A 1 319 ? 5.364 -26.047 13.964 1.00 12.84 327 LEU A C 1
ATOM 2353 O O . LEU A 1 319 ? 5.909 -25.618 12.948 1.00 12.09 327 LEU A O 1
ATOM 2358 N N . ASP A 1 320 ? 5.728 -27.174 14.568 1.00 15.21 328 ASP A N 1
ATOM 2359 C CA . ASP A 1 320 ? 6.808 -28.027 14.091 1.00 17.27 328 ASP A CA 1
ATOM 2360 C C . ASP A 1 320 ? 6.090 -29.352 13.787 1.00 17.29 328 ASP A C 1
ATOM 2361 O O . ASP A 1 320 ? 4.897 -29.497 14.052 1.00 15.58 328 ASP A O 1
ATOM 2366 N N . TYR A 1 321 ? 6.791 -30.310 13.212 1.00 17.96 329 TYR A N 1
ATOM 2367 C CA . TYR A 1 321 ? 6.177 -31.603 12.955 1.00 17.42 329 TYR A CA 1
ATOM 2368 C C . TYR A 1 321 ? 7.288 -32.615 13.196 1.00 18.36 329 TYR A C 1
ATOM 2369 O O . TYR A 1 321 ? 8.350 -32.520 12.596 1.00 17.67 329 TYR A O 1
ATOM 2378 N N . TYR A 1 322 ? 7.045 -33.567 14.091 1.00 18.86 330 TYR A N 1
ATOM 2379 C CA . TYR A 1 322 ? 8.055 -34.571 14.397 1.00 19.25 330 TYR A CA 1
ATOM 2380 C C . TYR A 1 322 ? 7.356 -35.758 15.038 1.00 20.83 330 TYR A C 1
ATOM 2381 O O . TYR A 1 322 ? 6.350 -35.594 15.726 1.00 20.74 330 TYR A O 1
ATOM 2390 N N . GLY A 1 323 ? 7.880 -36.954 14.803 1.00 23.00 331 GLY A N 1
ATOM 2391 C CA . GLY A 1 323 ? 7.259 -38.132 15.384 1.00 24.93 331 GLY A CA 1
ATOM 2392 C C . GLY A 1 323 ? 5.832 -38.346 14.914 1.00 25.90 331 GLY A C 1
ATOM 2393 O O . GLY A 1 323 ? 4.987 -38.845 15.666 1.00 29.00 331 GLY A O 1
ATOM 2394 N N . GLY A 1 324 ? 5.558 -37.951 13.674 1.00 25.68 332 GLY A N 1
ATOM 2395 C CA . GLY A 1 324 ? 4.240 -38.130 13.101 1.00 25.58 332 GLY A CA 1
ATOM 2396 C C . GLY A 1 324 ? 3.128 -37.268 13.658 1.00 26.05 332 GLY A C 1
ATOM 2397 O O . GLY A 1 324 ? 1.956 -37.587 13.474 1.00 26.48 332 GLY A O 1
ATOM 2398 N N . THR A 1 325 ? 3.477 -36.185 14.346 1.00 25.90 333 THR A N 1
ATOM 2399 C CA . THR A 1 325 ? 2.460 -35.293 14.897 1.00 25.22 333 THR A CA 1
ATOM 2400 C C . THR A 1 325 ? 2.898 -33.833 14.862 1.00 23.43 333 THR A C 1
ATOM 2401 O O . THR A 1 325 ? 4.086 -33.512 14.946 1.00 20.59 333 THR A O 1
ATOM 2405 N N . PHE A 1 326 ? 1.929 -32.943 14.714 1.00 21.49 334 PHE A N 1
ATOM 2406 C CA . PHE A 1 326 ? 2.245 -31.533 14.741 1.00 21.02 334 PHE A CA 1
ATOM 2407 C C . PHE A 1 326 ? 2.443 -31.210 16.215 1.00 21.42 334 PHE A C 1
ATOM 2408 O O . PHE A 1 326 ? 1.932 -31.917 17.082 1.00 23.02 334 PHE A O 1
ATOM 2416 N N . ARG A 1 327 ? 3.180 -30.149 16.505 1.00 21.73 335 ARG A N 1
ATOM 2417 C CA . ARG A 1 327 ? 3.414 -29.737 17.881 1.00 22.98 335 ARG A CA 1
ATOM 2418 C C . ARG A 1 327 ? 3.873 -28.289 17.900 1.00 23.45 335 ARG A C 1
ATOM 2419 O O . ARG A 1 327 ? 4.419 -27.804 16.914 1.00 22.23 335 ARG A O 1
ATOM 2427 N N . VAL A 1 328 ? 3.633 -27.599 19.010 1.00 23.95 336 VAL A N 1
ATOM 2428 C CA . VAL A 1 328 ? 4.050 -26.208 19.130 1.00 27.48 336 VAL A CA 1
ATOM 2429 C C . VAL A 1 328 ? 5.573 -26.204 19.097 1.00 28.95 336 VAL A C 1
ATOM 2430 O O . VAL A 1 328 ? 6.204 -27.047 19.729 1.00 28.82 336 VAL A O 1
ATOM 2434 N N . ALA A 1 329 ? 6.154 -25.259 18.365 1.00 31.05 337 ALA A N 1
ATOM 2435 C CA . ALA A 1 329 ? 7.607 -25.182 18.218 1.00 35.09 337 ALA A CA 1
ATOM 2436 C C . ALA A 1 329 ? 8.378 -25.135 19.530 1.00 37.40 337 ALA A C 1
ATOM 2437 O O . ALA A 1 329 ? 9.539 -25.551 19.589 1.00 39.42 337 ALA A O 1
ATOM 2439 N N . GLY A 1 330 ? 7.738 -24.629 20.579 1.00 38.48 338 GLY A N 1
ATOM 2440 C CA . GLY A 1 330 ? 8.394 -24.554 21.873 1.00 39.48 338 GLY A CA 1
ATOM 2441 C C . GLY A 1 330 ? 8.741 -23.129 22.249 1.00 39.00 338 GLY A C 1
ATOM 2442 O O . GLY A 1 330 ? 8.414 -22.656 23.336 1.00 40.56 338 GLY A O 1
ATOM 2443 N N . PHE A 1 331 ? 9.418 -22.441 21.341 1.00 37.95 339 PHE A N 1
ATOM 2444 C CA . PHE A 1 331 ? 9.798 -21.056 21.564 1.00 36.82 339 PHE A CA 1
ATOM 2445 C C . PHE A 1 331 ? 8.571 -20.168 21.383 1.00 36.30 339 PHE A C 1
ATOM 2446 O O . PHE A 1 331 ? 8.614 -18.970 21.658 1.00 36.75 339 PHE A O 1
ATOM 2454 N N . SER A 1 332 ? 7.478 -20.767 20.916 1.00 36.11 340 SER A N 1
ATOM 2455 C CA . SER A 1 332 ? 6.230 -20.038 20.696 1.00 35.49 340 SER A CA 1
ATOM 2456 C C . SER A 1 332 ? 5.573 -19.732 22.045 1.00 36.78 340 SER A C 1
ATOM 2457 O O . SER A 1 332 ? 5.241 -20.646 22.807 1.00 35.63 340 SER A O 1
ATOM 2460 N N . SER A 1 333 ? 5.381 -18.447 22.337 1.00 36.85 341 SER A N 1
ATOM 2461 C CA . SER A 1 333 ? 4.780 -18.048 23.606 1.00 37.88 341 SER A CA 1
ATOM 2462 C C . SER A 1 333 ? 3.349 -18.551 23.763 1.00 38.63 341 SER A C 1
ATOM 2463 O O . SER A 1 333 ? 2.496 -18.335 22.894 1.00 37.65 341 SER A O 1
ATOM 2465 N N . ARG A 1 334 ? 3.104 -19.232 24.881 1.00 38.89 342 ARG A N 1
ATOM 2466 C CA . ARG A 1 334 ? 1.790 -19.780 25.202 1.00 39.92 342 ARG A CA 1
ATOM 2467 C C . ARG A 1 334 ? 0.887 -18.663 25.724 1.00 40.15 342 ARG A C 1
ATOM 2468 O O . ARG A 1 334 ? 1.236 -17.964 26.677 1.00 40.81 342 ARG A O 1
ATOM 2476 N N . SER A 1 335 ? -0.273 -18.501 25.097 1.00 39.45 343 SER A N 1
ATOM 2477 C CA . SER A 1 335 ? -1.216 -17.463 25.495 1.00 39.41 343 SER A CA 1
ATOM 2478 C C . SER A 1 335 ? -2.627 -17.798 25.034 1.00 38.52 343 SER A C 1
ATOM 2479 O O . SER A 1 335 ? -2.829 -18.382 23.970 1.00 38.47 343 SER A O 1
ATOM 2482 N N . ASP A 1 336 ? -3.609 -17.439 25.848 1.00 37.47 344 ASP A N 1
ATOM 2483 C CA . ASP A 1 336 ? -4.996 -17.708 25.500 1.00 36.37 344 ASP A CA 1
ATOM 2484 C C . ASP A 1 336 ? -5.403 -16.930 24.254 1.00 34.57 344 ASP A C 1
ATOM 2485 O O . ASP A 1 336 ? -6.437 -17.221 23.655 1.00 34.46 344 ASP A O 1
ATOM 2490 N N . GLY A 1 337 ? -4.590 -15.941 23.879 1.00 30.92 345 GLY A N 1
ATOM 2491 C CA . GLY A 1 337 ? -4.892 -15.119 22.719 1.00 27.14 345 GLY A CA 1
ATOM 2492 C C . GLY A 1 337 ? -4.550 -15.738 21.374 1.00 24.27 345 GLY A C 1
ATOM 2493 O O . GLY A 1 337 ? -4.938 -15.202 20.337 1.00 23.80 345 GLY A O 1
ATOM 2494 N N . VAL A 1 338 ? -3.840 -16.864 21.371 1.00 22.09 346 VAL A N 1
ATOM 2495 C CA . VAL A 1 338 ? -3.468 -17.508 20.112 1.00 19.64 346 VAL A CA 1
ATOM 2496 C C . VAL A 1 338 ? -4.695 -18.011 19.361 1.00 20.69 346 VAL A C 1
ATOM 2497 O O . VAL A 1 338 ? -5.513 -18.740 19.928 1.00 20.10 346 VAL A O 1
ATOM 2501 N N . SER A 1 339 ? -4.826 -17.627 18.092 1.00 18.10 347 SER A N 1
ATOM 2502 C CA . SER A 1 339 ? -5.967 -18.080 17.289 1.00 19.62 347 SER A CA 1
ATOM 2503 C C . SER A 1 339 ? -5.666 -19.418 16.621 1.00 16.96 347 SER A C 1
ATOM 2504 O O . SER A 1 339 ? -6.425 -20.376 16.770 1.00 16.17 347 SER A O 1
ATOM 2507 N N . VAL A 1 340 ? -4.556 -19.484 15.888 1.00 15.12 348 VAL A N 1
ATOM 2508 C CA . VAL A 1 340 ? -4.166 -20.704 15.189 1.00 13.28 348 VAL A CA 1
ATOM 2509 C C . VAL A 1 340 ? -2.640 -20.815 15.111 1.00 15.52 348 VAL A C 1
ATOM 2510 O O . VAL A 1 340 ? -1.913 -19.866 15.418 1.00 12.63 348 VAL A O 1
ATOM 2514 N N . GLY A 1 341 ? -2.176 -21.993 14.715 1.00 13.59 349 GLY A N 1
ATOM 2515 C CA . GLY A 1 341 ? -0.751 -22.192 14.540 1.00 13.51 349 GLY A CA 1
ATOM 2516 C C . GLY A 1 341 ? -0.513 -22.458 13.062 1.00 13.26 349 GLY A C 1
ATOM 2517 O O . GLY A 1 341 ? -1.442 -22.789 12.311 1.00 12.73 349 GLY A O 1
ATOM 2518 N N . ALA A 1 342 ? 0.729 -22.304 12.621 1.00 11.56 350 ALA A N 1
ATOM 2519 C CA . ALA A 1 342 ? 1.060 -22.563 11.224 1.00 11.45 350 ALA A CA 1
ATOM 2520 C C . ALA A 1 342 ? 2.500 -23.035 11.182 1.00 12.64 350 ALA A C 1
ATOM 2521 O O . ALA A 1 342 ? 3.232 -22.858 12.153 1.00 11.64 350 ALA A O 1
ATOM 2523 N N . PRO A 1 343 ? 2.926 -23.621 10.049 1.00 13.81 351 PRO A N 1
ATOM 2524 C CA . PRO A 1 343 ? 4.307 -24.112 9.904 1.00 13.92 351 PRO A CA 1
ATOM 2525 C C . PRO A 1 343 ? 5.297 -23.008 10.259 1.00 12.62 351 PRO A C 1
ATOM 2526 O O . PRO A 1 343 ? 5.210 -21.908 9.723 1.00 12.82 351 PRO A O 1
ATOM 2530 N N . GLY A 1 344 ? 6.229 -23.303 11.166 1.00 12.07 352 GLY A N 1
ATOM 2531 C CA . GLY A 1 344 ? 7.182 -22.295 11.595 1.00 12.00 352 GLY A CA 1
ATOM 2532 C C . GLY A 1 344 ? 8.569 -22.843 11.891 1.00 12.87 352 GLY A C 1
ATOM 2533 O O . GLY A 1 344 ? 9.344 -22.233 12.634 1.00 13.82 352 GLY A O 1
ATOM 2534 N N . VAL A 1 345 ? 8.874 -23.996 11.319 1.00 14.01 353 VAL A N 1
ATOM 2535 C CA . VAL A 1 345 ? 10.188 -24.611 11.504 1.00 13.60 353 VAL A CA 1
ATOM 2536 C C . VAL A 1 345 ? 10.635 -25.125 10.139 1.00 14.18 353 VAL A C 1
ATOM 2537 O O . VAL A 1 345 ? 9.836 -25.671 9.397 1.00 15.43 353 VAL A O 1
ATOM 2541 N N . THR A 1 346 ? 11.903 -24.910 9.783 1.00 13.46 354 THR A N 1
ATOM 2542 C CA . THR A 1 346 ? 12.428 -25.365 8.498 1.00 13.89 354 THR A CA 1
ATOM 2543 C C . THR A 1 346 ? 11.616 -24.802 7.328 1.00 13.05 354 THR A C 1
ATOM 2544 O O . THR A 1 346 ? 11.181 -25.527 6.435 1.00 13.10 354 THR A O 1
ATOM 2548 N N . ILE A 1 347 ? 11.429 -23.488 7.349 1.00 12.13 355 ILE A N 1
ATOM 2549 C CA . ILE A 1 347 ? 10.691 -22.798 6.305 1.00 12.74 355 ILE A CA 1
ATOM 2550 C C . ILE A 1 347 ? 11.674 -22.163 5.323 1.00 13.33 355 ILE A C 1
ATOM 2551 O O . ILE A 1 347 ? 12.381 -21.198 5.658 1.00 13.63 355 ILE A O 1
ATOM 2556 N N . LEU A 1 348 ? 11.681 -22.697 4.106 1.00 12.95 356 LEU A N 1
ATOM 2557 C CA . LEU A 1 348 ? 12.541 -22.229 3.038 1.00 12.58 356 LEU A CA 1
ATOM 2558 C C . LEU A 1 348 ? 11.896 -21.032 2.346 1.00 12.89 356 LEU A C 1
ATOM 2559 O O . LEU A 1 348 ? 10.747 -21.110 1.935 1.00 12.79 356 LEU A O 1
ATOM 2564 N N . SER A 1 349 ? 12.639 -19.931 2.243 1.00 12.59 357 SER A N 1
ATOM 2565 C CA . SER A 1 349 ? 12.130 -18.741 1.572 1.00 11.94 357 SER A CA 1
ATOM 2566 C C . SER A 1 349 ? 13.249 -17.840 1.072 1.00 12.88 357 SER A C 1
ATOM 2567 O O . SER A 1 349 ? 14.437 -18.115 1.266 1.00 12.96 357 SER A O 1
ATOM 2570 N N . THR A 1 350 ? 12.834 -16.759 0.424 1.00 12.77 358 THR A N 1
ATOM 2571 C CA . THR A 1 350 ? 13.721 -15.760 -0.149 1.00 13.00 358 THR A CA 1
ATOM 2572 C C . THR A 1 350 ? 14.438 -14.897 0.895 1.00 13.66 358 THR A C 1
ATOM 2573 O O . THR A 1 350 ? 13.842 -14.514 1.897 1.00 13.13 358 THR A O 1
ATOM 2577 N N . VAL A 1 351 ? 15.729 -14.630 0.686 1.00 12.65 359 VAL A N 1
ATOM 2578 C CA . VAL A 1 351 ? 16.450 -13.720 1.573 1.00 12.14 359 VAL A CA 1
ATOM 2579 C C . VAL A 1 351 ? 17.175 -12.757 0.638 1.00 14.25 359 VAL A C 1
ATOM 2580 O O . VAL A 1 351 ? 17.387 -13.064 -0.540 1.00 13.13 359 VAL A O 1
ATOM 2584 N N . PRO A 1 352 ? 17.532 -11.568 1.134 1.00 14.77 360 PRO A N 1
ATOM 2585 C CA . PRO A 1 352 ? 18.226 -10.600 0.276 1.00 17.10 360 PRO A CA 1
ATOM 2586 C C . PRO A 1 352 ? 19.521 -11.165 -0.291 1.00 17.59 360 PRO A C 1
ATOM 2587 O O . PRO A 1 352 ? 20.198 -11.954 0.364 1.00 19.07 360 PRO A O 1
ATOM 2591 N N . GLY A 1 353 ? 19.852 -10.766 -1.514 1.00 19.85 361 GLY A N 1
ATOM 2592 C CA . GLY A 1 353 ? 21.072 -11.248 -2.145 1.00 21.27 361 GLY A CA 1
ATOM 2593 C C . GLY A 1 353 ? 22.348 -10.744 -1.481 1.00 22.10 361 GLY A C 1
ATOM 2594 O O . GLY A 1 353 ? 22.319 -9.799 -0.704 1.00 22.27 361 GLY A O 1
ATOM 2595 N N . GLU A 1 354 ? 23.477 -11.363 -1.815 1.00 23.76 362 GLU A N 1
ATOM 2596 C CA . GLU A 1 354 ? 24.766 -11.000 -1.231 1.00 26.39 362 GLU A CA 1
ATOM 2597 C C . GLU A 1 354 ? 25.094 -9.515 -1.243 1.00 25.94 362 GLU A C 1
ATOM 2598 O O . GLU A 1 354 ? 25.668 -9.006 -0.283 1.00 27.91 362 GLU A O 1
ATOM 2604 N N . ASP A 1 355 ? 24.736 -8.822 -2.317 1.00 25.28 363 ASP A N 1
ATOM 2605 C CA . ASP A 1 355 ? 25.019 -7.392 -2.410 1.00 26.58 363 ASP A CA 1
ATOM 2606 C C . ASP A 1 355 ? 23.800 -6.522 -2.133 1.00 25.51 363 ASP A C 1
ATOM 2607 O O . ASP A 1 355 ? 23.770 -5.341 -2.493 1.00 25.70 363 ASP A O 1
ATOM 2612 N N . SER A 1 356 ? 22.788 -7.104 -1.496 1.00 21.86 364 SER A N 1
ATOM 2613 C CA . SER A 1 356 ? 21.587 -6.351 -1.163 1.00 21.40 364 SER A CA 1
ATOM 2614 C C . SER A 1 356 ? 21.778 -5.667 0.189 1.00 19.83 364 SER A C 1
ATOM 2615 O O . SER A 1 356 ? 22.643 -6.059 0.968 1.00 20.98 364 SER A O 1
ATOM 2618 N N . ILE A 1 357 ? 20.979 -4.638 0.461 1.00 20.28 365 ILE A N 1
ATOM 2619 C CA . ILE A 1 357 ? 21.093 -3.877 1.709 1.00 19.74 365 ILE A CA 1
ATOM 2620 C C . ILE A 1 357 ? 21.000 -4.737 2.961 1.00 20.04 365 ILE A C 1
ATOM 2621 O O . ILE A 1 357 ? 21.845 -4.652 3.850 1.00 19.77 365 ILE A O 1
ATOM 2626 N N . GLY A 1 358 ? 19.967 -5.571 3.024 1.00 19.07 366 GLY A N 1
ATOM 2627 C CA . GLY A 1 358 ? 19.771 -6.408 4.195 1.00 19.27 366 GLY A CA 1
ATOM 2628 C C . GLY A 1 358 ? 20.343 -7.815 4.203 1.00 18.70 366 GLY A C 1
ATOM 2629 O O . GLY A 1 358 ? 19.837 -8.672 4.927 1.00 19.18 366 GLY A O 1
ATOM 2630 N N . TYR A 1 359 ? 21.388 -8.078 3.421 1.00 17.59 367 TYR A N 1
ATOM 2631 C CA . TYR A 1 359 ? 21.991 -9.413 3.423 1.00 17.61 367 TYR A CA 1
ATOM 2632 C C . TYR A 1 359 ? 22.434 -9.895 4.818 1.00 17.90 367 TYR A C 1
ATOM 2633 O O . TYR A 1 359 ? 23.122 -9.174 5.548 1.00 18.57 367 TYR A O 1
ATOM 2642 N N . GLU A 1 360 ? 22.049 -11.120 5.174 1.00 17.71 368 GLU A N 1
ATOM 2643 C CA . GLU A 1 360 ? 22.422 -11.723 6.455 1.00 18.78 368 GLU A CA 1
ATOM 2644 C C . GLU A 1 360 ? 22.808 -13.183 6.250 1.00 19.68 368 GLU A C 1
ATOM 2645 O O . GLU A 1 360 ? 22.624 -14.025 7.142 1.00 23.50 368 GLU A O 1
ATOM 2651 N N . GLY A 1 361 ? 23.342 -13.473 5.071 1.00 19.29 369 GLY A N 1
ATOM 2652 C CA . GLY A 1 361 ? 23.748 -14.828 4.742 1.00 18.47 369 GLY A CA 1
ATOM 2653 C C . GLY A 1 361 ? 22.659 -15.569 3.985 1.00 18.31 369 GLY A C 1
ATOM 2654 O O . GLY A 1 361 ? 21.538 -15.081 3.844 1.00 16.59 369 GLY A O 1
ATOM 2655 N N . HIS A 1 362 ? 22.993 -16.740 3.472 1.00 18.00 370 HIS A N 1
ATOM 2656 C CA . HIS A 1 362 ? 22.024 -17.550 2.750 1.00 19.44 370 HIS A CA 1
ATOM 2657 C C . HIS A 1 362 ? 22.556 -18.972 2.698 1.00 19.79 370 HIS A C 1
ATOM 2658 O O . HIS A 1 362 ? 23.737 -19.210 2.987 1.00 19.95 370 HIS A O 1
ATOM 2665 N N . ASN A 1 363 ? 21.695 -19.929 2.367 1.00 18.95 371 ASN A N 1
ATOM 2666 C CA . ASN A 1 363 ? 22.149 -21.315 2.288 1.00 20.60 371 ASN A CA 1
ATOM 2667 C C . ASN A 1 363 ? 22.549 -21.585 0.834 1.00 21.15 371 ASN A C 1
ATOM 2668 O O . ASN A 1 363 ? 21.704 -21.684 -0.047 1.00 18.86 371 ASN A O 1
ATOM 2673 N N . GLU A 1 364 ? 23.853 -21.706 0.593 1.00 23.21 372 GLU A N 1
ATOM 2674 C CA . GLU A 1 364 ? 24.366 -21.907 -0.760 1.00 24.69 372 GLU A CA 1
ATOM 2675 C C . GLU A 1 364 ? 24.030 -23.246 -1.415 1.00 24.22 372 GLU A C 1
ATOM 2676 O O . GLU A 1 364 ? 24.236 -23.419 -2.620 1.00 24.64 372 GLU A O 1
ATOM 2682 N N . ASN A 1 365 ? 23.506 -24.182 -0.635 1.00 23.19 373 ASN A N 1
ATOM 2683 C CA . ASN A 1 365 ? 23.171 -25.502 -1.156 1.00 22.89 373 ASN A CA 1
ATOM 2684 C C . ASN A 1 365 ? 21.801 -25.577 -1.837 1.00 21.55 373 ASN A C 1
ATOM 2685 O O . ASN A 1 365 ? 21.503 -26.547 -2.530 1.00 21.68 373 ASN A O 1
ATOM 2690 N N . VAL A 1 366 ? 20.969 -24.556 -1.643 1.00 20.64 374 VAL A N 1
ATOM 2691 C CA . VAL A 1 366 ? 19.641 -24.539 -2.256 1.00 19.06 374 VAL A CA 1
ATOM 2692 C C . VAL A 1 366 ? 19.777 -24.591 -3.776 1.00 19.21 374 VAL A C 1
ATOM 2693 O O . VAL A 1 366 ? 20.315 -23.674 -4.394 1.00 18.74 374 VAL A O 1
ATOM 2697 N N . PRO A 1 367 ? 19.278 -25.670 -4.398 1.00 19.25 375 PRO A N 1
ATOM 2698 C CA . PRO A 1 367 ? 19.357 -25.854 -5.851 1.00 19.93 375 PRO A CA 1
ATOM 2699 C C . PRO A 1 367 ? 18.456 -24.977 -6.729 1.00 21.10 375 PRO A C 1
ATOM 2700 O O . PRO A 1 367 ? 17.777 -25.479 -7.628 1.00 22.14 375 PRO A O 1
ATOM 2704 N N . ALA A 1 368 ? 18.453 -23.671 -6.477 1.00 21.58 376 ALA A N 1
ATOM 2705 C CA . ALA A 1 368 ? 17.651 -22.737 -7.281 1.00 23.82 376 ALA A CA 1
ATOM 2706 C C . ALA A 1 368 ? 18.392 -22.450 -8.590 1.00 24.75 376 ALA A C 1
ATOM 2707 O O . ALA A 1 368 ? 19.621 -22.474 -8.629 1.00 25.37 376 ALA A O 1
ATOM 2709 N N . THR A 1 369 ? 17.658 -22.174 -9.661 1.00 24.39 377 THR A N 1
ATOM 2710 C CA . THR A 1 369 ? 18.322 -21.901 -10.931 1.00 24.79 377 THR A CA 1
ATOM 2711 C C . THR A 1 369 ? 18.026 -20.495 -11.441 1.00 25.12 377 THR A C 1
ATOM 2712 O O . THR A 1 369 ? 18.194 -20.207 -12.625 1.00 26.01 377 THR A O 1
ATOM 2716 N N . ASN A 1 370 ? 17.606 -19.612 -10.541 1.00 23.18 378 ASN A N 1
ATOM 2717 C CA . ASN A 1 370 ? 17.273 -18.248 -10.929 1.00 20.90 378 ASN A CA 1
ATOM 2718 C C . ASN A 1 370 ? 18.262 -17.223 -10.404 1.00 20.82 378 ASN A C 1
ATOM 2719 O O . ASN A 1 370 ? 18.037 -16.017 -10.528 1.00 20.32 378 ASN A O 1
ATOM 2724 N N . GLY A 1 371 ? 19.358 -17.708 -9.831 1.00 18.03 379 GLY A N 1
ATOM 2725 C CA . GLY A 1 371 ? 20.371 -16.828 -9.285 1.00 18.53 379 GLY A CA 1
ATOM 2726 C C . GLY A 1 371 ? 19.970 -16.204 -7.959 1.00 19.01 379 GLY A C 1
ATOM 2727 O O . GLY A 1 371 ? 20.690 -15.366 -7.425 1.00 19.59 379 GLY A O 1
ATOM 2728 N N . GLY A 1 372 ? 18.822 -16.611 -7.423 1.00 16.62 380 GLY A N 1
ATOM 2729 C CA . GLY A 1 372 ? 18.376 -16.053 -6.154 1.00 15.74 380 GLY A CA 1
ATOM 2730 C C . GLY A 1 372 ? 18.951 -16.719 -4.909 1.00 14.89 380 GLY A C 1
ATOM 2731 O O . GLY A 1 372 ? 19.454 -17.842 -4.965 1.00 16.94 380 GLY A O 1
ATOM 2732 N N . THR A 1 373 ? 18.862 -16.014 -3.783 1.00 13.96 381 THR A N 1
ATOM 2733 C CA . THR A 1 373 ? 19.359 -16.502 -2.495 1.00 14.59 381 THR A CA 1
ATOM 2734 C C . THR A 1 373 ? 18.208 -16.923 -1.596 1.00 13.84 381 THR A C 1
ATOM 2735 O O . THR A 1 373 ? 17.197 -16.236 -1.522 1.00 14.30 381 THR A O 1
ATOM 2739 N N . TYR A 1 374 ? 18.379 -18.044 -0.904 1.00 13.00 382 TYR A N 1
ATOM 2740 C CA . TYR A 1 374 ? 17.333 -18.578 -0.035 1.00 13.94 382 TYR A CA 1
ATOM 2741 C C . TYR A 1 374 ? 17.927 -19.089 1.255 1.00 15.78 382 TYR A C 1
ATOM 2742 O O . TYR A 1 374 ? 19.125 -19.333 1.334 1.00 15.42 382 TYR A O 1
ATOM 2751 N N . ASP A 1 375 ? 17.082 -19.257 2.264 1.00 14.67 383 ASP A N 1
ATOM 2752 C CA . ASP A 1 375 ? 17.546 -19.819 3.525 1.00 15.53 383 ASP A CA 1
ATOM 2753 C C . ASP A 1 375 ? 16.370 -20.418 4.263 1.00 14.83 383 ASP A C 1
ATOM 2754 O O . ASP A 1 375 ? 15.206 -20.076 4.006 1.00 13.80 383 ASP A O 1
ATOM 2759 N N . TYR A 1 376 ? 16.688 -21.312 5.185 1.00 15.07 384 TYR A N 1
ATOM 2760 C CA . TYR A 1 376 ? 15.692 -21.994 6.002 1.00 14.63 384 TYR A CA 1
ATOM 2761 C C . TYR A 1 376 ? 15.658 -21.342 7.384 1.00 13.59 384 TYR A C 1
ATOM 2762 O O . TYR A 1 376 ? 16.669 -21.303 8.079 1.00 14.68 384 TYR A O 1
ATOM 2771 N N . TYR A 1 377 ? 14.488 -20.856 7.783 1.00 14.14 385 TYR A N 1
ATOM 2772 C CA . TYR A 1 377 ? 14.325 -20.208 9.076 1.00 14.87 385 TYR A CA 1
ATOM 2773 C C . TYR A 1 377 ? 13.304 -20.934 9.946 1.00 14.86 385 TYR A C 1
ATOM 2774 O O . TYR A 1 377 ? 12.497 -21.738 9.466 1.00 14.41 385 TYR A O 1
ATOM 2783 N N . GLN A 1 378 ? 13.333 -20.605 11.230 1.00 13.89 386 GLN A N 1
ATOM 2784 C CA . GLN A 1 378 ? 12.391 -21.148 12.188 1.00 16.74 386 GLN A CA 1
ATOM 2785 C C . GLN A 1 378 ? 11.976 -19.993 13.090 1.00 16.71 386 GLN A C 1
ATOM 2786 O O . GLN A 1 378 ? 12.744 -19.054 13.299 1.00 16.08 386 GLN A O 1
ATOM 2792 N N . GLY A 1 379 ? 10.750 -20.044 13.593 1.00 16.30 387 GLY A N 1
ATOM 2793 C CA . GLY A 1 379 ? 10.293 -19.005 14.489 1.00 16.51 387 GLY A CA 1
ATOM 2794 C C . GLY A 1 379 ? 8.839 -18.669 14.261 1.00 15.17 387 GLY A C 1
ATOM 2795 O O . GLY A 1 379 ? 8.261 -19.031 13.233 1.00 15.82 387 GLY A O 1
ATOM 2796 N N . THR A 1 380 ? 8.245 -17.981 15.226 1.00 16.35 388 THR A N 1
ATOM 2797 C CA . THR A 1 380 ? 6.856 -17.594 15.076 1.00 17.06 388 THR A CA 1
ATOM 2798 C C . THR A 1 380 ? 6.757 -16.605 13.909 1.00 17.24 388 THR A C 1
ATOM 2799 O O . THR A 1 380 ? 5.705 -16.469 13.279 1.00 15.38 388 THR A O 1
ATOM 2803 N N . SER A 1 381 ? 7.866 -15.944 13.581 1.00 15.84 389 SER A N 1
ATOM 2804 C CA . SER A 1 381 ? 7.837 -14.991 12.470 1.00 15.01 389 SER A CA 1
ATOM 2805 C C . SER A 1 381 ? 7.762 -15.734 11.128 1.00 15.88 389 SER A C 1
ATOM 2806 O O . SER A 1 381 ? 7.469 -15.145 10.080 1.00 14.72 389 SER A O 1
ATOM 2809 N N . MET A 1 382 ? 8.041 -17.036 11.157 1.00 13.02 390 MET A N 1
ATOM 2810 C CA . MET A 1 382 ? 7.960 -17.848 9.950 1.00 12.87 390 MET A CA 1
ATOM 2811 C C . MET A 1 382 ? 6.541 -18.434 9.835 1.00 11.42 390 MET A C 1
ATOM 2812 O O . MET A 1 382 ? 6.095 -18.812 8.751 1.00 10.41 390 MET A O 1
ATOM 2817 N N . ALA A 1 383 ? 5.841 -18.504 10.960 1.00 11.03 391 ALA A N 1
ATOM 2818 C CA . ALA A 1 383 ? 4.481 -19.047 10.974 1.00 11.44 391 ALA A CA 1
ATOM 2819 C C . ALA A 1 383 ? 3.459 -17.998 10.541 1.00 11.74 391 ALA A C 1
ATOM 2820 O O . ALA A 1 383 ? 2.569 -18.262 9.727 1.00 11.84 391 ALA A O 1
ATOM 2822 N N . ALA A 1 384 ? 3.583 -16.800 11.091 1.00 9.97 392 ALA A N 1
ATOM 2823 C CA . ALA A 1 384 ? 2.629 -15.745 10.756 1.00 10.49 392 ALA A CA 1
ATOM 2824 C C . ALA A 1 384 ? 2.428 -15.513 9.254 1.00 11.40 392 ALA A C 1
ATOM 2825 O O . ALA A 1 384 ? 1.300 -15.345 8.804 1.00 11.19 392 ALA A O 1
ATOM 2827 N N . PRO A 1 385 ? 3.510 -15.474 8.458 1.00 11.42 393 PRO A N 1
ATOM 2828 C CA . PRO A 1 385 ? 3.319 -15.256 7.023 1.00 12.21 393 PRO A CA 1
ATOM 2829 C C . PRO A 1 385 ? 2.465 -16.325 6.349 1.00 12.21 393 PRO A C 1
ATOM 2830 O O . PRO A 1 385 ? 1.824 -16.057 5.331 1.00 11.97 393 PRO A O 1
ATOM 2834 N N . HIS A 1 386 ? 2.448 -17.533 6.898 1.00 11.52 394 HIS A N 1
ATOM 2835 C CA . HIS A 1 386 ? 1.602 -18.561 6.289 1.00 11.28 394 HIS A CA 1
ATOM 2836 C C . HIS A 1 386 ? 0.154 -18.143 6.488 1.00 11.36 394 HIS A C 1
ATOM 2837 O O . HIS A 1 386 ? -0.671 -18.297 5.586 1.00 10.53 394 HIS A O 1
ATOM 2844 N N . VAL A 1 387 ? -0.162 -17.634 7.678 1.00 10.77 395 VAL A N 1
ATOM 2845 C CA . VAL A 1 387 ? -1.527 -17.201 7.958 1.00 10.35 395 VAL A CA 1
ATOM 2846 C C . VAL A 1 387 ? -1.860 -15.945 7.149 1.00 11.08 395 VAL A C 1
ATOM 2847 O O . VAL A 1 387 ? -2.955 -15.824 6.609 1.00 11.87 395 VAL A O 1
ATOM 2851 N N . THR A 1 388 ? -0.924 -15.010 7.053 1.00 11.41 396 THR A N 1
ATOM 2852 C CA . THR A 1 388 ? -1.194 -13.810 6.263 1.00 11.36 396 THR A CA 1
ATOM 2853 C C . THR A 1 388 ? -1.498 -14.213 4.818 1.00 12.99 396 THR A C 1
ATOM 2854 O O . THR A 1 388 ? -2.388 -13.646 4.165 1.00 11.65 396 THR A O 1
ATOM 2858 N N . GLY A 1 389 ? -0.773 -15.213 4.321 1.00 11.56 397 GLY A N 1
ATOM 2859 C CA . GLY A 1 389 ? -1.006 -15.699 2.969 1.00 12.62 397 GLY A CA 1
ATOM 2860 C C . GLY A 1 389 ? -2.383 -16.342 2.831 1.00 13.60 397 GLY A C 1
ATOM 2861 O O . GLY A 1 389 ? -3.083 -16.157 1.833 1.00 12.87 397 GLY A O 1
ATOM 2862 N N . VAL A 1 390 ? -2.780 -17.114 3.835 1.00 12.75 398 VAL A N 1
ATOM 2863 C CA . VAL A 1 390 ? -4.087 -17.746 3.802 1.00 12.50 398 VAL A CA 1
ATOM 2864 C C . VAL A 1 390 ? -5.161 -16.655 3.792 1.00 12.46 398 VAL A C 1
ATOM 2865 O O . VAL A 1 390 ? -6.125 -16.737 3.042 1.00 11.68 398 VAL A O 1
ATOM 2869 N N . VAL A 1 391 ? -4.998 -15.637 4.637 1.00 10.40 399 VAL A N 1
ATOM 2870 C CA . VAL A 1 391 ? -5.970 -14.540 4.664 1.00 10.09 399 VAL A CA 1
ATOM 2871 C C . VAL A 1 391 ? -6.080 -13.864 3.291 1.00 10.94 399 VAL A C 1
ATOM 2872 O O . VAL A 1 391 ? -7.179 -13.525 2.830 1.00 10.45 399 VAL A O 1
ATOM 2876 N N . ALA A 1 392 ? -4.943 -13.630 2.639 1.00 10.38 400 ALA A N 1
ATOM 2877 C CA . ALA A 1 392 ? -4.976 -12.988 1.331 1.00 11.72 400 ALA A CA 1
ATOM 2878 C C . ALA A 1 392 ? -5.784 -13.803 0.320 1.00 13.06 400 ALA A C 1
ATOM 2879 O O . ALA A 1 392 ? -6.532 -13.232 -0.476 1.00 11.93 400 ALA A O 1
ATOM 2881 N N . VAL A 1 393 ? -5.621 -15.123 0.341 1.00 10.71 401 VAL A N 1
ATOM 2882 C CA . VAL A 1 393 ? -6.374 -15.996 -0.573 1.00 13.18 401 VAL A CA 1
ATOM 2883 C C . VAL A 1 393 ? -7.871 -15.915 -0.223 1.00 12.63 401 VAL A C 1
ATOM 2884 O O . VAL A 1 393 ? -8.729 -15.780 -1.105 1.00 13.95 401 VAL A O 1
ATOM 2888 N N . LEU A 1 394 ? -8.190 -15.948 1.067 1.00 13.08 402 LEU A N 1
ATOM 2889 C CA . LEU A 1 394 ? -9.587 -15.862 1.493 1.00 12.26 402 LEU A CA 1
ATOM 2890 C C . LEU A 1 394 ? -10.247 -14.548 1.106 1.00 13.66 402 LEU A C 1
ATOM 2891 O O . LEU A 1 394 ? -11.434 -14.528 0.767 1.00 14.83 402 LEU A O 1
ATOM 2896 N N . LEU A 1 395 ? -9.495 -13.453 1.161 1.00 14.15 403 LEU A N 1
ATOM 2897 C CA . LEU A 1 395 ? -10.076 -12.153 0.833 1.00 13.65 403 LEU A CA 1
ATOM 2898 C C . LEU A 1 395 ? -10.442 -12.063 -0.635 1.00 15.92 403 LEU A C 1
ATOM 2899 O O . LEU A 1 395 ? -11.269 -11.235 -1.014 1.00 16.44 403 LEU A O 1
ATOM 2904 N N . GLN A 1 396 ? -9.829 -12.901 -1.467 1.00 16.00 404 GLN A N 1
ATOM 2905 C CA . GLN A 1 396 ? -10.189 -12.907 -2.881 1.00 17.32 404 GLN A CA 1
ATOM 2906 C C . GLN A 1 396 ? -11.554 -13.570 -3.015 1.00 17.41 404 GLN A C 1
ATOM 2907 O O . GLN A 1 396 ? -12.429 -13.084 -3.741 1.00 17.94 404 GLN A O 1
ATOM 2913 N N . LYS A 1 397 ? -11.743 -14.680 -2.316 1.00 16.48 405 LYS A N 1
ATOM 2914 C CA . LYS A 1 397 ? -13.005 -15.401 -2.402 1.00 18.73 405 LYS A CA 1
ATOM 2915 C C . LYS A 1 397 ? -14.164 -14.773 -1.636 1.00 20.01 405 LYS A C 1
ATOM 2916 O O . LYS A 1 397 ? -15.319 -14.906 -2.042 1.00 19.34 405 LYS A O 1
ATOM 2922 N N . PHE A 1 398 ? -13.860 -14.109 -0.527 1.00 19.24 406 PHE A N 1
ATOM 2923 C CA . PHE A 1 398 ? -14.889 -13.478 0.306 1.00 19.50 406 PHE A CA 1
ATOM 2924 C C . PHE A 1 398 ? -14.532 -12.005 0.426 1.00 19.69 406 PHE A C 1
ATOM 2925 O O . PHE A 1 398 ? -14.134 -11.523 1.491 1.00 17.29 406 PHE A O 1
ATOM 2933 N N . PRO A 1 399 ? -14.695 -11.254 -0.671 1.00 20.00 407 PRO A N 1
ATOM 2934 C CA . PRO A 1 399 ? -14.354 -9.834 -0.650 1.00 21.05 407 PRO A CA 1
ATOM 2935 C C . PRO A 1 399 ? -15.070 -8.976 0.373 1.00 21.49 407 PRO A C 1
ATOM 2936 O O . PRO A 1 399 ? -14.553 -7.940 0.780 1.00 22.73 407 PRO A O 1
ATOM 2940 N N . ASN A 1 400 ? -16.247 -9.408 0.810 1.00 21.30 408 ASN A N 1
ATOM 2941 C CA . ASN A 1 400 ? -16.972 -8.613 1.789 1.00 21.54 408 ASN A CA 1
ATOM 2942 C C . ASN A 1 400 ? -16.730 -9.012 3.244 1.00 19.71 408 ASN A C 1
ATOM 2943 O O . ASN A 1 400 ? -17.386 -8.493 4.150 1.00 18.68 408 ASN A O 1
ATOM 2948 N N . ALA A 1 401 ? -15.778 -9.905 3.488 1.00 17.83 409 ALA A N 1
ATOM 2949 C CA . ALA A 1 401 ? -15.533 -10.328 4.866 1.00 17.27 409 ALA A CA 1
ATOM 2950 C C . ALA A 1 401 ? -15.047 -9.233 5.797 1.00 17.79 409 ALA A C 1
ATOM 2951 O O . ALA A 1 401 ? -14.239 -8.386 5.421 1.00 17.91 409 ALA A O 1
ATOM 2953 N N . LYS A 1 402 ? -15.548 -9.274 7.026 1.00 16.37 410 LYS A N 1
ATOM 2954 C CA . LYS A 1 402 ? -15.124 -8.328 8.056 1.00 16.46 410 LYS A CA 1
ATOM 2955 C C . LYS A 1 402 ? -13.987 -9.063 8.747 1.00 15.01 410 LYS A C 1
ATOM 2956 O O . LYS A 1 402 ? -13.923 -10.290 8.692 1.00 13.96 410 LYS A O 1
ATOM 2962 N N . PRO A 1 403 ? -13.069 -8.334 9.399 1.00 12.98 411 PRO A N 1
ATOM 2963 C CA . PRO A 1 403 ? -11.967 -9.029 10.065 1.00 11.91 411 PRO A CA 1
ATOM 2964 C C . PRO A 1 403 ? -12.341 -10.173 11.007 1.00 11.80 411 PRO A C 1
ATOM 2965 O O . PRO A 1 403 ? -11.703 -11.230 10.979 1.00 10.39 411 PRO A O 1
ATOM 2969 N N . TRP A 1 404 ? -13.374 -9.999 11.826 1.00 10.49 412 TRP A N 1
ATOM 2970 C CA . TRP A 1 404 ? -13.739 -11.082 12.731 1.00 11.35 412 TRP A CA 1
ATOM 2971 C C . TRP A 1 404 ? -14.199 -12.320 11.958 1.00 11.11 412 TRP A C 1
ATOM 2972 O O . TRP A 1 404 ? -13.989 -13.449 12.402 1.00 10.44 412 TRP A O 1
ATOM 2983 N N . GLN A 1 405 ? -14.805 -12.113 10.793 1.00 10.21 413 GLN A N 1
ATOM 2984 C CA . GLN A 1 405 ? -15.264 -13.252 10.010 1.00 11.90 413 GLN A CA 1
ATOM 2985 C C . GLN A 1 405 ? -14.086 -14.054 9.477 1.00 11.60 413 GLN A C 1
ATOM 2986 O O . GLN A 1 405 ? -14.128 -15.282 9.430 1.00 13.58 413 GLN A O 1
ATOM 2992 N N . ILE A 1 406 ? -13.037 -13.356 9.063 1.00 9.66 414 ILE A N 1
ATOM 2993 C CA . ILE A 1 406 ? -11.854 -14.044 8.569 1.00 10.91 414 ILE A CA 1
ATOM 2994 C C . ILE A 1 406 ? -11.231 -14.829 9.711 1.00 12.07 414 ILE A C 1
ATOM 2995 O O . ILE A 1 406 ? -10.883 -16.007 9.548 1.00 12.32 414 ILE A O 1
ATOM 3000 N N . ARG A 1 407 ? -11.086 -14.200 10.883 1.00 11.13 415 ARG A N 1
ATOM 3001 C CA . ARG A 1 407 ? -10.491 -14.920 11.991 1.00 11.23 415 ARG A CA 1
ATOM 3002 C C . ARG A 1 407 ? -11.338 -16.128 12.377 1.00 11.46 415 ARG A C 1
ATOM 3003 O O . ARG A 1 407 ? -10.803 -17.214 12.566 1.00 11.45 415 ARG A O 1
ATOM 3011 N N . LYS A 1 408 ? -12.655 -15.946 12.494 1.00 9.15 416 LYS A N 1
ATOM 3012 C CA . LYS A 1 408 ? -13.476 -17.094 12.875 1.00 11.12 416 LYS A CA 1
ATOM 3013 C C . LYS A 1 408 ? -13.449 -18.203 11.846 1.00 11.48 416 LYS A C 1
ATOM 3014 O O . LYS A 1 408 ? -13.566 -19.373 12.200 1.00 13.72 416 LYS A O 1
ATOM 3020 N N . LEU A 1 409 ? -13.317 -17.855 10.572 1.00 10.04 417 LEU A N 1
ATOM 3021 C CA . LEU A 1 409 ? -13.275 -18.876 9.531 1.00 12.50 417 LEU A CA 1
ATOM 3022 C C . LEU A 1 409 ? -12.028 -19.719 9.750 1.00 12.71 417 LEU A C 1
ATOM 3023 O O . LEU A 1 409 ? -12.068 -20.949 9.676 1.00 12.55 417 LEU A O 1
ATOM 3028 N N . LEU A 1 410 ? -10.910 -19.054 10.027 1.00 10.54 418 LEU A N 1
ATOM 3029 C CA . LEU A 1 410 ? -9.674 -19.787 10.277 1.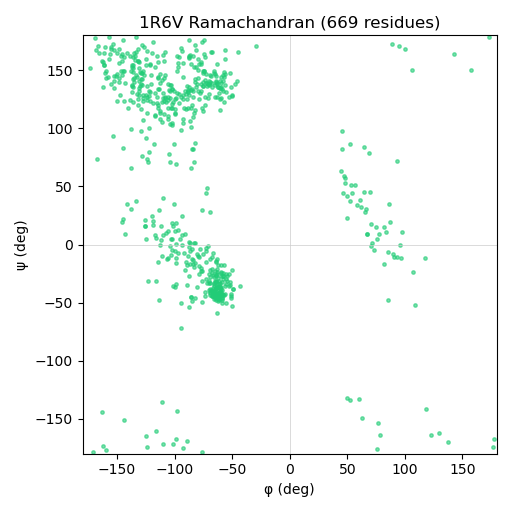00 10.73 418 LEU A CA 1
ATOM 3030 C C . LEU A 1 410 ? -9.778 -20.712 11.483 1.00 11.67 418 LEU A C 1
ATOM 3031 O O . LEU A 1 410 ? -9.318 -21.854 11.439 1.00 11.72 418 LEU A O 1
ATOM 3036 N N . GLU A 1 411 ? -10.358 -20.212 12.572 1.00 12.31 419 GLU A N 1
ATOM 3037 C CA . GLU A 1 411 ? -10.478 -20.994 13.791 1.00 12.85 419 GLU A CA 1
ATOM 3038 C C . GLU A 1 411 ? -11.471 -22.140 13.631 1.00 13.47 419 GLU A C 1
ATOM 3039 O O . GLU A 1 411 ? -11.232 -23.238 14.131 1.00 13.03 419 GLU A O 1
ATOM 3045 N N . ASN A 1 412 ? -12.561 -21.890 12.910 1.00 13.23 420 ASN A N 1
ATOM 3046 C CA . ASN A 1 412 ? -13.569 -22.922 12.694 1.00 15.81 420 ASN A CA 1
ATOM 3047 C C . ASN A 1 412 ? -13.101 -24.053 11.785 1.00 16.25 420 ASN A C 1
ATOM 3048 O O . ASN A 1 412 ? -13.653 -25.158 11.850 1.00 18.31 420 ASN A O 1
ATOM 3053 N N . THR A 1 413 ? -12.088 -23.801 10.960 1.00 13.95 421 THR A N 1
ATOM 3054 C CA . THR A 1 413 ? -11.609 -24.822 10.031 1.00 14.89 421 THR A CA 1
ATOM 3055 C C . THR A 1 413 ? -10.224 -25.375 10.322 1.00 16.22 421 THR A C 1
ATOM 3056 O O . THR A 1 413 ? -9.706 -26.206 9.559 1.00 16.67 421 THR A O 1
ATOM 3060 N N . ALA A 1 414 ? -9.630 -24.931 11.427 1.00 15.95 422 ALA A N 1
ATOM 3061 C CA . ALA A 1 414 ? -8.294 -25.394 11.797 1.00 14.28 422 ALA A CA 1
ATOM 3062 C C . ALA A 1 414 ? -8.316 -26.872 12.132 1.00 17.04 422 ALA A C 1
ATOM 3063 O O . ALA A 1 414 ? -9.313 -27.390 12.620 1.00 17.84 422 ALA A O 1
ATOM 3065 N N . PHE A 1 415 ? -7.204 -27.541 11.864 1.00 17.09 423 PHE A N 1
ATOM 3066 C CA . PHE A 1 415 ? -7.082 -28.957 12.149 1.00 19.88 423 PHE A CA 1
ATOM 3067 C C . PHE A 1 415 ? -6.671 -29.090 13.599 1.00 21.80 423 PHE A C 1
ATOM 3068 O O . PHE A 1 415 ? -5.627 -28.578 14.021 1.00 18.62 423 PHE A O 1
ATOM 3076 N N . ASP A 1 416 ? -7.513 -29.770 14.368 1.00 23.79 424 ASP A N 1
ATOM 3077 C CA . ASP A 1 416 ? -7.263 -29.971 15.782 1.00 25.42 424 ASP A CA 1
ATOM 3078 C C . ASP A 1 416 ? -6.364 -31.196 15.920 1.00 27.01 424 ASP A C 1
ATOM 3079 O O . ASP A 1 416 ? -6.845 -32.298 16.174 1.00 25.98 424 ASP A O 1
ATOM 3084 N N . PHE A 1 417 ? -5.060 -31.005 15.750 1.00 25.59 425 PHE A N 1
ATOM 3085 C CA . PHE A 1 417 ? -4.126 -32.113 15.827 1.00 26.83 425 PHE A CA 1
ATOM 3086 C C . PHE A 1 417 ? -3.966 -32.698 17.227 1.00 28.79 425 PHE A C 1
ATOM 3087 O O . PHE A 1 417 ? -3.666 -33.887 17.370 1.00 28.85 425 PHE A O 1
ATOM 3095 N N . ASN A 1 418 ? -4.176 -31.881 18.255 1.00 29.25 426 ASN A N 1
ATOM 3096 C CA . ASN A 1 418 ? -4.070 -32.358 19.630 1.00 32.64 426 ASN A CA 1
ATOM 3097 C C . ASN A 1 418 ? -5.309 -33.129 20.082 1.00 33.79 426 ASN A C 1
ATOM 3098 O O . ASN A 1 418 ? -5.229 -33.963 20.986 1.00 33.84 426 ASN A O 1
ATOM 3103 N N . GLY A 1 419 ? -6.450 -32.839 19.466 1.00 33.70 427 GLY A N 1
ATOM 3104 C CA . GLY A 1 419 ? -7.679 -33.531 19.819 1.00 34.95 427 GLY A CA 1
ATOM 3105 C C . GLY A 1 419 ? -8.477 -32.878 20.930 1.00 35.67 427 GLY A C 1
ATOM 3106 O O . GLY A 1 419 ? -9.604 -33.293 21.214 1.00 36.33 427 GLY A O 1
ATOM 3107 N N . ASN A 1 420 ? -7.898 -31.861 21.560 1.00 35.72 428 ASN A N 1
ATOM 3108 C CA . ASN A 1 420 ? -8.553 -31.140 22.647 1.00 35.40 428 ASN A CA 1
ATOM 3109 C C . ASN A 1 420 ? -9.442 -29.994 22.149 1.00 34.20 428 ASN A C 1
ATOM 3110 O O . ASN A 1 420 ? -10.119 -29.347 22.942 1.00 32.56 428 ASN A O 1
ATOM 3115 N N . GLY A 1 421 ? -9.417 -29.724 20.848 1.00 31.67 429 GLY A N 1
ATOM 3116 C CA . GLY A 1 421 ? -10.248 -28.655 20.315 1.00 30.78 429 GLY A CA 1
ATOM 3117 C C . GLY A 1 421 ? -9.649 -27.259 20.373 1.00 29.81 429 GLY A C 1
ATOM 3118 O O . GLY A 1 421 ? -9.687 -26.529 19.380 1.00 29.67 429 GLY A O 1
ATOM 3119 N N . TRP A 1 422 ? -9.115 -26.882 21.530 1.00 28.95 430 TRP A N 1
ATOM 3120 C CA . TRP A 1 422 ? -8.505 -25.571 21.727 1.00 29.11 430 TRP A CA 1
ATOM 3121 C C . TRP A 1 422 ? -7.569 -25.603 22.929 1.00 30.45 430 TRP A C 1
ATOM 3122 O O . TRP A 1 422 ? -7.860 -26.272 23.924 1.00 30.10 430 TRP A O 1
ATOM 3133 N N . ASP A 1 423 ? -6.456 -24.876 22.835 1.00 28.87 431 ASP A N 1
ATOM 3134 C CA . ASP A 1 423 ? -5.488 -24.777 23.926 1.00 30.20 431 ASP A CA 1
ATOM 3135 C C . ASP A 1 423 ? -4.662 -23.491 23.803 1.00 29.02 431 ASP A C 1
ATOM 3136 O O . ASP A 1 423 ? -4.665 -22.856 22.754 1.00 26.28 431 ASP A O 1
ATOM 3141 N N . HIS A 1 424 ? -3.983 -23.104 24.885 1.00 28.92 432 HIS A N 1
ATOM 3142 C CA . HIS A 1 424 ? -3.170 -21.883 24.916 1.00 30.26 432 HIS A CA 1
ATOM 3143 C C . HIS A 1 424 ? -1.908 -21.943 24.066 1.00 29.51 432 HIS A C 1
ATOM 3144 O O . HIS A 1 424 ? -1.258 -20.924 23.834 1.00 31.42 432 HIS A O 1
ATOM 3151 N N . ASP A 1 425 ? -1.543 -23.130 23.608 1.00 27.18 433 ASP A N 1
ATOM 3152 C CA . ASP A 1 425 ? -0.325 -23.258 22.821 1.00 27.09 433 ASP A CA 1
ATOM 3153 C C . ASP A 1 425 ? -0.523 -22.965 21.335 1.00 23.99 433 ASP A C 1
ATOM 3154 O O . ASP A 1 425 ? 0.227 -22.188 20.733 1.00 21.50 433 ASP A O 1
ATOM 3159 N N . THR A 1 426 ? -1.548 -23.576 20.757 1.00 20.81 434 THR A N 1
ATOM 3160 C CA . THR A 1 426 ? -1.807 -23.422 19.331 1.00 19.85 434 THR A CA 1
ATOM 3161 C C . THR A 1 426 ? -3.213 -22.958 18.999 1.00 17.45 434 THR A C 1
ATOM 3162 O O . THR A 1 426 ? -3.647 -23.055 17.848 1.00 16.79 434 THR A O 1
ATOM 3166 N N . GLY A 1 427 ? -3.923 -22.444 19.991 1.00 17.28 435 GLY A N 1
ATOM 3167 C CA . GLY A 1 427 ? -5.280 -21.994 19.727 1.00 17.44 435 GLY A CA 1
ATOM 3168 C C . GLY A 1 427 ? -6.132 -23.147 19.232 1.00 17.16 435 GLY A C 1
ATOM 3169 O O . GLY A 1 427 ? -6.096 -24.237 19.805 1.00 17.53 435 GLY A O 1
ATOM 3170 N N . TYR A 1 428 ? -6.884 -22.932 18.155 1.00 17.99 436 TYR A N 1
ATOM 3171 C CA . TYR A 1 428 ? -7.758 -23.977 17.633 1.00 18.13 436 TYR A CA 1
ATOM 3172 C C . TYR A 1 428 ? -7.088 -25.021 16.741 1.00 18.30 436 TYR A C 1
ATOM 3173 O O . TYR A 1 428 ? -7.754 -25.927 16.243 1.00 18.00 436 TYR A O 1
ATOM 3182 N N . GLY A 1 429 ? -5.778 -24.893 16.540 1.00 17.77 437 GLY A N 1
ATOM 3183 C CA . GLY A 1 429 ? -5.056 -25.864 15.733 1.00 17.15 437 GLY A CA 1
ATOM 3184 C C . GLY A 1 429 ? -4.310 -25.318 14.535 1.00 15.49 437 GLY A C 1
ATOM 3185 O O . GLY A 1 429 ? -4.066 -24.118 14.437 1.00 15.04 437 GLY A O 1
ATOM 3186 N N . LEU A 1 430 ? -3.945 -26.219 13.631 1.00 14.61 438 LEU A N 1
ATOM 3187 C CA . LEU A 1 430 ? -3.223 -25.894 12.410 1.00 14.53 438 LEU A CA 1
ATOM 3188 C C . LEU A 1 430 ? -4.127 -25.198 11.398 1.00 14.65 438 LEU A C 1
ATOM 3189 O O . LEU A 1 430 ? -5.193 -25.709 11.053 1.00 13.79 438 LEU A O 1
ATOM 3194 N N . VAL A 1 431 ? -3.697 -24.040 10.898 1.00 14.46 439 VAL A N 1
ATOM 3195 C CA . VAL A 1 431 ? -4.501 -23.333 9.905 1.00 13.25 439 VAL A CA 1
ATOM 3196 C C . VAL A 1 431 ? -4.601 -24.207 8.641 1.00 14.47 439 VAL A C 1
ATOM 3197 O O . VAL A 1 431 ? -3.623 -24.817 8.209 1.00 13.12 439 VAL A O 1
ATOM 3201 N N . LYS A 1 432 ? -5.795 -24.267 8.055 1.00 15.18 440 LYS A N 1
ATOM 3202 C CA . LYS A 1 432 ? -6.031 -25.060 6.859 1.00 15.96 440 LYS A CA 1
ATOM 3203 C C . LYS A 1 432 ? -6.678 -24.214 5.770 1.00 15.12 440 LYS A C 1
ATOM 3204 O O . LYS A 1 432 ? -7.864 -23.870 5.849 1.00 15.55 440 LYS A O 1
ATOM 3210 N N . LEU A 1 433 ? -5.888 -23.887 4.757 1.00 14.32 441 LEU A N 1
ATOM 3211 C CA . LEU A 1 433 ? -6.366 -23.065 3.647 1.00 16.41 441 LEU A CA 1
ATOM 3212 C C . LEU A 1 433 ? -7.458 -23.781 2.864 1.00 16.18 441 LEU A C 1
ATOM 3213 O O . LEU A 1 433 ? -8.458 -23.171 2.479 1.00 16.58 441 LEU A O 1
ATOM 3218 N N . ASP A 1 434 ? -7.283 -25.075 2.624 1.00 15.82 442 ASP A N 1
ATOM 3219 C CA . ASP A 1 434 ? -8.292 -25.771 1.850 1.00 17.09 442 ASP A CA 1
ATOM 3220 C C . ASP A 1 434 ? -9.652 -25.793 2.543 1.00 17.30 442 ASP A C 1
ATOM 3221 O O . ASP A 1 434 ? -10.668 -25.492 1.906 1.00 17.64 442 ASP A O 1
ATOM 3226 N N . ALA A 1 435 ? -9.679 -26.116 3.834 1.00 15.21 443 ALA A N 1
ATOM 3227 C CA . ALA A 1 435 ? -10.936 -26.142 4.578 1.00 16.12 443 ALA A CA 1
ATOM 3228 C C . ALA A 1 435 ? -11.500 -24.728 4.727 1.00 15.87 443 ALA A C 1
ATOM 3229 O O . ALA A 1 435 ? -12.712 -24.506 4.610 1.00 15.72 443 ALA A O 1
ATOM 3231 N N . ALA A 1 436 ? -10.626 -23.756 4.971 1.00 15.01 444 ALA A N 1
ATOM 3232 C CA . ALA A 1 436 ? -11.098 -22.379 5.124 1.00 14.64 444 ALA A CA 1
ATOM 3233 C C . ALA A 1 436 ? -11.716 -21.850 3.834 1.00 15.75 444 ALA A C 1
ATOM 3234 O O . ALA A 1 436 ? -12.766 -21.197 3.853 1.00 14.56 444 ALA A O 1
ATOM 3236 N N . LEU A 1 437 ? -11.081 -22.146 2.705 1.00 15.46 445 LEU A N 1
ATOM 3237 C CA . LEU A 1 437 ? -11.569 -21.643 1.428 1.00 17.36 445 LEU A CA 1
ATOM 3238 C C . LEU A 1 437 ? -12.950 -22.199 1.075 1.00 18.73 445 LEU A C 1
ATOM 3239 O O . LEU A 1 437 ? -13.715 -21.557 0.351 1.00 19.52 445 LEU A O 1
ATOM 3244 N N . GLN A 1 438 ? -13.261 -23.386 1.580 1.00 20.45 446 GLN A N 1
ATOM 3245 C CA . GLN A 1 438 ? -14.561 -23.999 1.322 1.00 22.98 446 GLN A CA 1
ATOM 3246 C C . GLN A 1 438 ? -15.666 -23.157 1.928 1.00 23.40 446 GLN A C 1
ATOM 3247 O O . GLN A 1 438 ? -16.778 -23.086 1.397 1.00 24.62 446 GLN A O 1
ATOM 3253 N N . GLY A 1 439 ? -15.348 -22.515 3.044 1.00 21.67 447 GLY A N 1
ATOM 3254 C CA . GLY A 1 439 ? -16.314 -21.678 3.714 1.00 22.68 447 GLY A CA 1
ATOM 3255 C C . GLY A 1 439 ? -17.509 -22.478 4.191 1.00 23.28 447 GLY A C 1
ATOM 3256 O O . GLY A 1 439 ? -17.391 -23.658 4.523 1.00 22.20 447 GLY A O 1
ATOM 3257 N N . PRO A 1 440 ? -18.686 -21.847 4.245 1.00 24.23 448 PRO A N 1
ATOM 3258 C CA . PRO A 1 440 ? -18.875 -20.444 3.884 1.00 23.50 448 PRO A CA 1
ATOM 3259 C C . PRO A 1 440 ? -18.312 -19.523 4.971 1.00 21.30 448 PRO A C 1
ATOM 3260 O O . PRO A 1 440 ? -17.867 -19.971 6.023 1.00 20.77 448 PRO A O 1
ATOM 3264 N N . LEU A 1 441 ? -18.352 -18.230 4.707 1.00 21.34 449 LEU A N 1
ATOM 3265 C CA . LEU A 1 441 ? -17.882 -17.239 5.659 1.00 19.85 449 LEU A CA 1
ATOM 3266 C C . LEU A 1 441 ? -18.883 -17.221 6.823 1.00 19.66 449 LEU A C 1
ATOM 3267 O O . LEU A 1 441 ? -20.100 -17.125 6.597 1.00 17.84 449 LEU A O 1
ATOM 3272 N N . PRO A 1 442 ? -18.400 -17.317 8.078 1.00 18.53 450 PRO A N 1
ATOM 3273 C CA . PRO A 1 442 ? -19.311 -17.311 9.230 1.00 18.99 450 PRO A CA 1
ATOM 3274 C C . PRO A 1 442 ? -20.150 -16.055 9.370 1.00 18.56 450 PRO A C 1
ATOM 3275 O O . PRO A 1 442 ? -19.675 -14.952 9.122 1.00 18.59 450 PRO A O 1
ATOM 3279 N N . THR A 1 443 ? -21.408 -16.240 9.759 1.00 19.27 451 THR A N 1
ATOM 3280 C CA . THR A 1 443 ? -22.325 -15.124 9.941 1.00 19.83 451 THR A CA 1
ATOM 3281 C C . THR A 1 443 ? -22.497 -14.829 11.427 1.00 19.10 451 THR A C 1
ATOM 3282 O O . THR A 1 443 ? -23.095 -13.826 11.805 1.00 20.60 451 THR A O 1
ATOM 3286 N N . GLN A 1 444 ? -21.968 -15.707 12.265 1.00 17.94 452 GLN A N 1
ATOM 3287 C CA . GLN A 1 444 ? -22.043 -15.526 13.704 1.00 19.67 452 GLN A CA 1
ATOM 3288 C C . GLN A 1 444 ? -20.722 -15.967 14.314 1.00 17.79 452 GLN A C 1
ATOM 3289 O O . GLN A 1 444 ? -19.909 -16.619 13.649 1.00 16.31 452 GLN A O 1
ATOM 3295 N N . GLY A 1 445 ? -20.501 -15.588 15.568 1.00 16.13 453 GLY A N 1
ATOM 3296 C CA . GLY A 1 445 ? -19.275 -15.979 16.242 1.00 15.11 453 GLY A CA 1
ATOM 3297 C C . GLY A 1 445 ? -18.410 -14.803 16.650 1.00 15.06 453 GLY A C 1
ATOM 3298 O O . GLY A 1 445 ? -17.457 -14.980 17.400 1.00 15.66 453 GLY A O 1
ATOM 3299 N N . GLY A 1 446 ? -18.733 -13.612 16.156 1.00 16.23 454 GLY A N 1
ATOM 3300 C CA . GLY A 1 446 ? -17.949 -12.434 16.514 1.00 15.89 454 GLY A CA 1
ATOM 3301 C C . GLY A 1 446 ? -18.765 -11.163 16.416 1.00 16.64 454 GLY A C 1
ATOM 3302 O O . GLY A 1 446 ? -19.917 -11.190 15.968 1.00 17.84 454 GLY A O 1
ATOM 3303 N N . VAL A 1 447 ? -18.197 -10.048 16.871 1.00 15.51 455 VAL A N 1
ATOM 3304 C CA . VAL A 1 447 ? -18.873 -8.755 16.787 1.00 14.69 455 VAL A CA 1
ATOM 3305 C C . VAL A 1 447 ? -17.869 -7.736 16.254 1.00 16.48 455 VAL A C 1
ATOM 3306 O O . VAL A 1 447 ? -16.667 -7.818 16.530 1.00 14.77 455 VAL A O 1
ATOM 3310 N N . GLU A 1 448 ? -18.363 -6.783 15.472 1.00 15.16 456 GLU A N 1
ATOM 3311 C CA . GLU A 1 448 ? -17.492 -5.755 14.926 1.00 17.01 456 GLU A CA 1
ATOM 3312 C C . GLU A 1 448 ? -16.841 -4.966 16.047 1.00 15.32 456 GLU A C 1
ATOM 3313 O O . GLU A 1 448 ? -15.672 -4.590 15.954 1.00 14.22 456 GLU A O 1
ATOM 3319 N N . GLU A 1 449 ? -17.603 -4.728 17.109 1.00 15.63 457 GLU A N 1
ATOM 3320 C CA . GLU A 1 449 ? -17.085 -3.989 18.245 1.00 16.91 457 GLU A CA 1
ATOM 3321 C C . GLU A 1 449 ? -17.893 -4.161 19.519 1.00 16.38 457 GLU A C 1
ATOM 3322 O O . GLU A 1 449 ? -19.125 -4.134 19.506 1.00 16.55 457 GLU A O 1
ATOM 3328 N N . PHE A 1 450 ? -17.174 -4.359 20.617 1.00 15.39 458 PHE A N 1
ATOM 3329 C CA . PHE A 1 450 ? -17.776 -4.460 21.942 1.00 13.87 458 PHE A CA 1
ATOM 3330 C C . PHE A 1 450 ? -17.060 -3.380 22.751 1.00 14.69 458 PHE A C 1
ATOM 3331 O O . PHE A 1 450 ? -15.848 -3.228 22.627 1.00 13.07 458 PHE A O 1
ATOM 3339 N N . GLN A 1 451 ? -17.794 -2.619 23.552 1.00 14.18 459 GLN A N 1
ATOM 3340 C CA . GLN A 1 451 ? -17.136 -1.590 24.365 1.00 17.41 459 GLN A CA 1
ATOM 3341 C C . GLN A 1 451 ? -17.532 -1.700 25.817 1.00 16.85 459 GLN A C 1
ATOM 3342 O O . GLN A 1 451 ? -18.645 -2.119 26.135 1.00 16.36 459 GLN A O 1
ATOM 3348 N N . VAL A 1 452 ? -16.605 -1.345 26.704 1.00 16.31 460 VAL A N 1
ATOM 3349 C CA . VAL A 1 452 ? -16.892 -1.309 28.129 1.00 16.12 460 VAL A CA 1
ATOM 3350 C C . VAL A 1 452 ? -16.645 0.166 28.447 1.00 16.88 460 VAL A C 1
ATOM 3351 O O . VAL A 1 452 ? -15.569 0.696 28.171 1.00 17.19 460 VAL A O 1
ATOM 3355 N N . VAL A 1 453 ? -17.669 0.831 28.966 1.00 16.69 461 VAL A N 1
ATOM 3356 C CA . VAL A 1 453 ? -17.586 2.250 29.299 1.00 17.68 461 VAL A CA 1
ATOM 3357 C C . VAL A 1 453 ? -17.669 2.393 30.813 1.00 18.14 461 VAL A C 1
ATOM 3358 O O . VAL A 1 453 ? -18.695 2.069 31.405 1.00 18.17 461 VAL A O 1
ATOM 3362 N N . VAL A 1 454 ? -16.591 2.872 31.433 1.00 17.75 462 VAL A N 1
ATOM 3363 C CA . VAL A 1 454 ? -16.545 3.045 32.896 1.00 18.52 462 VAL A CA 1
ATOM 3364 C C . VAL A 1 454 ? -16.653 4.537 33.207 1.00 18.70 462 VAL A C 1
ATOM 3365 O O . VAL A 1 454 ? -15.890 5.331 32.670 1.00 18.83 462 VAL A O 1
ATOM 3369 N N . THR A 1 455 ? -17.599 4.912 34.068 1.00 19.54 463 THR A N 1
ATOM 3370 C CA . THR A 1 455 ? -17.802 6.318 34.424 1.00 19.88 463 THR A CA 1
ATOM 3371 C C . THR A 1 455 ? -17.928 6.442 35.933 1.00 19.39 463 THR A C 1
ATOM 3372 O O . THR A 1 455 ? -17.870 5.440 36.641 1.00 19.74 463 THR A O 1
ATOM 3376 N N . ASP A 1 456 ? -18.091 7.671 36.417 1.00 20.76 464 ASP A N 1
ATOM 3377 C CA . ASP A 1 456 ? -18.276 7.877 37.848 1.00 22.65 464 ASP A CA 1
ATOM 3378 C C . ASP A 1 456 ? -19.712 7.463 38.167 1.00 23.87 464 ASP A C 1
ATOM 3379 O O . ASP A 1 456 ? -20.449 7.026 37.279 1.00 22.71 464 ASP A O 1
ATOM 3384 N N . ALA A 1 457 ? -20.109 7.599 39.426 1.00 24.63 465 ALA A N 1
ATOM 3385 C CA . ALA A 1 457 ? -21.439 7.184 39.875 1.00 27.16 465 ALA A CA 1
ATOM 3386 C C . ALA A 1 457 ? -22.631 7.693 39.068 1.00 27.54 465 ALA A C 1
ATOM 3387 O O . ALA A 1 457 ? -23.537 6.921 38.746 1.00 27.92 465 ALA A O 1
ATOM 3389 N N . LYS A 1 458 ? -22.636 8.982 38.749 1.00 28.15 466 LYS A N 1
ATOM 3390 C CA . LYS A 1 458 ? -23.729 9.587 37.997 1.00 29.85 466 LYS A CA 1
ATOM 3391 C C . LYS A 1 458 ? -23.529 9.482 36.495 1.00 30.98 466 LYS A C 1
ATOM 3392 O O . LYS A 1 458 ? -24.344 9.982 35.723 1.00 31.37 466 LYS A O 1
ATOM 3398 N N . GLY A 1 459 ? -22.444 8.840 36.080 1.00 31.57 467 GLY A N 1
ATOM 3399 C CA . GLY A 1 459 ? -22.173 8.688 34.662 1.00 30.64 467 GLY A CA 1
ATOM 3400 C C . GLY A 1 459 ? -21.881 9.990 33.941 1.00 31.03 467 GLY A C 1
ATOM 3401 O O . GLY A 1 459 ? -22.168 10.126 32.749 1.00 30.56 467 GLY A O 1
ATOM 3402 N N . ASN A 1 460 ? -21.298 10.949 34.653 1.00 29.87 468 ASN A N 1
ATOM 3403 C CA . ASN A 1 460 ? -20.973 12.233 34.062 1.00 28.66 468 ASN A CA 1
ATOM 3404 C C . ASN A 1 460 ? -19.577 12.269 33.435 1.00 27.78 468 ASN A C 1
ATOM 3405 O O . ASN A 1 460 ? -19.375 12.915 32.415 1.00 28.66 468 ASN A O 1
ATOM 3410 N N . PHE A 1 461 ? -18.620 11.568 34.032 1.00 24.55 469 PHE A N 1
ATOM 3411 C CA . PHE A 1 461 ? -17.265 11.564 33.506 1.00 23.33 469 PHE A CA 1
ATOM 3412 C C . PHE A 1 461 ? -16.701 10.165 33.321 1.00 21.44 469 PHE A C 1
ATOM 3413 O O . PHE A 1 461 ? -16.890 9.297 34.165 1.00 20.59 469 PHE A O 1
ATOM 3421 N N . GLY A 1 462 ? -16.004 9.947 32.208 1.00 20.01 470 GLY A N 1
ATOM 3422 C CA . GLY A 1 462 ? -15.396 8.649 31.994 1.00 19.85 470 GLY A CA 1
ATOM 3423 C C . GLY A 1 462 ? -14.157 8.517 32.874 1.00 19.17 470 GLY A C 1
ATOM 3424 O O . GLY A 1 462 ? -13.461 9.506 33.132 1.00 18.99 470 GLY A O 1
ATOM 3425 N N . VAL A 1 463 ? -13.861 7.303 33.324 1.00 17.70 471 VAL A N 1
ATOM 3426 C CA . VAL A 1 463 ? -12.700 7.058 34.181 1.00 15.95 471 VAL A CA 1
ATOM 3427 C C . VAL A 1 463 ? -11.588 6.448 33.332 1.00 15.70 471 VAL A C 1
ATOM 3428 O O . VAL A 1 463 ? -11.729 5.353 32.781 1.00 16.10 471 VAL A O 1
ATOM 3432 N N . PRO A 1 464 ? -10.459 7.152 33.216 1.00 15.69 472 PRO A N 1
ATOM 3433 C CA . PRO A 1 464 ? -9.332 6.664 32.422 1.00 15.97 472 PRO A CA 1
ATOM 3434 C C . PRO A 1 464 ? -8.388 5.687 33.117 1.00 16.39 472 PRO A C 1
ATOM 3435 O O . PRO A 1 464 ? -8.230 5.707 34.338 1.00 16.30 472 PRO A O 1
ATOM 3439 N N . THR A 1 465 ? -7.758 4.848 32.298 1.00 15.12 473 THR A N 1
ATOM 3440 C CA . THR A 1 465 ? -6.789 3.841 32.730 1.00 15.07 473 THR A CA 1
ATOM 3441 C C . THR A 1 465 ? -7.348 2.732 33.613 1.00 16.93 473 THR A C 1
ATOM 3442 O O . THR A 1 465 ? -6.637 2.164 34.444 1.00 17.23 473 THR A O 1
ATOM 3446 N N . VAL A 1 466 ? -8.630 2.442 33.442 1.00 16.69 474 VAL A N 1
ATOM 3447 C CA . VAL A 1 466 ? -9.258 1.354 34.180 1.00 15.53 474 VAL A CA 1
ATOM 3448 C C . VAL A 1 466 ? -8.980 0.108 33.339 1.00 16.31 474 VAL A C 1
ATOM 3449 O O . VAL A 1 466 ? -9.138 0.128 32.109 1.00 15.17 474 VAL A O 1
ATOM 3453 N N . PHE A 1 467 ? -8.539 -0.965 33.985 1.00 17.39 475 PHE A N 1
ATOM 3454 C CA . PHE A 1 467 ? -8.239 -2.200 33.272 1.00 19.85 475 PHE A CA 1
ATOM 3455 C C . PHE A 1 467 ? -9.535 -2.966 33.057 1.00 18.71 475 PHE A C 1
ATOM 3456 O O . PHE A 1 467 ? -10.392 -3.005 33.936 1.00 16.86 475 PHE A O 1
ATOM 3464 N N . VAL A 1 468 ? -9.687 -3.555 31.874 1.00 18.85 476 VAL A N 1
ATOM 3465 C CA . VAL A 1 468 ? -10.884 -4.333 31.579 1.00 18.15 476 VAL A CA 1
ATOM 3466 C C . VAL A 1 468 ? -10.403 -5.664 31.041 1.00 17.85 476 VAL A C 1
ATOM 3467 O O . VAL A 1 468 ? -9.757 -5.747 29.989 1.00 16.07 476 VAL A O 1
ATOM 3471 N N . SER A 1 469 ? -10.729 -6.712 31.785 1.00 16.85 477 SER A N 1
ATOM 3472 C CA . SER A 1 469 ? -10.306 -8.057 31.453 1.00 18.04 477 SER A CA 1
ATOM 3473 C C . SER A 1 469 ? -11.516 -8.925 31.130 1.00 17.62 477 SER A C 1
ATOM 3474 O O . SER A 1 469 ? -12.415 -9.045 31.954 1.00 17.91 477 SER A O 1
ATOM 3477 N N . MET A 1 470 ? -11.555 -9.504 29.929 1.00 16.01 478 MET A N 1
ATOM 3478 C CA . MET A 1 470 ? -12.677 -10.372 29.543 1.00 17.58 478 MET A CA 1
ATOM 3479 C C . MET A 1 470 ? -12.126 -11.785 29.609 1.00 17.50 478 MET A C 1
ATOM 3480 O O . MET A 1 470 ? -11.331 -12.185 28.771 1.00 15.56 478 MET A O 1
ATOM 3485 N N . MET A 1 471 ? -12.554 -12.532 30.621 1.00 19.37 479 MET A N 1
ATOM 3486 C CA . MET A 1 471 ? -12.047 -13.873 30.842 1.00 21.54 479 MET A CA 1
ATOM 3487 C C . MET A 1 471 ? -13.103 -14.952 30.651 1.00 22.50 479 MET A C 1
ATOM 3488 O O . MET A 1 471 ? -14.302 -14.691 30.752 1.00 23.99 479 MET A O 1
ATOM 3493 N N . ARG A 1 472 ? -12.636 -16.156 30.372 1.00 24.73 480 ARG A N 1
ATOM 3494 C CA . ARG A 1 472 ? -13.518 -17.308 30.197 1.00 26.63 480 ARG A CA 1
ATOM 3495 C C . ARG A 1 472 ? -12.677 -18.569 30.304 1.00 27.25 480 ARG A C 1
ATOM 3496 O O . ARG A 1 472 ? -11.467 -18.529 30.105 1.00 24.85 480 ARG A O 1
ATOM 3504 N N . ASP A 1 473 ? -13.327 -19.683 30.630 1.00 28.42 481 ASP A N 1
ATOM 3505 C CA . ASP A 1 473 ? -12.655 -20.970 30.809 1.00 31.84 481 ASP A CA 1
ATOM 3506 C C . ASP A 1 473 ? -11.897 -21.450 29.586 1.00 32.61 481 ASP A C 1
ATOM 3507 O O . ASP A 1 473 ? -10.816 -22.033 29.700 1.00 34.75 481 ASP A O 1
ATOM 3512 N N . ASN A 1 474 ? -12.480 -21.231 28.415 1.00 32.18 482 ASN A N 1
ATOM 3513 C CA . ASN A 1 474 ? -11.839 -21.633 27.176 1.00 32.32 482 ASN A CA 1
ATOM 3514 C C . ASN A 1 474 ? -11.983 -20.520 26.154 1.00 30.84 482 ASN A C 1
ATOM 3515 O O . ASN A 1 474 ? -12.825 -19.638 26.297 1.00 30.46 482 ASN A O 1
ATOM 3520 N N . GLY A 1 475 ? -11.154 -20.554 25.123 1.00 29.29 483 GLY A N 1
ATOM 3521 C CA . GLY A 1 475 ? -11.228 -19.508 24.127 1.00 27.36 483 GLY A CA 1
ATOM 3522 C C . GLY A 1 475 ? -10.316 -18.376 24.548 1.00 26.34 483 GLY A C 1
ATOM 3523 O O . GLY A 1 475 ? -9.792 -18.360 25.661 1.00 24.98 483 GLY A O 1
ATOM 3524 N N . SER A 1 476 ? -10.160 -17.381 23.617 1.00 25.01 484 SER A N 1
ATOM 3525 C CA . SER A 1 476 ? -9.296 -16.249 23.890 1.00 25.35 484 SER A CA 1
ATOM 3526 C C . SER A 1 476 ? -9.854 -15.268 24.906 1.00 23.62 484 SER A C 1
ATOM 3527 O O . SER A 1 476 ? -11.057 -15.004 24.943 1.00 23.52 484 SER A O 1
ATOM 3530 N N . CYS A 1 477 ? -8.954 -14.777 25.798 1.00 23.25 485 CYS A N 1
ATOM 3531 C CA . CYS A 1 477 ? -9.353 -13.756 26.748 1.00 21.70 485 CYS A CA 1
ATOM 3532 C C . CYS A 1 477 ? -8.930 -12.453 26.085 1.00 19.87 485 CYS A C 1
ATOM 3533 O O . CYS A 1 477 ? -8.103 -12.465 25.173 1.00 19.37 485 CYS A O 1
ATOM 3536 N N . TYR A 1 478 ? -9.494 -11.341 26.534 1.00 17.70 486 TYR A N 1
ATOM 3537 C CA . TYR A 1 478 ? -9.149 -10.053 25.948 1.00 16.43 486 TYR A CA 1
ATOM 3538 C C . TYR A 1 478 ? -8.829 -9.057 27.041 1.00 16.12 486 TYR A C 1
ATOM 3539 O O . TYR A 1 478 ? -9.270 -9.206 28.179 1.00 15.01 486 TYR A O 1
ATOM 3548 N N . TYR A 1 479 ? -8.060 -8.031 26.696 1.00 15.89 487 TYR A N 1
ATOM 3549 C CA . TYR A 1 479 ? -7.687 -7.025 27.677 1.00 17.90 487 TYR A CA 1
ATOM 3550 C C . TYR A 1 479 ? -7.537 -5.668 27.010 1.00 16.71 487 TYR A C 1
ATOM 3551 O O . TYR A 1 479 ? -7.081 -5.581 25.875 1.00 18.70 487 TYR A O 1
ATOM 3560 N N . ALA A 1 480 ? -7.937 -4.617 27.713 1.00 17.36 488 ALA A N 1
ATOM 3561 C CA . ALA A 1 480 ? -7.799 -3.252 27.212 1.00 17.10 488 ALA A CA 1
ATOM 3562 C C . ALA A 1 480 ? -7.926 -2.283 28.375 1.00 18.28 488 ALA A C 1
ATOM 3563 O O . ALA A 1 480 ? -8.509 -2.599 29.408 1.00 18.85 488 ALA A O 1
ATOM 3565 N N . LYS A 1 481 ? -7.381 -1.092 28.202 1.00 17.68 489 LYS A N 1
ATOM 3566 C CA . LYS A 1 481 ? -7.454 -0.080 29.246 1.00 18.10 489 LYS A CA 1
ATOM 3567 C C . LYS A 1 481 ? -8.367 1.048 28.777 1.00 17.43 489 LYS A C 1
ATOM 3568 O O . LYS A 1 481 ? -8.342 1.423 27.604 1.00 17.70 489 LYS A O 1
ATOM 3574 N N . THR A 1 482 ? -9.167 1.608 29.676 1.00 16.25 490 THR A N 1
ATOM 3575 C CA . THR A 1 482 ? -10.053 2.685 29.254 1.00 15.73 490 THR A CA 1
ATOM 3576 C C . THR A 1 482 ? -9.254 3.929 28.899 1.00 16.01 490 THR A C 1
ATOM 3577 O O . THR A 1 482 ? -8.226 4.214 29.512 1.00 15.56 490 THR A O 1
ATOM 3581 N N . GLY A 1 483 ? -9.733 4.656 27.894 1.00 16.71 491 GLY A N 1
ATOM 3582 C CA . GLY A 1 483 ? -9.070 5.880 27.477 1.00 17.07 491 GLY A CA 1
ATOM 3583 C C . GLY A 1 483 ? -9.620 7.063 28.256 1.00 17.64 491 GLY A C 1
ATOM 3584 O O . GLY A 1 483 ? -10.373 6.880 29.223 1.00 17.00 491 GLY A O 1
ATOM 3585 N N . PRO A 1 484 ? -9.282 8.297 27.854 1.00 19.36 492 PRO A N 1
ATOM 3586 C CA . PRO A 1 484 ? -9.767 9.490 28.554 1.00 19.45 492 PRO A CA 1
ATOM 3587 C C . PRO A 1 484 ? -11.280 9.603 28.703 1.00 20.66 492 PRO A C 1
ATOM 3588 O O . PRO A 1 484 ? -11.769 10.282 29.612 1.00 21.69 492 PRO A O 1
ATOM 3592 N N . ASP A 1 485 ? -12.030 8.969 27.808 1.00 20.16 493 ASP A N 1
ATOM 3593 C CA . ASP A 1 485 ? -13.483 9.041 27.903 1.00 20.61 493 ASP A CA 1
ATOM 3594 C C . ASP A 1 485 ? -14.079 7.831 28.606 1.00 18.18 493 ASP A C 1
ATOM 3595 O O . ASP A 1 485 ? -15.287 7.618 28.561 1.00 19.21 493 ASP A O 1
ATOM 3600 N N . GLY A 1 486 ? -13.220 7.042 29.249 1.00 16.76 494 GLY A N 1
ATOM 3601 C CA . GLY A 1 486 ? -13.678 5.877 29.987 1.00 16.87 494 GLY A CA 1
ATOM 3602 C C . GLY A 1 486 ? -14.037 4.668 29.144 1.00 16.88 494 GLY A C 1
ATOM 3603 O O . GLY A 1 486 ? -14.572 3.678 29.646 1.00 16.56 494 GLY A O 1
ATOM 3604 N N . ILE A 1 487 ? -13.720 4.725 27.864 1.00 16.25 495 ILE A N 1
ATOM 3605 C CA . ILE A 1 487 ? -14.068 3.610 26.998 1.00 16.69 495 ILE A CA 1
ATOM 3606 C C . ILE A 1 487 ? -12.921 2.663 26.688 1.00 16.60 495 ILE A C 1
ATOM 3607 O O . ILE A 1 487 ? -11.820 3.095 26.358 1.00 17.47 495 ILE A O 1
ATOM 3612 N N . ALA A 1 488 ? -13.182 1.363 26.821 1.00 14.67 496 ALA A N 1
ATOM 3613 C CA . ALA A 1 488 ? -12.201 0.337 26.481 1.00 15.32 496 ALA A CA 1
ATOM 3614 C C . ALA A 1 488 ? -12.905 -0.323 25.297 1.00 15.92 496 ALA A C 1
ATOM 3615 O O . ALA A 1 488 ? -14.027 -0.820 25.439 1.00 16.44 496 ALA A O 1
ATOM 3617 N N . ARG A 1 489 ? -12.258 -0.305 24.136 1.00 15.60 497 ARG A N 1
ATOM 3618 C CA . ARG A 1 489 ? -12.847 -0.845 22.915 1.00 16.18 497 ARG A CA 1
ATOM 3619 C C . ARG A 1 489 ? -12.257 -2.181 22.546 1.00 14.70 497 ARG A C 1
ATOM 3620 O O . ARG A 1 489 ? -11.040 -2.362 22.590 1.00 13.91 497 ARG A O 1
ATOM 3628 N N . PHE A 1 490 ? -13.132 -3.104 22.145 1.00 12.83 498 PHE A N 1
ATOM 3629 C CA . PHE A 1 490 ? -12.720 -4.447 21.751 1.00 13.57 498 PHE A CA 1
ATOM 3630 C C . PHE A 1 490 ? -13.230 -4.742 20.342 1.00 12.53 498 PHE A C 1
ATOM 3631 O O . PHE A 1 490 ? -14.323 -5.265 20.185 1.00 11.91 498 PHE A O 1
ATOM 3639 N N . PRO A 1 491 ? -12.428 -4.449 19.310 1.00 11.76 499 PRO A N 1
ATOM 3640 C CA . PRO A 1 491 ? -12.889 -4.713 17.946 1.00 12.93 499 PRO A CA 1
ATOM 3641 C C . PRO A 1 491 ? -12.721 -6.135 17.462 1.00 12.86 499 PRO A C 1
ATOM 3642 O O . PRO A 1 491 ? -11.739 -6.810 17.779 1.00 11.38 499 PRO A O 1
ATOM 3646 N N . HIS A 1 492 ? -13.714 -6.580 16.703 1.00 11.83 500 HIS A N 1
ATOM 3647 C CA . HIS A 1 492 ? -13.668 -7.888 16.080 1.00 10.71 500 HIS A CA 1
ATOM 3648 C C . HIS A 1 492 ? -13.318 -9.050 16.985 1.00 10.70 500 HIS A C 1
ATOM 3649 O O . HIS A 1 492 ? -12.592 -9.941 16.585 1.00 12.32 500 HIS A O 1
ATOM 3656 N N . ILE A 1 493 ? -13.877 -9.042 18.190 1.00 11.35 501 ILE A N 1
ATOM 3657 C CA . ILE A 1 493 ? -13.658 -10.118 19.136 1.00 11.85 501 ILE A CA 1
ATOM 3658 C C . ILE A 1 493 ? -14.806 -11.134 19.015 1.00 12.85 501 ILE A C 1
ATOM 3659 O O . ILE A 1 493 ? -15.817 -10.884 18.353 1.00 12.95 501 ILE A O 1
ATOM 3664 N N . ASP A 1 494 ? -14.626 -12.284 19.653 1.00 13.65 502 ASP A N 1
ATOM 3665 C CA . ASP A 1 494 ? -15.649 -13.334 19.648 1.00 13.38 502 ASP A CA 1
ATOM 3666 C C . ASP A 1 494 ? -16.937 -12.911 20.357 1.00 13.53 502 ASP A C 1
ATOM 3667 O O . ASP A 1 494 ? -16.913 -12.180 21.360 1.00 12.22 502 ASP A O 1
ATOM 3672 N N . SER A 1 495 ? -18.062 -13.408 19.858 1.00 13.17 503 SER A N 1
ATOM 3673 C CA . SER A 1 495 ? -19.316 -13.173 20.558 1.00 15.64 503 SER A CA 1
ATOM 3674 C C . SER A 1 495 ? -19.321 -14.348 21.560 1.00 15.33 503 SER A C 1
ATOM 3675 O O . SER A 1 495 ? -18.570 -15.308 21.389 1.00 16.09 503 SER A O 1
ATOM 3678 N N . GLY A 1 496 ? -20.143 -14.276 22.595 1.00 16.27 504 GLY A N 1
ATOM 3679 C CA . GLY A 1 496 ? -20.186 -15.353 23.566 1.00 16.47 504 GLY A CA 1
ATOM 3680 C C . GLY A 1 496 ? -20.246 -14.873 25.004 1.00 16.64 504 GLY A C 1
ATOM 3681 O O . GLY A 1 496 ? -20.413 -13.682 25.277 1.00 14.79 504 GLY A O 1
ATOM 3682 N N . THR A 1 497 ? -20.077 -15.807 25.929 1.00 17.48 505 THR A N 1
ATOM 3683 C CA . THR A 1 497 ? -20.146 -15.509 27.355 1.00 17.73 505 THR A CA 1
ATOM 3684 C C . THR A 1 497 ? -18.773 -15.312 27.987 1.00 17.58 505 THR A C 1
ATOM 3685 O O . THR A 1 497 ? -17.862 -16.128 27.810 1.00 17.92 505 THR A O 1
ATOM 3689 N N . TYR A 1 498 ? -18.638 -14.211 28.726 1.00 18.20 506 TYR A N 1
ATOM 3690 C CA . TYR A 1 498 ? -17.397 -13.864 29.403 1.00 17.01 506 TYR A CA 1
ATOM 3691 C C . TYR A 1 498 ? -17.621 -13.428 30.831 1.00 16.94 506 TYR A C 1
ATOM 3692 O O . TYR A 1 498 ? -18.692 -12.957 31.182 1.00 18.58 506 TYR A O 1
ATOM 3701 N N . ASP A 1 499 ? -16.554 -13.540 31.587 1.00 18.72 507 ASP A N 1
ATOM 3702 C CA . ASP A 1 499 ? -16.562 -13.054 32.952 1.00 19.71 507 ASP A CA 1
ATOM 3703 C C . ASP A 1 499 ? -15.710 -11.809 32.760 1.00 17.74 507 ASP A C 1
ATOM 3704 O O . ASP A 1 499 ? -14.547 -11.909 32.399 1.00 18.37 507 ASP A O 1
ATOM 3709 N N . ILE A 1 500 ? -16.298 -10.670 33.004 1.00 18.03 508 ILE A N 1
ATOM 3710 C CA . ILE A 1 500 ? -15.607 -9.403 32.786 1.00 18.49 508 ILE A CA 1
ATOM 3711 C C . ILE A 1 500 ? -15.255 -8.724 34.102 1.00 19.17 508 ILE A C 1
ATOM 3712 O O . ILE A 1 500 ? -16.134 -8.466 34.926 1.00 21.40 508 ILE A O 1
ATOM 3717 N N . PHE A 1 501 ? -13.965 -8.446 34.287 1.00 19.90 509 PHE A N 1
ATOM 3718 C CA . PHE A 1 501 ? -13.465 -7.792 35.495 1.00 20.72 509 PHE A CA 1
ATOM 3719 C C . PHE A 1 501 ? -12.918 -6.420 35.137 1.00 20.06 509 PHE A C 1
ATOM 3720 O O . PHE A 1 501 ? -12.185 -6.278 34.169 1.00 17.58 509 PHE A O 1
ATOM 3728 N N . VAL A 1 502 ? -13.297 -5.423 35.922 1.00 19.99 510 VAL A N 1
ATOM 3729 C CA . VAL A 1 502 ? -12.895 -4.036 35.705 1.00 22.19 510 VAL A CA 1
ATOM 3730 C C . VAL A 1 502 ? -12.160 -3.549 36.960 1.00 24.09 510 VAL A C 1
ATOM 3731 O O . VAL A 1 502 ? -12.648 -3.743 38.069 1.00 23.60 510 VAL A O 1
ATOM 3735 N N . GLY A 1 503 ? -10.995 -2.927 36.785 1.00 23.86 511 GLY A N 1
ATOM 3736 C CA . GLY A 1 503 ? -10.232 -2.451 37.933 1.00 29.43 511 GLY A CA 1
ATOM 3737 C C . GLY A 1 503 ? -9.881 -0.971 37.899 1.00 31.58 511 GLY A C 1
ATOM 3738 O O . GLY A 1 503 ? -9.310 -0.505 36.914 1.00 34.67 511 GLY A O 1
ATOM 3739 N N . GLY A 1 504 ? -10.206 -0.287 39.004 1.00 32.46 512 GLY A N 1
ATOM 3740 C CA . GLY A 1 504 ? -10.025 1.148 39.234 1.00 33.59 512 GLY A CA 1
ATOM 3741 C C . GLY A 1 504 ? -8.889 1.826 38.534 1.00 31.68 512 GLY A C 1
ATOM 3742 O O . GLY A 1 504 ? -8.050 1.130 37.970 1.00 34.45 512 GLY A O 1
ATOM 3743 N N . PRO A 1 505 ? -8.798 3.175 38.579 1.00 29.09 513 PRO A N 1
ATOM 3744 C CA . PRO A 1 505 ? -7.667 3.777 37.862 1.00 27.21 513 PRO A CA 1
ATOM 3745 C C . PRO A 1 505 ? -6.358 3.126 38.266 1.00 26.43 513 PRO A C 1
ATOM 3746 O O . PRO A 1 505 ? -6.195 2.715 39.410 1.00 24.56 513 PRO A O 1
ATOM 3750 N N . ASP A 1 506 ? -5.474 3.092 37.293 1.00 25.76 514 ASP A N 1
ATOM 3751 C CA . ASP A 1 506 ? -4.174 2.481 37.503 1.00 27.58 514 ASP A CA 1
ATOM 3752 C C . ASP A 1 506 ? -3.277 3.405 38.320 1.00 29.09 514 ASP A C 1
ATOM 3753 O O . ASP A 1 506 ? -2.931 4.492 37.874 1.00 30.87 514 ASP A O 1
ATOM 3758 N N . HIS A 1 507 ? -2.850 2.920 39.580 1.00 27.85 515 HIS A N 1
ATOM 3759 C CA . HIS A 1 507 ? -1.995 3.742 40.424 1.00 28.40 515 HIS A CA 1
ATOM 3760 C C . HIS A 1 507 ? -0.550 3.290 40.250 1.00 28.92 515 HIS A C 1
ATOM 3761 O O . HIS A 1 507 ? 0.036 2.713 41.168 1.00 29.30 515 HIS A O 1
ATOM 3768 N N . TRP A 1 508 ? 0.018 3.549 39.074 1.00 27.59 516 TRP A N 1
ATOM 3769 C CA . TRP A 1 508 ? 1.395 3.147 38.769 1.00 28.01 516 TRP A CA 1
ATOM 3770 C C . TRP A 1 508 ? 2.437 4.142 39.248 1.00 28.94 516 TRP A C 1
ATOM 3771 O O . TRP A 1 508 ? 3.632 3.846 39.247 1.00 29.00 516 TRP A O 1
ATOM 3782 N N . ASP A 1 509 ? 1.968 5.326 39.630 1.00 31.41 517 ASP A N 1
ATOM 3783 C CA . ASP A 1 509 ? 2.813 6.411 40.105 1.00 35.39 517 ASP A CA 1
ATOM 3784 C C . ASP A 1 509 ? 3.087 6.178 41.588 1.00 37.89 517 ASP A C 1
ATOM 3785 O O . ASP A 1 509 ? 2.569 6.890 42.448 1.00 39.50 517 ASP A O 1
ATOM 3790 N N . ARG A 1 510 ? 3.892 5.161 41.873 1.00 40.51 518 ARG A N 1
ATOM 3791 C CA . ARG A 1 510 ? 4.240 4.797 43.244 1.00 43.48 518 ARG A CA 1
ATOM 3792 C C . ARG A 1 510 ? 4.859 5.972 43.992 1.00 45.48 518 ARG A C 1
ATOM 3793 O O . ARG A 1 510 ? 5.216 6.988 43.389 1.00 47.01 518 ARG A O 1
ATOM 3795 N N . ALA A 1 511 ? 4.978 5.832 45.309 1.00 47.03 519 ALA A N 1
ATOM 3796 C CA . ALA A 1 511 ? 5.560 6.876 46.147 1.00 47.86 519 ALA A CA 1
ATOM 3797 C C . ALA A 1 511 ? 6.566 6.267 47.123 1.00 48.57 519 ALA A C 1
ATOM 3798 O O . ALA A 1 511 ? 6.661 6.691 48.278 1.00 49.77 519 ALA A O 1
ATOM 3800 N N . LEU A 1 512 ? 7.312 5.272 46.653 1.00 49.32 520 LEU A N 1
ATOM 3801 C CA . LEU A 1 512 ? 8.310 4.592 47.478 1.00 49.84 520 LEU A CA 1
ATOM 3802 C C . LEU A 1 512 ? 9.503 4.133 46.641 1.00 50.34 520 LEU A C 1
ATOM 3803 O O . LEU A 1 512 ? 9.335 3.475 45.612 1.00 50.78 520 LEU A O 1
ATOM 3805 N N . ALA A 1 513 ? 10.706 4.487 47.091 1.00 50.57 521 ALA A N 1
ATOM 3806 C CA . ALA A 1 513 ? 11.934 4.116 46.391 1.00 50.50 521 ALA A CA 1
ATOM 3807 C C . ALA A 1 513 ? 11.957 2.621 46.078 1.00 50.29 521 ALA A C 1
ATOM 3808 O O . ALA A 1 513 ? 11.761 1.786 46.966 1.00 50.52 521 ALA A O 1
ATOM 3810 N N . PRO A 1 514 ? 12.197 2.293 44.810 1.00 50.08 522 PRO A N 1
ATOM 3811 C CA . PRO A 1 514 ? 12.240 0.904 44.360 1.00 49.86 522 PRO A CA 1
ATOM 3812 C C . PRO A 1 514 ? 13.185 0.067 45.216 1.00 49.90 522 PRO A C 1
ATOM 3813 O O . PRO A 1 514 ? 12.923 -1.110 45.471 1.00 50.45 522 PRO A O 1
ATOM 3815 N N . TYR A 1 515 ? 14.277 0.684 45.660 1.00 49.85 523 TYR A N 1
ATOM 3816 C CA . TYR A 1 515 ? 15.271 0.006 46.489 1.00 49.65 523 TYR A CA 1
ATOM 3817 C C . TYR A 1 515 ? 14.778 -0.134 47.926 1.00 50.09 523 TYR A C 1
ATOM 3818 O O . TYR A 1 515 ? 15.576 -0.152 48.870 1.00 50.47 523 TYR A O 1
ATOM 3820 N N . ASP A 1 516 ? 13.458 -0.226 48.081 1.00 49.82 524 ASP A N 1
ATOM 3821 C CA . ASP A 1 516 ? 12.836 -0.368 49.393 1.00 49.38 524 ASP A CA 1
ATOM 3822 C C . ASP A 1 516 ? 13.070 0.864 50.266 1.00 49.83 524 ASP A C 1
ATOM 3823 O O . ASP A 1 516 ? 13.989 0.893 51.088 1.00 49.95 524 ASP A O 1
ATOM 3825 N N . GLY A 1 517 ? 12.233 1.882 50.082 1.00 49.82 525 GLY A N 1
ATOM 3826 C CA . GLY A 1 517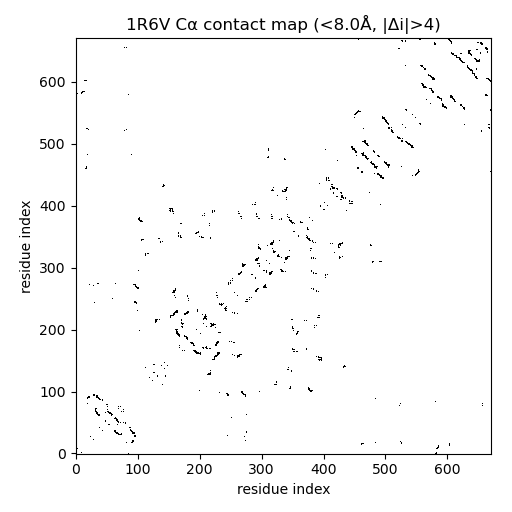 ? 12.342 3.113 50.857 1.00 49.50 525 GLY A CA 1
ATOM 3827 C C . GLY A 1 517 ? 11.135 4.012 50.604 1.00 49.35 525 GLY A C 1
ATOM 3828 O O . GLY A 1 517 ? 10.220 3.648 49.858 1.00 49.41 525 GLY A O 1
ATOM 3829 N N . GLU A 1 518 ? 11.140 5.186 51.231 1.00 49.18 526 GLU A N 1
ATOM 3830 C CA . GLU A 1 518 ? 10.048 6.146 51.083 1.00 48.54 526 GLU A CA 1
ATOM 3831 C C . GLU A 1 518 ? 10.325 7.138 49.954 1.00 48.32 526 GLU A C 1
ATOM 3832 O O . GLU A 1 518 ? 11.469 7.539 49.736 1.00 48.53 526 GLU A O 1
ATOM 3834 N N . SER A 1 519 ? 9.272 7.527 49.239 1.00 47.91 527 SER A N 1
ATOM 3835 C CA . SER A 1 519 ? 9.395 8.476 48.136 1.00 47.12 527 SER A CA 1
ATOM 3836 C C . SER A 1 519 ? 8.174 9.394 48.060 1.00 46.70 527 SER A C 1
ATOM 3837 O O . SER A 1 519 ? 7.527 9.668 49.073 1.00 48.22 527 SER A O 1
ATOM 3839 N N . ILE A 1 520 ? 7.864 9.862 46.854 1.00 44.66 528 ILE A N 1
ATOM 3840 C CA . ILE A 1 520 ? 6.732 10.756 46.632 1.00 41.59 528 ILE A CA 1
ATOM 3841 C C . ILE A 1 520 ? 6.211 10.590 45.203 1.00 39.62 528 ILE A C 1
ATOM 3842 O O . ILE A 1 520 ? 6.993 10.438 44.262 1.00 40.22 528 ILE A O 1
ATOM 3847 N N . PRO A 1 521 ? 4.879 10.617 45.023 1.00 37.08 529 PRO A N 1
ATOM 3848 C CA . PRO A 1 521 ? 4.303 10.466 43.682 1.00 34.36 529 PRO A CA 1
ATOM 3849 C C . PRO A 1 521 ? 4.677 11.647 42.796 1.00 31.44 529 PRO A C 1
ATOM 3850 O O . PRO A 1 521 ? 4.833 12.764 43.281 1.00 30.84 529 PRO A O 1
ATOM 3854 N N . GLY A 1 522 ? 4.833 11.395 41.501 1.00 28.65 530 GLY A N 1
ATOM 3855 C CA . GLY A 1 522 ? 5.187 12.464 40.588 1.00 25.47 530 GLY A CA 1
ATOM 3856 C C . GLY A 1 522 ? 3.946 13.220 40.169 1.00 22.81 530 GLY A C 1
ATOM 3857 O O . GLY A 1 522 ? 4.019 14.363 39.712 1.00 23.87 530 GLY A O 1
ATOM 3858 N N . GLY A 1 523 ? 2.795 12.584 40.352 1.00 20.99 531 GLY A N 1
ATOM 3859 C CA . GLY A 1 523 ? 1.539 13.194 39.956 1.00 19.40 531 GLY A CA 1
ATOM 3860 C C . GLY A 1 523 ? 1.267 12.884 38.487 1.00 18.66 531 GLY A C 1
ATOM 3861 O O . GLY A 1 523 ? 0.704 13.701 37.759 1.00 17.99 531 GLY A O 1
ATOM 3862 N N . TYR A 1 524 ? 1.661 11.693 38.045 1.00 18.25 532 TYR A N 1
ATOM 3863 C CA . TYR A 1 524 ? 1.461 11.309 36.639 1.00 17.44 532 TYR A CA 1
ATOM 3864 C C . TYR A 1 524 ? 0.267 10.376 36.426 1.00 18.61 532 TYR A C 1
ATOM 3865 O O . TYR A 1 524 ? -0.421 10.450 35.402 1.00 19.54 532 TYR A O 1
ATOM 3874 N N . ALA A 1 525 ? 0.039 9.485 37.381 1.00 18.55 533 ALA A N 1
ATOM 3875 C CA . ALA A 1 525 ? -1.069 8.539 37.291 1.00 17.99 533 ALA A CA 1
ATOM 3876 C C . ALA A 1 525 ? -2.396 9.230 37.564 1.00 17.73 533 ALA A C 1
ATOM 3877 O O . ALA A 1 525 ? -2.438 10.337 38.086 1.00 17.66 533 ALA A O 1
ATOM 3879 N N . ILE A 1 526 ? -3.490 8.577 37.199 1.00 16.23 534 ILE A N 1
ATOM 3880 C CA . ILE A 1 526 ? -4.800 9.154 37.427 1.00 17.04 534 ILE A CA 1
ATOM 3881 C C . ILE A 1 526 ? -5.089 9.162 38.924 1.00 17.10 534 ILE A C 1
ATOM 3882 O O . ILE A 1 526 ? -5.607 10.141 39.457 1.00 18.34 534 ILE A O 1
ATOM 3887 N N . ALA A 1 527 ? -4.769 8.046 39.574 1.00 17.78 535 ALA A N 1
ATOM 3888 C CA . ALA A 1 527 ? -4.982 7.883 41.005 1.00 19.22 535 ALA A CA 1
ATOM 3889 C C . ALA A 1 527 ? -3.621 7.758 41.665 1.00 20.54 535 ALA A C 1
ATOM 3890 O O . ALA A 1 527 ? -2.707 7.147 41.109 1.00 22.08 535 ALA A O 1
ATOM 3892 N N . LEU A 1 528 ? -3.489 8.326 42.854 1.00 19.20 536 LEU A N 1
ATOM 3893 C CA . LEU A 1 528 ? -2.225 8.293 43.571 1.00 19.75 536 LEU A CA 1
ATOM 3894 C C . LEU A 1 528 ? -2.148 7.214 44.638 1.00 20.94 536 LEU A C 1
ATOM 3895 O O . LEU A 1 528 ? -1.065 6.942 45.161 1.00 21.49 536 LEU A O 1
ATOM 3900 N N . ARG A 1 529 ? -3.287 6.595 44.950 1.00 20.76 537 ARG A N 1
ATOM 3901 C CA . ARG A 1 529 ? -3.340 5.587 46.007 1.00 21.72 537 ARG A CA 1
ATOM 3902 C C . ARG A 1 529 ? -4.138 4.334 45.672 1.00 21.73 537 ARG A C 1
ATOM 3903 O O . ARG A 1 529 ? -5.182 4.413 45.034 1.00 19.87 537 ARG A O 1
ATOM 3911 N N . MET A 1 530 ? -3.647 3.189 46.137 1.00 22.55 538 MET A N 1
ATOM 3912 C CA . MET A 1 530 ? -4.333 1.921 45.900 1.00 24.33 538 MET A CA 1
ATOM 3913 C C . MET A 1 530 ? -5.741 1.992 46.496 1.00 23.62 538 MET A C 1
ATOM 3914 O O . MET A 1 530 ? -6.686 1.405 45.967 1.00 22.92 538 MET A O 1
ATOM 3919 N N . ALA A 1 531 ? -5.887 2.744 47.585 1.00 20.63 539 ALA A N 1
ATOM 3920 C CA . ALA A 1 531 ? -7.180 2.879 48.240 1.00 18.73 539 ALA A CA 1
ATOM 3921 C C . ALA A 1 531 ? -8.247 3.523 47.356 1.00 18.49 539 ALA A C 1
ATOM 3922 O O . ALA A 1 531 ? -9.438 3.404 47.637 1.00 19.52 539 ALA A O 1
ATOM 3924 N N . GLU A 1 532 ? -7.825 4.201 46.291 1.00 17.02 540 GLU A N 1
ATOM 3925 C CA . GLU A 1 532 ? -8.760 4.857 45.386 1.00 17.03 540 GLU A CA 1
ATOM 3926 C C . GLU A 1 532 ? -9.270 3.921 44.283 1.00 17.77 540 GLU A C 1
ATOM 3927 O O . GLU A 1 532 ? -10.279 4.207 43.636 1.00 17.89 540 GLU A O 1
ATOM 3933 N N . GLU A 1 533 ? -8.572 2.817 44.077 1.00 19.21 541 GLU A N 1
ATOM 3934 C CA . GLU A 1 533 ? -8.965 1.856 43.052 1.00 22.23 541 GLU A CA 1
ATOM 3935 C C . GLU A 1 533 ? -10.328 1.248 43.384 1.00 22.96 541 GLU A C 1
ATOM 3936 O O . GLU A 1 533 ? -10.626 0.964 44.540 1.00 21.99 541 GLU A O 1
ATOM 3942 N N . ARG A 1 534 ? -11.153 1.068 42.356 1.00 21.83 542 ARG A N 1
ATOM 3943 C CA . ARG A 1 534 ? -12.480 0.480 42.505 1.00 22.23 542 ARG A CA 1
ATOM 3944 C C . ARG A 1 534 ? -12.484 -0.758 41.605 1.00 22.75 542 ARG A C 1
ATOM 3945 O O . ARG A 1 534 ? -11.725 -0.825 40.641 1.00 19.90 542 ARG A O 1
ATOM 3953 N N . GLN A 1 535 ? -13.333 -1.730 41.920 1.00 24.09 543 GLN A N 1
ATOM 3954 C CA . GLN A 1 535 ? -13.418 -2.950 41.125 1.00 26.07 543 GLN A CA 1
ATOM 3955 C C . GLN A 1 535 ? -14.864 -3.371 40.891 1.00 25.89 543 GLN A C 1
ATOM 3956 O O . GLN A 1 535 ? -15.753 -3.054 41.680 1.00 26.55 543 GLN A O 1
ATOM 3962 N N . ALA A 1 536 ? -15.093 -4.077 39.788 1.00 25.08 544 ALA A N 1
ATOM 3963 C CA . ALA A 1 536 ? -16.420 -4.567 39.444 1.00 25.34 544 ALA A CA 1
ATOM 3964 C C . ALA A 1 536 ? -16.237 -5.849 38.650 1.00 26.01 544 ALA A C 1
ATOM 3965 O O . ALA A 1 536 ? -15.261 -6.000 37.919 1.00 24.23 544 ALA A O 1
ATOM 3967 N N . SER A 1 537 ? -17.163 -6.785 38.812 1.00 25.48 545 SER A N 1
ATOM 3968 C CA . SER A 1 537 ? -17.079 -8.030 38.078 1.00 25.24 545 SER A CA 1
ATOM 3969 C C . SER A 1 537 ? -18.465 -8.326 37.540 1.00 25.03 545 SER A C 1
ATOM 3970 O O . SER A 1 537 ? -19.468 -8.079 38.210 1.00 23.42 545 SER A O 1
ATOM 3973 N N . PHE A 1 538 ? -18.514 -8.821 36.309 1.00 23.02 546 PHE A N 1
ATOM 3974 C CA . PHE A 1 538 ? -19.776 -9.161 35.667 1.00 23.70 546 PHE A CA 1
ATOM 3975 C C . PHE A 1 538 ? -19.617 -10.579 35.151 1.00 24.24 546 PHE A C 1
ATOM 3976 O O . PHE A 1 538 ? -19.050 -10.795 34.084 1.00 23.30 546 PHE A O 1
ATOM 3984 N N . VAL A 1 539 ? -20.116 -11.543 35.924 1.00 23.30 547 VAL A N 1
ATOM 3985 C CA . VAL A 1 539 ? -20.005 -12.961 35.582 1.00 23.27 547 VAL A CA 1
ATOM 3986 C C . VAL A 1 539 ? -21.050 -13.399 34.561 1.00 22.76 547 VAL A C 1
ATOM 3987 O O . VAL A 1 539 ? -22.209 -13.004 34.643 1.00 23.43 547 VAL A O 1
ATOM 3991 N N . GLY A 1 540 ? -20.626 -14.214 33.599 1.00 21.50 548 GLY A N 1
ATOM 3992 C CA . GLY A 1 540 ? -21.544 -14.691 32.578 1.00 22.19 548 GLY A CA 1
ATOM 3993 C C . GLY A 1 540 ? -22.163 -13.594 31.736 1.00 21.93 548 GLY A C 1
ATOM 3994 O O . GLY A 1 540 ? -23.351 -13.650 31.380 1.00 22.28 548 GLY A O 1
ATOM 3995 N N . PHE A 1 541 ? -21.377 -12.571 31.417 1.00 20.62 549 PHE A N 1
ATOM 3996 C CA . PHE A 1 541 ? -21.911 -11.490 30.601 1.00 20.19 549 PHE A CA 1
ATOM 3997 C C . PHE A 1 541 ? -21.888 -11.963 29.151 1.00 19.44 549 PHE A C 1
ATOM 3998 O O . PHE A 1 541 ? -20.880 -12.478 28.684 1.00 18.79 549 PHE A O 1
ATOM 4006 N N . GLY A 1 542 ? -23.000 -11.778 28.453 1.00 19.43 550 GLY A N 1
ATOM 4007 C CA . GLY A 1 542 ? -23.081 -12.217 27.069 1.00 18.57 550 GLY A CA 1
ATOM 4008 C C . GLY A 1 542 ? -22.795 -11.118 26.065 1.00 18.16 550 GLY A C 1
ATOM 4009 O O . GLY A 1 542 ? -23.453 -10.081 26.048 1.00 18.90 550 GLY A O 1
ATOM 4010 N N . VAL A 1 543 ? -21.797 -11.349 25.225 1.00 17.19 551 VAL A N 1
ATOM 4011 C CA . VAL A 1 543 ? -21.440 -10.382 24.197 1.00 16.70 551 VAL A CA 1
ATOM 4012 C C . VAL A 1 543 ? -22.001 -10.892 22.875 1.00 15.95 551 VAL A C 1
ATOM 4013 O O . VAL A 1 543 ? -21.863 -12.066 22.565 1.00 14.80 551 VAL A O 1
ATOM 4017 N N . SER A 1 544 ? -22.647 -10.014 22.112 1.00 15.90 552 SER A N 1
ATOM 4018 C CA . SER A 1 544 ? -23.229 -10.402 20.824 1.00 16.45 552 SER A CA 1
ATOM 4019 C C . SER A 1 544 ? -23.643 -9.146 20.077 1.00 18.43 552 SER A C 1
ATOM 4020 O O . SER A 1 544 ? -23.519 -8.052 20.594 1.00 18.05 552 SER A O 1
ATOM 4023 N N . PRO A 1 545 ? -24.150 -9.289 18.846 1.00 19.89 553 PRO A N 1
ATOM 4024 C CA . PRO A 1 545 ? -24.555 -8.079 18.128 1.00 21.91 553 PRO A CA 1
ATOM 4025 C C . PRO A 1 545 ? -25.705 -7.335 18.812 1.00 22.22 553 PRO A C 1
ATOM 4026 O O . PRO A 1 545 ? -25.972 -6.177 18.500 1.00 22.59 553 PRO A O 1
ATOM 4030 N N . ASP A 1 546 ? -26.370 -8.001 19.753 1.00 23.15 554 ASP A N 1
ATOM 4031 C CA . ASP A 1 546 ? -27.487 -7.412 20.498 1.00 25.15 554 ASP A CA 1
ATOM 4032 C C . ASP A 1 546 ? -27.026 -6.860 21.840 1.00 24.91 554 ASP A C 1
ATOM 4033 O O . ASP A 1 546 ? -27.799 -6.235 22.562 1.00 24.65 554 ASP A O 1
ATOM 4038 N N . ALA A 1 547 ? -25.771 -7.114 22.186 1.00 20.95 555 ALA A N 1
ATOM 4039 C CA . ALA A 1 547 ? -25.220 -6.639 23.450 1.00 20.11 555 ALA A CA 1
ATOM 4040 C C . ALA A 1 547 ? -23.762 -6.285 23.168 1.00 17.48 555 ALA A C 1
ATOM 4041 O O . ALA A 1 547 ? -22.850 -7.074 23.431 1.00 17.69 555 ALA A O 1
ATOM 4043 N N . THR A 1 548 ? -23.574 -5.078 22.640 1.00 15.97 556 THR A N 1
ATOM 4044 C CA . THR A 1 548 ? -22.257 -4.586 22.239 1.00 16.33 556 THR A CA 1
ATOM 4045 C C . THR A 1 548 ? -21.610 -3.591 23.181 1.00 16.71 556 THR A C 1
ATOM 4046 O O . THR A 1 548 ? -20.540 -3.050 22.879 1.00 15.75 556 THR A O 1
ATOM 4050 N N . GLN A 1 549 ? -22.248 -3.348 24.311 1.00 17.57 557 GLN A N 1
ATOM 4051 C CA . GLN A 1 549 ? -21.709 -2.401 25.269 1.00 19.55 557 GLN A CA 1
ATOM 4052 C C . GLN A 1 549 ? -22.049 -2.760 26.700 1.00 19.81 557 GLN A C 1
ATOM 4053 O O . GLN A 1 549 ? -23.161 -3.194 26.988 1.00 19.05 557 GLN A O 1
ATOM 4059 N N . LEU A 1 550 ? -21.080 -2.571 27.591 1.00 19.05 558 LEU A N 1
ATOM 4060 C CA . LEU A 1 550 ? -21.260 -2.831 29.018 1.00 20.93 558 LEU A CA 1
ATOM 4061 C C . LEU A 1 550 ? -20.912 -1.514 29.701 1.00 21.05 558 LEU A C 1
ATOM 4062 O O . LEU A 1 550 ? -19.824 -0.981 29.491 1.00 17.88 558 LEU A O 1
ATOM 4067 N N . ASN A 1 551 ? -21.839 -0.989 30.498 1.00 20.72 559 ASN A N 1
ATOM 4068 C CA . ASN A 1 551 ? -21.611 0.269 31.201 1.00 22.27 559 ASN A CA 1
ATOM 4069 C C . ASN A 1 551 ? -21.328 -0.040 32.658 1.00 22.77 559 ASN A C 1
ATOM 4070 O O . ASN A 1 551 ? -22.055 -0.807 33.287 1.00 21.96 559 ASN A O 1
ATOM 4075 N N . VAL A 1 552 ? -20.268 0.562 33.189 1.00 21.69 560 VAL A N 1
ATOM 4076 C CA . VAL A 1 552 ? -19.876 0.352 34.573 1.00 22.47 560 VAL A CA 1
ATOM 4077 C C . VAL A 1 552 ? -19.851 1.707 35.277 1.00 23.93 560 VAL A C 1
ATOM 4078 O O . VAL A 1 552 ? -19.309 2.683 34.752 1.00 22.76 560 VAL A O 1
ATOM 4082 N N . ASN A 1 553 ? -20.465 1.774 36.453 1.00 25.22 561 ASN A N 1
ATOM 4083 C CA . ASN A 1 553 ? -20.497 3.018 37.210 1.00 26.81 561 ASN A CA 1
ATOM 4084 C C . ASN A 1 553 ? -19.768 2.839 38.531 1.00 25.89 561 ASN A C 1
ATOM 4085 O O . ASN A 1 553 ? -20.216 2.098 39.406 1.00 25.23 561 ASN A O 1
ATOM 4090 N N . PHE A 1 554 ? -18.629 3.509 38.662 1.00 22.65 562 PHE A N 1
ATOM 4091 C CA . PHE A 1 554 ? -17.841 3.440 39.881 1.00 21.21 562 PHE A CA 1
ATOM 4092 C C . PHE A 1 554 ? -18.467 4.354 40.935 1.00 20.31 562 PHE A C 1
ATOM 4093 O O . PHE A 1 554 ? -19.186 5.302 40.607 1.00 18.64 562 PHE A O 1
ATOM 4101 N N . ASN A 1 555 ? -18.204 4.040 42.198 1.00 21.10 563 ASN A N 1
ATOM 4102 C CA . ASN A 1 555 ? -18.665 4.852 43.321 1.00 22.46 563 ASN A CA 1
ATOM 4103 C C . ASN A 1 555 ? -17.593 4.757 44.403 1.00 20.57 563 ASN A C 1
ATOM 4104 O O . ASN A 1 555 ? -16.764 3.853 44.384 1.00 21.23 563 ASN A O 1
ATOM 4109 N N . SER A 1 556 ? -17.613 5.690 45.347 1.00 20.72 564 SER A N 1
ATOM 4110 C CA . SER A 1 556 ? -16.630 5.697 46.423 1.00 19.78 564 SER A CA 1
ATOM 4111 C C . SER A 1 556 ? -17.177 6.412 47.654 1.00 19.98 564 SER A C 1
ATOM 4112 O O . SER A 1 556 ? -18.230 7.049 47.606 1.00 21.13 564 SER A O 1
ATOM 4115 N N . THR A 1 557 ? -16.444 6.293 48.752 1.00 20.01 565 THR A N 1
ATOM 4116 C CA . THR A 1 557 ? -16.807 6.961 49.991 1.00 21.82 565 THR A CA 1
ATOM 4117 C C . THR A 1 557 ? -15.579 7.727 50.450 1.00 20.10 565 THR A C 1
ATOM 4118 O O . THR A 1 557 ? -14.448 7.264 50.291 1.00 20.03 565 THR A O 1
ATOM 4122 N N . LEU A 1 558 ? -15.807 8.909 51.005 1.00 20.62 566 LEU A N 1
ATOM 4123 C CA . LEU A 1 558 ? -14.706 9.734 51.486 1.00 21.72 566 LEU A CA 1
ATOM 4124 C C . LEU A 1 558 ? -15.169 10.577 52.651 1.00 21.09 566 LEU A C 1
ATOM 4125 O O . LEU A 1 558 ? -16.132 11.324 52.534 1.00 20.32 566 LEU A O 1
ATOM 4130 N N . GLN A 1 559 ? -14.480 10.444 53.776 1.00 21.92 567 GLN A N 1
ATOM 4131 C CA . GLN A 1 559 ? -14.802 11.235 54.955 1.00 23.30 567 GLN A CA 1
ATOM 4132 C C . GLN A 1 559 ? -13.514 11.867 55.457 1.00 21.61 567 GLN A C 1
ATOM 4133 O O . GLN A 1 559 ? -12.440 11.296 55.298 1.00 22.13 567 GLN A O 1
ATOM 4139 N N . VAL A 1 560 ? -13.616 13.057 56.040 1.00 21.80 568 VAL A N 1
ATOM 4140 C CA . VAL A 1 560 ? -12.441 13.711 56.596 1.00 22.00 568 VAL A CA 1
ATOM 4141 C C . VAL A 1 560 ? -12.786 14.292 57.967 1.00 20.72 568 VAL A C 1
ATOM 4142 O O . VAL A 1 560 ? -13.843 14.887 58.147 1.00 18.80 568 VAL A O 1
ATOM 4146 N N . LYS A 1 561 ? -11.890 14.091 58.929 1.00 19.84 569 LYS A N 1
ATOM 4147 C CA . LYS A 1 561 ? -12.078 14.599 60.291 1.00 21.14 569 LYS A CA 1
ATOM 4148 C C . LYS A 1 561 ? -10.752 15.186 60.785 1.00 20.58 569 LYS A C 1
ATOM 4149 O O . LYS A 1 561 ? -9.716 14.548 60.661 1.00 22.65 569 LYS A O 1
ATOM 4155 N N . PHE A 1 562 ? -10.778 16.399 61.335 1.00 20.27 570 PHE A N 1
ATOM 4156 C CA . PHE A 1 562 ? -9.555 17.016 61.849 1.00 19.73 570 PHE A CA 1
ATOM 4157 C C . PHE A 1 562 ? -9.621 17.047 63.369 1.00 19.84 570 PHE A C 1
ATOM 4158 O O . PHE A 1 562 ? -10.678 17.285 63.939 1.00 20.32 570 PHE A O 1
ATOM 4166 N N . SER A 1 563 ? -8.473 16.829 64.000 1.00 20.45 571 SER A N 1
ATOM 4167 C CA . SER A 1 563 ? -8.369 16.771 65.461 1.00 19.67 571 SER A CA 1
ATOM 4168 C C . SER A 1 563 ? -7.726 17.981 66.135 1.00 21.78 571 SER A C 1
ATOM 4169 O O . SER A 1 563 ? -7.791 18.120 67.362 1.00 21.63 571 SER A O 1
ATOM 4172 N N . THR A 1 564 ? -7.113 18.851 65.341 1.00 20.05 572 THR A N 1
ATOM 4173 C CA . THR A 1 564 ? -6.418 20.021 65.870 1.00 21.31 572 THR A CA 1
ATOM 4174 C C . THR A 1 564 ? -7.340 21.127 66.379 1.00 22.76 572 THR A C 1
ATOM 4175 O O . THR A 1 564 ? -8.380 21.389 65.796 1.00 22.46 572 THR A O 1
ATOM 4179 N N . ASN A 1 565 ? -6.954 21.770 67.481 1.00 24.55 573 ASN A N 1
ATOM 4180 C CA . ASN A 1 565 ? -7.747 22.866 68.017 1.00 26.59 573 ASN A CA 1
ATOM 4181 C C . ASN A 1 565 ? -7.320 24.154 67.308 1.00 27.33 573 ASN A C 1
ATOM 4182 O O . ASN A 1 565 ? -6.166 24.562 67.409 1.00 28.00 573 ASN A O 1
ATOM 4187 N N . LEU A 1 566 ? -8.243 24.783 66.587 1.00 28.85 574 LEU A N 1
ATOM 4188 C CA . LEU A 1 566 ? -7.937 26.016 65.861 1.00 29.38 574 LEU A CA 1
ATOM 4189 C C . LEU A 1 566 ? -8.694 27.209 66.431 1.00 31.65 574 LEU A C 1
ATOM 4190 O O . LEU A 1 566 ? -9.007 28.157 65.707 1.00 31.44 574 LEU A O 1
ATOM 4195 N N . SER A 1 567 ? -8.982 27.162 67.730 1.00 32.67 575 SER A N 1
ATOM 4196 C CA . SER A 1 567 ? -9.721 28.234 68.391 1.00 34.99 575 SER A CA 1
ATOM 4197 C C . SER A 1 567 ? -8.966 29.560 68.360 1.00 35.18 575 SER A C 1
ATOM 4198 O O . SER A 1 567 ? -9.570 30.625 68.501 1.00 36.18 575 SER A O 1
ATOM 4201 N N . THR A 1 568 ? -7.651 29.486 68.171 1.00 35.23 576 THR A N 1
ATOM 4202 C CA . THR A 1 568 ? -6.803 30.672 68.118 1.00 35.62 576 THR A CA 1
ATOM 4203 C C . THR A 1 568 ? -6.862 31.346 66.751 1.00 35.87 576 THR A C 1
ATOM 4204 O O . THR A 1 568 ? -6.307 32.428 66.564 1.00 36.03 576 THR A O 1
ATOM 4208 N N . LEU A 1 569 ? -7.515 30.696 65.795 1.00 34.69 577 LEU A N 1
ATOM 4209 C CA . LEU A 1 569 ? -7.636 31.249 64.453 1.00 33.41 577 LEU A CA 1
ATOM 4210 C C . LEU A 1 569 ? -8.965 31.966 64.301 1.00 33.77 577 LEU A C 1
ATOM 4211 O O . LEU A 1 569 ? -9.942 31.632 64.973 1.00 34.80 577 LEU A O 1
ATOM 4216 N N . LYS A 1 570 ? -8.991 32.950 63.409 1.00 34.11 578 LYS A N 1
ATOM 4217 C CA . LYS A 1 570 ? -10.186 33.737 63.151 1.00 34.43 578 LYS A CA 1
ATOM 4218 C C . LYS A 1 570 ? -11.004 33.080 62.045 1.00 34.50 578 LYS A C 1
ATOM 4219 O O . LYS A 1 570 ? -10.545 32.970 60.906 1.00 34.25 578 LYS A O 1
ATOM 4225 N N . ASP A 1 571 ? -12.212 32.651 62.398 1.00 34.62 579 ASP A N 1
ATOM 4226 C CA . ASP A 1 571 ? -13.139 32.005 61.477 1.00 34.55 579 ASP A CA 1
ATOM 4227 C C . ASP A 1 571 ? -12.480 30.962 60.585 1.00 33.38 579 ASP A C 1
ATOM 4228 O O . ASP A 1 571 ? -12.439 31.111 59.365 1.00 34.04 579 ASP A O 1
ATOM 4233 N N . PRO A 1 572 ? -11.945 29.892 61.184 1.00 32.15 580 PRO A N 1
ATOM 4234 C CA . PRO A 1 572 ? -11.303 28.856 60.372 1.00 29.78 580 PRO A CA 1
ATOM 4235 C C . PRO A 1 572 ? -12.339 28.069 59.563 1.00 28.61 580 PRO A C 1
ATOM 4236 O O . PRO A 1 572 ? -13.417 27.732 60.059 1.00 26.51 580 PRO A O 1
ATOM 4240 N N . GLN A 1 573 ? -12.020 27.788 58.307 1.00 27.68 581 GLN A N 1
ATOM 4241 C CA . GLN A 1 573 ? -12.938 27.025 57.486 1.00 25.73 581 GLN A CA 1
ATOM 4242 C C . GLN A 1 573 ? -12.220 25.915 56.743 1.00 24.65 581 GLN A C 1
ATOM 4243 O O . GLN A 1 573 ? -11.066 26.065 56.340 1.00 22.77 581 GLN A O 1
ATOM 4249 N N . PHE A 1 574 ? -12.921 24.796 56.597 1.00 22.84 582 PHE A N 1
ATOM 4250 C CA . PHE A 1 574 ? -12.439 23.633 55.866 1.00 22.84 582 PHE A CA 1
ATOM 4251 C C . PHE A 1 574 ? -12.886 23.896 54.440 1.00 21.61 582 PHE A C 1
ATOM 4252 O O . PHE A 1 574 ? -14.041 24.244 54.197 1.00 20.73 582 PHE A O 1
ATOM 4260 N N . VAL A 1 575 ? -11.964 23.737 53.502 1.00 21.78 583 VAL A N 1
ATOM 4261 C CA . VAL A 1 575 ? -12.255 23.997 52.105 1.00 21.40 583 VAL A CA 1
ATOM 4262 C C . VAL A 1 575 ? -11.876 22.846 51.204 1.00 19.46 583 VAL A C 1
ATOM 4263 O O . VAL A 1 575 ? -10.812 22.256 51.361 1.00 19.40 583 VAL A O 1
ATOM 4267 N N . VAL A 1 576 ? -12.757 22.535 50.262 1.00 19.45 584 VAL A N 1
ATOM 4268 C CA . VAL A 1 576 ? -12.493 21.483 49.285 1.00 18.82 584 VAL A CA 1
ATOM 4269 C C . VAL A 1 576 ? -12.125 22.274 48.037 1.00 20.05 584 VAL A C 1
ATOM 4270 O O . VAL A 1 576 ? -12.931 23.051 47.511 1.00 18.72 584 VAL A O 1
ATOM 4274 N N . VAL A 1 577 ? -10.902 22.088 47.568 1.00 19.50 585 VAL A N 1
ATOM 4275 C CA . VAL A 1 577 ? -10.420 22.865 46.441 1.00 20.79 585 VAL A CA 1
ATOM 4276 C C . VAL A 1 577 ? -9.901 22.044 45.269 1.00 20.71 585 VAL A C 1
ATOM 4277 O O . VAL A 1 577 ? -9.570 20.868 45.408 1.00 19.82 585 VAL A O 1
ATOM 4281 N N . ASP A 1 578 ? -9.862 22.681 44.104 1.00 21.82 586 ASP A N 1
ATOM 4282 C CA . ASP A 1 578 ? -9.345 22.051 42.902 1.00 20.82 586 ASP A CA 1
ATOM 4283 C C . ASP A 1 578 ? -7.834 21.940 43.142 1.00 19.59 586 ASP A C 1
ATOM 4284 O O . ASP A 1 578 ? -7.216 22.867 43.664 1.00 19.51 586 ASP A O 1
ATOM 4289 N N . PRO A 1 579 ? -7.223 20.801 42.787 1.00 19.54 587 PRO A N 1
ATOM 4290 C CA . PRO A 1 579 ? -5.782 20.617 42.992 1.00 19.43 587 PRO A CA 1
ATOM 4291 C C . PRO A 1 579 ? -4.897 21.625 42.279 1.00 19.26 587 PRO A C 1
ATOM 4292 O O . PRO A 1 579 ? -3.759 21.850 42.684 1.00 17.16 587 PRO A O 1
ATOM 4296 N N . LEU A 1 580 ? -5.433 22.217 41.217 1.00 20.80 588 LEU A N 1
ATOM 4297 C CA . LEU A 1 580 ? -4.716 23.223 40.439 1.00 23.23 588 LEU A CA 1
ATOM 4298 C C . LEU A 1 580 ? -5.092 24.614 40.922 1.00 23.81 588 LEU A C 1
ATOM 4299 O O . LEU A 1 580 ? -4.671 25.617 40.341 1.00 23.26 588 LEU A O 1
ATOM 4304 N N . LEU A 1 581 ? -5.895 24.667 41.980 1.00 23.47 589 LEU A N 1
ATOM 4305 C CA . LEU A 1 581 ? -6.342 25.926 42.571 1.00 25.32 589 LEU A CA 1
ATOM 4306 C C . LEU A 1 581 ? -7.099 26.818 41.592 1.00 26.64 589 LEU A C 1
ATOM 4307 O O . LEU A 1 581 ? -7.005 28.043 41.666 1.00 27.78 589 LEU A O 1
ATOM 4312 N N . ARG A 1 582 ? -7.854 26.201 40.686 1.00 26.48 590 ARG A N 1
ATOM 4313 C CA . ARG A 1 582 ? -8.643 26.943 39.702 1.00 27.25 590 ARG A CA 1
ATOM 4314 C C . ARG A 1 582 ? -9.898 27.504 40.376 1.00 27.52 590 ARG A C 1
ATOM 4315 O O . ARG A 1 582 ? -10.489 28.488 39.919 1.00 28.32 590 ARG A O 1
ATOM 4323 N N . GLY A 1 583 ? -10.294 26.878 41.477 1.00 25.08 591 GLY A N 1
ATOM 4324 C CA . GLY A 1 583 ? -11.471 27.318 42.202 1.00 25.23 591 GLY A CA 1
ATOM 4325 C C . GLY A 1 583 ? -11.723 26.371 43.352 1.00 25.34 591 GLY A C 1
ATOM 4326 O O . GLY A 1 583 ? -10.908 25.481 43.603 1.00 23.95 591 GLY A O 1
ATOM 4327 N N . VAL A 1 584 ? -12.838 26.557 44.049 1.00 25.57 592 VAL A N 1
ATOM 4328 C CA . VAL A 1 584 ? -13.186 25.700 45.179 1.00 26.20 592 VAL A CA 1
ATOM 4329 C C . VAL A 1 584 ? -14.532 25.030 44.956 1.00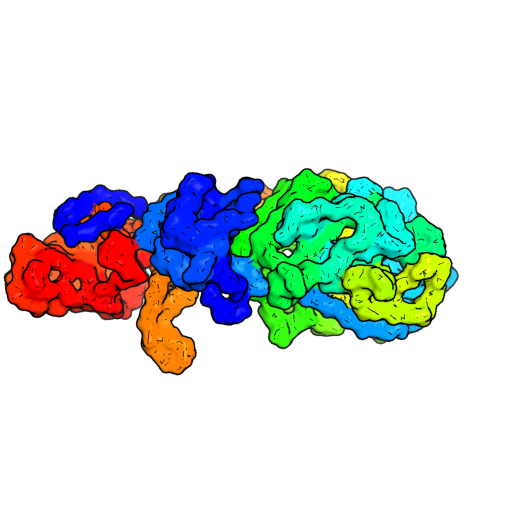 27.18 592 VAL A C 1
ATOM 4330 O O . VAL A 1 584 ? -15.376 25.539 44.215 1.00 26.63 592 VAL A O 1
ATOM 4334 N N . TYR A 1 585 ? -14.723 23.876 45.588 1.00 26.49 593 TYR A N 1
ATOM 4335 C CA . TYR A 1 585 ? -15.972 23.135 45.468 1.00 29.17 593 TYR A CA 1
ATOM 4336 C C . TYR A 1 585 ? -16.881 23.381 46.672 1.00 29.66 593 TYR A C 1
ATOM 4337 O O . TYR A 1 585 ? -18.020 22.911 46.713 1.00 30.91 593 TYR A O 1
ATOM 4346 N N . GLY A 1 586 ? -16.368 24.107 47.659 1.00 29.35 594 GLY A N 1
ATOM 4347 C CA . GLY A 1 586 ? -17.167 24.397 48.836 1.00 29.03 594 GLY A CA 1
ATOM 4348 C C . GLY A 1 586 ? -16.351 24.739 50.066 1.00 29.50 594 GLY A C 1
ATOM 4349 O O . GLY A 1 586 ? -15.221 24.276 50.225 1.00 27.85 594 GLY A O 1
ATOM 4350 N N . ARG A 1 587 ? -16.929 25.565 50.933 1.00 29.15 595 ARG A N 1
ATOM 4351 C CA . ARG A 1 587 ? -16.280 25.976 52.170 1.00 29.96 595 ARG A CA 1
ATOM 4352 C C . ARG A 1 587 ? -17.253 25.754 53.322 1.00 28.99 595 ARG A C 1
ATOM 4353 O O . ARG A 1 587 ? -18.456 25.958 53.165 1.00 29.51 595 ARG A O 1
ATOM 4361 N N . VAL A 1 588 ? -16.738 25.328 54.470 1.00 27.96 596 VAL A N 1
ATOM 4362 C CA . VAL A 1 588 ? -17.589 25.089 55.636 1.00 27.72 596 VAL A CA 1
ATOM 4363 C C . VAL A 1 588 ? -16.827 25.410 56.919 1.00 27.19 596 VAL A C 1
ATOM 4364 O O . VAL A 1 588 ? -15.608 25.267 56.980 1.00 25.90 596 VAL A O 1
ATOM 4368 N N . ALA A 1 589 ? -17.542 25.856 57.947 1.00 28.09 597 ALA A N 1
ATOM 4369 C CA . ALA A 1 589 ? -16.890 26.188 59.203 1.00 26.71 597 ALA A CA 1
ATOM 4370 C C . ALA A 1 589 ? -16.110 24.994 59.715 1.00 26.20 597 ALA A C 1
ATOM 4371 O O . ALA A 1 589 ? -16.584 23.860 59.668 1.00 26.09 597 ALA A O 1
ATOM 4373 N N . TYR A 1 590 ? -14.911 25.259 60.209 1.00 25.50 598 TYR A N 1
ATOM 4374 C CA . TYR A 1 590 ? -14.063 24.221 60.758 1.00 26.16 598 TYR A CA 1
ATOM 4375 C C . TYR A 1 590 ? -14.607 23.827 62.121 1.00 27.18 598 TYR A C 1
ATOM 4376 O O . TYR A 1 590 ? -14.977 24.689 62.924 1.00 27.63 598 TYR A O 1
ATOM 4385 N N . ALA A 1 591 ? -14.658 22.526 62.374 1.00 26.80 599 ALA A N 1
ATOM 4386 C CA . ALA A 1 591 ? -15.124 22.013 63.655 1.00 27.94 599 ALA A CA 1
ATOM 4387 C C . ALA A 1 591 ? -14.236 20.830 64.037 1.00 28.17 599 ALA A C 1
ATOM 4388 O O . ALA A 1 591 ? -14.186 19.829 63.330 1.00 26.99 599 ALA A O 1
ATOM 4390 N N . ARG A 1 592 ? -13.521 20.968 65.150 1.00 26.98 600 ARG A N 1
ATOM 4391 C CA . ARG A 1 592 ? -12.628 19.928 65.636 1.00 27.32 600 ARG A CA 1
ATOM 4392 C C . ARG A 1 592 ? -13.388 18.635 65.895 1.00 27.28 600 ARG A C 1
ATOM 4393 O O . ARG A 1 592 ? -14.467 18.649 66.489 1.00 26.12 600 ARG A O 1
ATOM 4401 N N . ASN A 1 593 ? -12.822 17.525 65.425 1.00 28.49 601 ASN A N 1
ATOM 4402 C CA . ASN A 1 593 ? -13.404 16.196 65.606 1.00 30.07 601 ASN A CA 1
ATOM 4403 C C . ASN A 1 593 ? -14.716 15.962 64.868 1.00 30.57 601 ASN A C 1
ATOM 4404 O O . ASN A 1 593 ? -15.386 14.950 65.078 1.00 30.64 601 ASN A O 1
ATOM 4409 N N . GLN A 1 594 ? -15.080 16.899 64.005 1.00 29.83 602 GLN A N 1
ATOM 4410 C CA . GLN A 1 594 ? -16.298 16.769 63.224 1.00 31.25 602 GLN A CA 1
ATOM 4411 C C . GLN A 1 594 ? -15.954 16.003 61.943 1.00 29.48 602 GLN A C 1
ATOM 4412 O O . GLN A 1 594 ? -14.962 16.307 61.291 1.00 28.42 602 GLN A O 1
ATOM 4418 N N . THR A 1 595 ? -16.756 14.996 61.606 1.00 27.89 603 THR A N 1
ATOM 4419 C CA . THR A 1 595 ? -16.513 14.210 60.398 1.00 28.29 603 THR A CA 1
ATOM 4420 C C . THR A 1 595 ? -17.271 14.801 59.218 1.00 28.15 603 THR A C 1
ATOM 4421 O O . THR A 1 595 ? -18.501 14.870 59.244 1.00 28.02 603 THR A O 1
ATOM 4425 N N . TYR A 1 596 ? -16.541 15.242 58.193 1.00 26.09 604 TYR A N 1
ATOM 4426 C CA . TYR A 1 596 ? -17.171 15.795 56.995 1.00 26.06 604 TYR A CA 1
ATOM 4427 C C . TYR A 1 596 ? -17.295 14.650 55.996 1.00 26.59 604 TYR A C 1
ATOM 4428 O O . TYR A 1 596 ? -16.312 13.973 55.707 1.00 24.09 604 TYR A O 1
ATOM 4437 N N . ASP A 1 597 ? -18.499 14.431 55.481 1.00 27.31 605 ASP A N 1
ATOM 4438 C CA . ASP A 1 597 ? -18.726 13.350 54.521 1.00 28.58 605 ASP A CA 1
ATOM 4439 C C . ASP A 1 597 ? -18.738 13.936 53.120 1.00 27.85 605 ASP A C 1
ATOM 4440 O O . ASP A 1 597 ? -19.621 14.712 52.763 1.00 26.70 605 ASP A O 1
ATOM 4445 N N . LEU A 1 598 ? -17.734 13.568 52.333 1.00 27.39 606 LEU A N 1
ATOM 4446 C CA . LEU A 1 598 ? -17.602 14.061 50.972 1.00 26.70 606 LEU A CA 1
ATOM 4447 C C . LEU A 1 598 ? -17.939 12.972 49.954 1.00 26.91 606 LEU A C 1
ATOM 4448 O O . LEU A 1 598 ? -17.705 13.147 48.761 1.00 25.69 606 LEU A O 1
ATOM 4453 N N . SER A 1 599 ? -18.488 11.860 50.433 1.00 26.53 607 SER A N 1
ATOM 4454 C CA . SER A 1 599 ? -18.828 10.728 49.577 1.00 26.88 607 SER A CA 1
ATOM 4455 C C . SER A 1 599 ? -19.638 11.063 48.330 1.00 26.40 607 SER A C 1
ATOM 4456 O O . SER A 1 599 ? -19.627 10.296 47.375 1.00 25.75 607 SER A O 1
ATOM 4459 N N . LEU A 1 600 ? -20.333 12.195 48.334 1.00 27.72 608 LEU A N 1
ATOM 4460 C CA . LEU A 1 600 ? -21.149 12.588 47.186 1.00 28.69 608 LEU A CA 1
ATOM 4461 C C . LEU A 1 600 ? -20.348 13.299 46.103 1.00 28.83 608 LEU A C 1
ATOM 4462 O O . LEU A 1 600 ? -20.801 13.423 44.963 1.00 27.79 608 LEU A O 1
ATOM 4467 N N . LEU A 1 601 ? -19.161 13.770 46.459 1.00 27.61 609 LEU A N 1
ATOM 4468 C CA . LEU A 1 601 ? -18.315 14.457 45.504 1.00 27.70 609 LEU A CA 1
ATOM 4469 C C . LEU A 1 601 ? -17.679 13.443 44.568 1.00 26.35 609 LEU A C 1
ATOM 4470 O O . LEU A 1 601 ? -17.408 12.303 44.956 1.00 25.11 609 LEU A O 1
ATOM 4475 N N . SER A 1 602 ? -17.436 13.873 43.337 1.00 26.49 610 SER A N 1
ATOM 4476 C CA . SER A 1 602 ? -16.823 13.016 42.328 1.00 26.37 610 SER A CA 1
ATOM 4477 C C . SER A 1 602 ? -15.746 13.792 41.585 1.00 25.71 610 SER A C 1
ATOM 4478 O O . SER A 1 602 ? -15.906 14.977 41.318 1.00 26.45 610 SER A O 1
ATOM 4481 N N . GLY A 1 603 ? -14.658 13.117 41.236 1.00 24.17 611 GLY A N 1
ATOM 4482 C CA . GLY A 1 603 ? -13.585 13.781 40.520 1.00 23.77 611 GLY A CA 1
ATOM 4483 C C . GLY A 1 603 ? -12.295 13.752 41.318 1.00 23.00 611 GLY A C 1
ATOM 4484 O O . GLY A 1 603 ? -11.993 12.761 41.974 1.00 22.74 611 GLY A O 1
ATOM 4485 N N . GLN A 1 604 ? -11.534 14.838 41.271 1.00 21.16 612 GLN A N 1
ATOM 4486 C CA . GLN A 1 604 ? -10.280 14.891 42.009 1.00 19.92 612 GLN A CA 1
ATOM 4487 C C . GLN A 1 604 ? -10.213 16.194 42.788 1.00 19.72 612 GLN A C 1
ATOM 4488 O O . GLN A 1 604 ? -10.370 17.282 42.226 1.00 18.73 612 GLN A O 1
ATOM 4494 N N . ILE A 1 605 ? -10.005 16.072 44.095 1.00 17.64 613 ILE A N 1
ATOM 4495 C CA . ILE A 1 605 ? -9.987 17.238 44.966 1.00 18.27 613 ILE A CA 1
ATOM 4496 C C . ILE A 1 605 ? -8.803 17.281 45.907 1.00 16.99 613 ILE A C 1
ATOM 4497 O O . ILE A 1 605 ? -8.066 16.304 46.042 1.00 15.96 613 ILE A O 1
ATOM 4502 N N . SER A 1 606 ? -8.629 18.441 46.538 1.00 14.90 614 SER A N 1
ATOM 4503 C CA . SER A 1 606 ? -7.591 18.652 47.541 1.00 16.06 614 SER A CA 1
ATOM 4504 C C . SER A 1 606 ? -8.296 19.317 48.726 1.00 16.68 614 SER A C 1
ATOM 4505 O O . SER A 1 606 ? -9.363 19.924 48.569 1.00 16.56 614 SER A O 1
ATOM 4508 N N . PHE A 1 607 ? -7.694 19.199 49.907 1.00 18.08 615 PHE A N 1
ATOM 4509 C CA . PHE A 1 607 ? -8.275 19.746 51.136 1.00 20.30 615 PHE A CA 1
ATOM 4510 C C . PHE A 1 607 ? -7.452 20.897 51.676 1.00 18.45 615 PHE A C 1
ATOM 4511 O O . PHE A 1 607 ? -6.234 20.847 51.671 1.00 18.23 615 PHE A O 1
ATOM 4519 N N . GLY A 1 608 ? -8.120 21.934 52.147 1.00 21.11 616 GLY A N 1
ATOM 4520 C CA . GLY A 1 608 ? -7.368 23.044 52.695 1.00 22.53 616 GLY A CA 1
ATOM 4521 C C . GLY A 1 608 ? -8.076 23.681 53.864 1.00 22.37 616 GLY A C 1
ATOM 4522 O O . GLY A 1 608 ? -9.192 23.311 54.231 1.00 20.75 616 GLY A O 1
ATOM 4523 N N . ILE A 1 609 ? -7.401 24.653 54.456 1.00 23.13 617 ILE A N 1
ATOM 4524 C CA . ILE A 1 609 ? -7.948 25.398 55.564 1.00 24.00 617 ILE A CA 1
ATOM 4525 C C . ILE A 1 609 ? -7.613 26.862 55.311 1.00 22.66 617 ILE A C 1
ATOM 4526 O O . ILE A 1 609 ? -6.520 27.190 54.844 1.00 20.26 617 ILE A O 1
ATOM 4531 N N . GLN A 1 610 ? -8.583 27.727 55.565 1.00 23.83 618 GLN A N 1
ATOM 4532 C CA . GLN A 1 610 ? -8.378 29.161 55.410 1.00 25.54 618 GLN A CA 1
ATOM 4533 C C . GLN A 1 610 ? -8.876 29.855 56.676 1.00 25.95 618 GLN A C 1
ATOM 4534 O O . GLN A 1 610 ? -9.759 29.353 57.368 1.00 24.78 618 GLN A O 1
ATOM 4540 N N . THR A 1 611 ? -8.287 31.006 56.969 1.00 26.66 619 THR A N 1
ATOM 4541 C CA . THR A 1 611 ? -8.661 31.804 58.134 1.00 28.91 619 THR A CA 1
ATOM 4542 C C . THR A 1 611 ? -8.733 33.258 57.668 1.00 29.17 619 THR A C 1
ATOM 4543 O O . THR A 1 611 ? -7.993 33.652 56.770 1.00 27.99 619 THR A O 1
ATOM 4547 N N . LEU A 1 612 ? -9.616 34.048 58.279 1.00 30.42 620 LEU A N 1
ATOM 4548 C CA . LEU A 1 612 ? -9.792 35.451 57.902 1.00 32.61 620 LEU A CA 1
ATOM 4549 C C . LEU A 1 612 ? -8.541 36.280 58.191 1.00 33.16 620 LEU A C 1
ATOM 4550 O O . LEU A 1 612 ? -8.162 37.145 57.400 1.00 34.66 620 LEU A O 1
ATOM 4555 N N . LEU A 1 613 ? -7.903 36.010 59.325 1.00 34.03 621 LEU A N 1
ATOM 4556 C CA . LEU A 1 613 ? -6.695 36.730 59.716 1.00 33.96 621 LEU A CA 1
ATOM 4557 C C . LEU A 1 613 ? -5.483 35.806 59.693 1.00 33.47 621 LEU A C 1
ATOM 4558 O O . LEU A 1 613 ? -5.591 34.618 59.982 1.00 33.39 621 LEU A O 1
ATOM 4563 N N . PRO A 1 614 ? -4.307 36.344 59.343 1.00 33.48 622 PRO A N 1
ATOM 4564 C CA . PRO A 1 614 ? -3.067 35.569 59.277 1.00 34.17 622 PRO A CA 1
ATOM 4565 C C . PRO A 1 614 ? -2.686 34.928 60.602 1.00 35.13 622 PRO A C 1
ATOM 4566 O O . PRO A 1 614 ? -2.904 35.503 61.666 1.00 35.73 622 PRO A O 1
ATOM 4570 N N . ALA A 1 615 ? -2.116 33.731 60.531 1.00 35.27 623 ALA A N 1
ATOM 4571 C CA . ALA A 1 615 ? -1.709 33.017 61.731 1.00 35.33 623 ALA A CA 1
ATOM 4572 C C . ALA A 1 615 ? -0.551 33.732 62.415 1.00 35.46 623 ALA A C 1
ATOM 4573 O O . ALA A 1 615 ? 0.416 34.143 61.770 1.00 33.73 623 ALA A O 1
ATOM 4575 N N . ALA A 1 616 ? -0.648 33.860 63.733 1.00 35.62 624 ALA A N 1
ATOM 4576 C CA . ALA A 1 616 ? 0.385 34.531 64.504 1.00 35.48 624 ALA A CA 1
ATOM 4577 C C . ALA A 1 616 ? 1.644 33.682 64.580 1.00 35.14 624 ALA A C 1
ATOM 4578 O O . ALA A 1 616 ? 2.756 34.206 64.608 1.00 35.91 624 ALA A O 1
ATOM 4580 N N . THR A 1 617 ? 1.459 32.364 64.596 1.00 33.25 625 THR A N 1
ATOM 4581 C CA . THR A 1 617 ? 2.567 31.415 64.696 1.00 32.47 625 THR A CA 1
ATOM 4582 C C . THR A 1 617 ? 2.247 30.184 63.843 1.00 30.04 625 THR A C 1
ATOM 4583 O O . THR A 1 617 ? 1.093 29.970 63.502 1.00 29.76 625 THR A O 1
ATOM 4587 N N . ASP A 1 618 ? 3.264 29.398 63.493 1.00 29.47 626 ASP A N 1
ATOM 4588 C CA . ASP A 1 618 ? 3.055 28.183 62.700 1.00 28.80 626 ASP A CA 1
ATOM 4589 C C . ASP A 1 618 ? 2.129 27.263 63.471 1.00 28.84 626 ASP A C 1
ATOM 4590 O O . ASP A 1 618 ? 2.242 27.128 64.691 1.00 28.16 626 ASP A O 1
ATOM 4595 N N . ILE A 1 619 ? 1.200 26.637 62.767 1.00 25.99 627 ILE A N 1
ATOM 4596 C CA . ILE A 1 619 ? 0.311 25.700 63.417 1.00 26.18 627 ILE A CA 1
ATOM 4597 C C . ILE A 1 619 ? 0.138 24.492 62.516 1.00 24.91 627 ILE A C 1
ATOM 4598 O O . ILE A 1 619 ? -0.216 24.623 61.339 1.00 22.98 627 ILE A O 1
ATOM 4603 N N . THR A 1 620 ? 0.437 23.318 63.059 1.00 22.33 628 THR A N 1
ATOM 4604 C CA . THR A 1 620 ? 0.286 22.084 62.306 1.00 21.98 628 THR A CA 1
ATOM 4605 C C . THR A 1 620 ? -1.141 21.603 62.500 1.00 22.10 628 THR A C 1
ATOM 4606 O O . THR A 1 620 ? -1.626 21.514 63.624 1.00 19.71 628 THR A O 1
ATOM 4610 N N . ILE A 1 621 ? -1.825 21.312 61.398 1.00 20.59 629 ILE A N 1
ATOM 4611 C CA . ILE A 1 621 ? -3.201 20.848 61.461 1.00 20.75 629 ILE A CA 1
ATOM 4612 C C . ILE A 1 621 ? -3.188 19.381 61.056 1.00 20.33 629 ILE A C 1
ATOM 4613 O O . ILE A 1 621 ? -2.593 19.024 60.043 1.00 18.80 629 ILE A O 1
ATOM 4618 N N . GLN A 1 622 ? -3.822 18.528 61.855 1.00 18.60 630 GLN A N 1
ATOM 4619 C CA . GLN A 1 622 ? -3.826 17.098 61.565 1.00 19.37 630 GLN A CA 1
ATOM 4620 C C . GLN A 1 622 ? -5.237 16.532 61.477 1.00 17.18 630 GLN A C 1
ATOM 4621 O O . GLN A 1 622 ? -6.160 17.064 62.074 1.00 18.15 630 GLN A O 1
ATOM 4627 N N . GLY A 1 623 ? -5.397 15.444 60.735 1.00 16.31 631 GLY A N 1
ATOM 4628 C CA . GLY A 1 623 ? -6.715 14.848 60.616 1.00 14.86 631 GLY A CA 1
ATOM 4629 C C . GLY A 1 623 ? -6.620 13.425 60.113 1.00 16.87 631 GLY A C 1
ATOM 4630 O O . GLY A 1 623 ? -5.527 12.870 59.993 1.00 18.43 631 GLY A O 1
ATOM 4631 N N . THR A 1 624 ? -7.770 12.830 59.829 1.00 16.90 632 THR A N 1
ATOM 4632 C CA . THR A 1 624 ? -7.813 11.471 59.315 1.00 18.44 632 THR A CA 1
ATOM 4633 C C . THR A 1 624 ? -8.766 11.456 58.125 1.00 19.79 632 THR A C 1
ATOM 4634 O O . THR A 1 624 ? -9.872 11.975 58.199 1.00 19.52 632 THR A O 1
ATOM 4638 N N . VAL A 1 625 ? -8.310 10.897 57.013 1.00 20.58 633 VAL A N 1
ATOM 4639 C CA . VAL A 1 625 ? -9.156 10.770 55.835 1.00 21.65 633 VAL A CA 1
ATOM 4640 C C . VAL A 1 625 ? -9.542 9.299 55.809 1.00 21.78 633 VAL A C 1
ATOM 4641 O O . VAL A 1 625 ? -8.689 8.430 56.006 1.00 24.65 633 VAL A O 1
ATOM 4645 N N . THR A 1 626 ? -10.824 9.019 55.620 1.00 20.59 634 THR A N 1
ATOM 4646 C CA . THR A 1 626 ? -11.278 7.640 55.517 1.00 20.35 634 THR A CA 1
ATOM 4647 C C . THR A 1 626 ? -11.728 7.539 54.065 1.00 18.58 634 THR A C 1
ATOM 4648 O O . THR A 1 626 ? -12.739 8.108 53.671 1.00 17.99 634 THR A O 1
ATOM 4652 N N . LEU A 1 627 ? -10.941 6.821 53.277 1.00 19.07 635 LEU A N 1
ATOM 4653 C CA . LEU A 1 627 ? -11.198 6.674 51.850 1.00 19.01 635 LEU A CA 1
ATOM 4654 C C . LEU A 1 627 ? -11.574 5.240 51.512 1.00 18.38 635 LEU A C 1
ATOM 4655 O O . LEU A 1 627 ? -10.749 4.342 51.622 1.00 20.32 635 LEU A O 1
ATOM 4660 N N . ASN A 1 628 ? -12.812 5.036 51.091 1.00 20.51 636 ASN A N 1
ATOM 4661 C CA . ASN A 1 628 ? -13.276 3.692 50.771 1.00 22.04 636 ASN A CA 1
ATOM 4662 C C . ASN A 1 628 ? -13.011 2.732 51.933 1.00 23.36 636 ASN A C 1
ATOM 4663 O O . ASN A 1 628 ? -12.646 1.568 51.739 1.00 23.82 636 ASN A O 1
ATOM 4668 N N . GLY A 1 629 ? -13.186 3.253 53.147 1.00 23.80 637 GLY A N 1
ATOM 4669 C CA . GLY A 1 629 ? -12.997 2.459 54.351 1.00 25.48 637 GLY A CA 1
ATOM 4670 C C . GLY A 1 629 ? -11.614 2.443 54.969 1.00 26.53 637 GLY A C 1
ATOM 4671 O O . GLY A 1 629 ? -11.432 1.973 56.092 1.00 27.79 637 GLY A O 1
ATOM 4672 N N . GLU A 1 630 ? -10.628 2.965 54.255 1.00 25.53 638 GLU A N 1
ATOM 4673 C CA . GLU A 1 630 ? -9.274 2.959 54.762 1.00 26.54 638 GLU A CA 1
ATOM 4674 C C . GLU A 1 630 ? -8.912 4.274 55.437 1.00 26.10 638 GLU A C 1
ATOM 4675 O O . GLU A 1 630 ? -9.129 5.343 54.871 1.00 23.33 638 GLU A O 1
ATOM 4681 N N . ASP A 1 631 ? -8.376 4.197 56.654 1.00 26.00 639 ASP A N 1
ATOM 4682 C CA . ASP A 1 631 ? -7.981 5.416 57.347 1.00 25.73 639 ASP A CA 1
ATOM 4683 C C . ASP A 1 631 ? -6.591 5.836 56.908 1.00 24.50 639 ASP A C 1
ATOM 4684 O O . ASP A 1 631 ? -5.660 5.031 56.888 1.00 24.75 639 ASP A O 1
ATOM 4689 N N . ILE A 1 632 ? -6.464 7.115 56.574 1.00 22.49 640 ILE A N 1
ATOM 4690 C CA . ILE A 1 632 ? -5.208 7.691 56.128 1.00 21.23 640 ILE A CA 1
ATOM 4691 C C . ILE A 1 632 ? -4.934 8.993 56.877 1.00 20.44 640 ILE A C 1
ATOM 4692 O O . ILE A 1 632 ? -5.725 9.931 56.807 1.00 19.56 640 ILE A O 1
ATOM 4697 N N . PRO A 1 633 ? -3.815 9.061 57.608 1.00 20.86 641 PRO A N 1
ATOM 4698 C CA . PRO A 1 633 ? -3.480 10.283 58.347 1.00 20.36 641 PRO A CA 1
ATOM 4699 C C . PRO A 1 633 ? -3.086 11.403 57.362 1.00 19.75 641 PRO A C 1
ATOM 4700 O O . PRO A 1 633 ? -2.417 11.147 56.356 1.00 17.76 641 PRO A O 1
ATOM 4704 N N . VAL A 1 634 ? -3.506 12.629 57.653 1.00 17.39 642 VAL A N 1
ATOM 4705 C CA . VAL A 1 634 ? -3.166 13.775 56.813 1.00 18.03 642 VAL A CA 1
ATOM 4706 C C . VAL A 1 634 ? -2.763 14.926 57.714 1.00 18.11 642 VAL A C 1
ATOM 4707 O O . VAL A 1 634 ? -3.166 14.987 58.870 1.00 17.67 642 VAL A O 1
ATOM 4711 N N . TYR A 1 635 ? -1.950 15.832 57.187 1.00 17.26 643 TYR A N 1
ATOM 4712 C CA . TYR A 1 635 ? -1.530 16.981 57.968 1.00 18.79 643 TYR A CA 1
ATOM 4713 C C . TYR A 1 635 ? -1.035 18.064 57.034 1.00 18.54 643 TYR A C 1
ATOM 4714 O O . TYR A 1 635 ? -0.861 17.844 55.832 1.00 16.64 643 TYR A O 1
ATOM 4723 N N . GLY A 1 636 ? -0.819 19.239 57.600 1.00 18.47 644 GLY A N 1
ATOM 4724 C CA . GLY A 1 636 ? -0.328 20.363 56.831 1.00 18.68 644 GLY A CA 1
ATOM 4725 C C . GLY A 1 636 ? 0.108 21.388 57.849 1.00 20.37 644 GLY A C 1
ATOM 4726 O O . GLY A 1 636 ? -0.154 21.230 59.038 1.00 20.15 644 GLY A O 1
ATOM 4727 N N . VAL A 1 637 ? 0.765 22.442 57.394 1.00 19.90 645 VAL A N 1
ATOM 4728 C CA 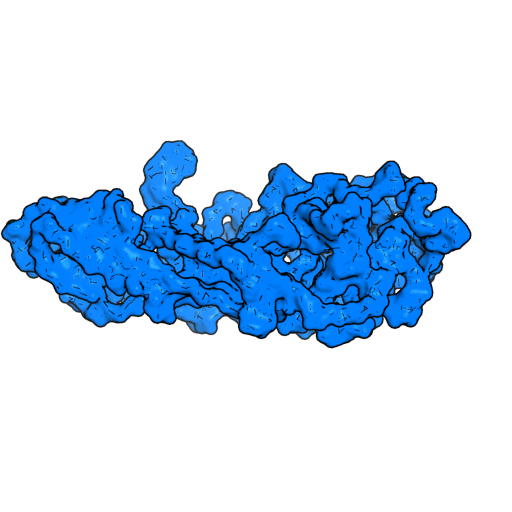. VAL A 1 637 ? 1.221 23.466 58.309 1.00 21.45 645 VAL A CA 1
ATOM 4729 C C . VAL A 1 637 ? 0.730 24.814 57.820 1.00 21.45 645 VAL A C 1
ATOM 4730 O O . VAL A 1 637 ? 0.928 25.160 56.657 1.00 21.41 645 VAL A O 1
ATOM 4734 N N . LEU A 1 638 ? 0.053 25.549 58.692 1.00 21.10 646 LEU A N 1
ATOM 4735 C CA . LEU A 1 638 ? -0.420 26.888 58.359 1.00 22.27 646 LEU A CA 1
ATOM 4736 C C . LEU A 1 638 ? 0.723 27.754 58.868 1.00 25.02 646 LEU A C 1
ATOM 4737 O O . LEU A 1 638 ? 0.876 27.936 60.078 1.00 24.18 646 LEU A O 1
ATOM 4742 N N . LYS A 1 639 ? 1.543 28.257 57.949 1.00 25.72 647 LYS A N 1
ATOM 4743 C CA . LYS A 1 639 ? 2.699 29.073 58.317 1.00 27.88 647 LYS A CA 1
ATOM 4744 C C . LYS A 1 639 ? 2.310 30.438 58.877 1.00 28.37 647 LYS A C 1
ATOM 4745 O O . LYS A 1 639 ? 1.308 31.029 58.475 1.00 26.06 647 LYS A O 1
ATOM 4751 N N . ALA A 1 640 ? 3.091 30.936 59.831 1.00 28.86 648 ALA A N 1
ATOM 4752 C CA . ALA A 1 640 ? 2.773 32.237 60.403 1.00 29.81 648 ALA A CA 1
ATOM 4753 C C . ALA A 1 640 ? 2.730 33.267 59.278 1.00 29.16 648 ALA A C 1
ATOM 4754 O O . ALA A 1 640 ? 3.494 33.181 58.317 1.00 29.82 648 ALA A O 1
ATOM 4756 N N . GLY A 1 641 ? 1.818 34.225 59.394 1.00 30.28 649 GLY A N 1
ATOM 4757 C CA . GLY A 1 641 ? 1.701 35.260 58.384 1.00 30.54 649 GLY A CA 1
ATOM 4758 C C . GLY A 1 641 ? 0.828 34.890 57.202 1.00 31.10 649 GLY A C 1
ATOM 4759 O O . GLY A 1 641 ? 0.571 35.739 56.350 1.00 31.63 649 GLY A O 1
ATOM 4760 N N . THR A 1 642 ? 0.366 33.640 57.141 1.00 29.72 650 THR A N 1
ATOM 4761 C CA . THR A 1 642 ? -0.479 33.198 56.033 1.00 27.73 650 THR A CA 1
ATOM 4762 C C . THR A 1 642 ? -1.917 32.952 56.488 1.00 26.84 650 THR A C 1
ATOM 4763 O O . THR A 1 642 ? -2.181 32.814 57.680 1.00 25.30 650 THR A O 1
ATOM 4767 N N . THR A 1 643 ? -2.840 32.896 55.530 1.00 24.84 651 THR A N 1
ATOM 4768 C CA . THR A 1 643 ? -4.251 32.692 55.828 1.00 24.28 651 THR A CA 1
ATOM 4769 C C . THR A 1 643 ? -4.813 31.391 55.266 1.00 22.47 651 THR A C 1
ATOM 4770 O O . THR A 1 643 ? -6.010 31.151 55.353 1.00 23.02 651 THR A O 1
ATOM 4774 N N . TRP A 1 644 ? -3.961 30.559 54.687 1.00 22.81 652 TRP A N 1
ATOM 4775 C CA . TRP A 1 644 ? -4.444 29.289 54.146 1.00 22.88 652 TRP A CA 1
ATOM 4776 C C . TRP A 1 644 ? -3.343 28.273 53.929 1.00 21.51 652 TRP A C 1
ATOM 4777 O O . TRP A 1 644 ? -2.175 28.621 53.754 1.00 21.94 652 TRP A O 1
ATOM 4788 N N . THR A 1 645 ? -3.712 26.999 53.959 1.00 19.22 653 THR A N 1
ATOM 4789 C CA . THR A 1 645 ? -2.746 25.956 53.693 1.00 18.52 653 THR A CA 1
ATOM 4790 C C . THR A 1 645 ? -3.479 24.727 53.181 1.00 17.63 653 THR A C 1
ATOM 4791 O O . THR A 1 645 ? -4.705 24.669 53.236 1.00 18.23 653 THR A O 1
ATOM 4795 N N . ILE A 1 646 ? -2.717 23.770 52.664 1.00 17.18 654 ILE A N 1
ATOM 4796 C CA . ILE A 1 646 ? -3.274 22.526 52.131 1.00 18.04 654 ILE A CA 1
ATOM 4797 C C . ILE A 1 646 ? -2.928 21.392 53.096 1.00 17.68 654 ILE A C 1
ATOM 4798 O O . ILE A 1 646 ? -1.861 21.386 53.694 1.00 17.66 654 ILE A O 1
ATOM 4803 N N . ILE A 1 647 ? -3.831 20.430 53.226 1.00 17.28 655 ILE A N 1
ATOM 4804 C CA . ILE A 1 647 ? -3.633 19.304 54.137 1.00 17.51 655 ILE A CA 1
ATOM 4805 C C . ILE A 1 647 ? -3.744 17.986 53.393 1.00 16.77 655 ILE A C 1
ATOM 4806 O O . ILE A 1 647 ? -4.748 17.746 52.731 1.00 17.02 655 ILE A O 1
ATOM 4811 N N . ASP A 1 648 ? -2.746 17.116 53.513 1.00 16.12 656 ASP A N 1
ATOM 4812 C CA . ASP A 1 648 ? -2.841 15.819 52.851 1.00 16.71 656 ASP A CA 1
ATOM 4813 C C . ASP A 1 648 ? -1.892 14.804 53.478 1.00 18.07 656 ASP A C 1
ATOM 4814 O O . ASP A 1 648 ? -1.219 15.113 54.472 1.00 17.47 656 ASP A O 1
ATOM 4819 N N . ASP A 1 649 ? -1.829 13.592 52.927 1.00 18.09 657 ASP A N 1
ATOM 4820 C CA . ASP A 1 649 ? -0.965 12.581 53.521 1.00 17.49 657 ASP A CA 1
ATOM 4821 C C . ASP A 1 649 ? 0.523 12.818 53.341 1.00 19.23 657 ASP A C 1
ATOM 4822 O O . ASP A 1 649 ? 1.348 12.059 53.853 1.00 19.26 657 ASP A O 1
ATOM 4827 N N . PHE A 1 650 ? 0.865 13.894 52.646 1.00 18.72 658 PHE A N 1
ATOM 4828 C CA . PHE A 1 650 ? 2.259 14.231 52.430 1.00 20.58 658 PHE A CA 1
ATOM 4829 C C . PHE A 1 650 ? 2.577 15.589 53.036 1.00 20.23 658 PHE A C 1
ATOM 4830 O O . PHE A 1 650 ? 3.578 16.208 52.692 1.00 20.42 658 PHE A O 1
ATOM 4838 N N . GLY A 1 651 ? 1.705 16.056 53.926 1.00 20.23 659 GLY A N 1
ATOM 4839 C CA . GLY A 1 651 ? 1.925 17.331 54.594 1.00 20.07 659 GLY A CA 1
ATOM 4840 C C . GLY A 1 651 ? 1.492 18.595 53.873 1.00 21.00 659 GLY A C 1
ATOM 4841 O O . GLY A 1 651 ? 1.827 19.693 54.317 1.00 19.91 659 GLY A O 1
ATOM 4842 N N . GLY A 1 652 ? 0.739 18.449 52.784 1.00 19.71 660 GLY A N 1
ATOM 4843 C CA . GLY A 1 652 ? 0.290 19.595 52.006 1.00 20.26 660 GLY A CA 1
ATOM 4844 C C . GLY A 1 652 ? 1.343 19.771 50.934 1.00 20.93 660 GLY A C 1
ATOM 4845 O O . GLY A 1 652 ? 2.120 20.722 50.957 1.00 22.75 660 GLY A O 1
ATOM 4846 N N . LEU A 1 653 ? 1.362 18.854 49.975 1.00 20.72 661 LEU A N 1
ATOM 4847 C CA . LEU A 1 653 ? 2.397 18.866 48.951 1.00 20.54 661 LEU A CA 1
ATOM 4848 C C . LEU A 1 653 ? 2.022 19.295 47.548 1.00 19.92 661 LEU A C 1
ATOM 4849 O O . LEU A 1 653 ? 1.140 18.714 46.925 1.00 18.94 661 LEU A O 1
ATOM 4854 N N . ASN A 1 654 ? 2.711 20.322 47.060 1.00 20.05 662 ASN A N 1
ATOM 4855 C CA . ASN A 1 654 ? 2.496 20.802 45.704 1.00 20.46 662 ASN A CA 1
ATOM 4856 C C . ASN A 1 654 ? 3.447 19.984 44.820 1.00 19.90 662 ASN A C 1
ATOM 4857 O O . ASN A 1 654 ? 4.668 20.038 44.983 1.00 21.00 662 ASN A O 1
ATOM 4862 N N . LEU A 1 655 ? 2.887 19.204 43.899 1.00 20.21 663 LEU A N 1
ATOM 4863 C CA . LEU A 1 655 ? 3.691 18.372 43.017 1.00 20.32 663 LEU A CA 1
ATOM 4864 C C . LEU A 1 655 ? 4.153 19.189 41.821 1.00 20.92 663 LEU A C 1
ATOM 4865 O O . LEU A 1 655 ? 4.909 18.706 40.983 1.00 21.28 663 LEU A O 1
ATOM 4870 N N . GLY A 1 656 ? 3.685 20.435 41.766 1.00 21.59 664 GLY A N 1
ATOM 4871 C CA . GLY A 1 656 ? 4.042 21.329 40.678 1.00 23.23 664 GLY A CA 1
ATOM 4872 C C . GLY A 1 656 ? 4.929 22.456 41.162 1.00 24.17 664 GLY A C 1
ATOM 4873 O O . GLY A 1 656 ? 5.870 22.222 41.915 1.00 24.62 664 GLY A O 1
ATOM 4874 N N . THR A 1 657 ? 4.632 23.678 40.730 1.00 24.80 665 THR A N 1
ATOM 4875 C CA . THR A 1 657 ? 5.417 24.842 41.129 1.00 26.80 665 THR A CA 1
ATOM 4876 C C . THR A 1 657 ? 4.507 25.924 41.673 1.00 26.78 665 THR A C 1
ATOM 4877 O O . THR A 1 657 ? 3.287 25.827 41.580 1.00 27.53 665 THR A O 1
ATOM 4881 N N . ASP A 1 658 ? 5.101 26.973 42.231 1.00 29.15 666 ASP A N 1
ATOM 4882 C CA . ASP A 1 658 ? 4.314 28.071 42.767 1.00 30.71 666 ASP A CA 1
ATOM 4883 C C . ASP A 1 658 ? 3.459 28.658 41.646 1.00 30.74 666 ASP A C 1
ATOM 4884 O O . ASP A 1 658 ? 2.264 28.901 41.821 1.00 29.82 666 ASP A O 1
ATOM 4889 N N . SER A 1 659 ? 4.082 28.869 40.487 1.00 29.94 667 SER A N 1
ATOM 4890 C CA . SER A 1 659 ? 3.403 29.433 39.320 1.00 31.08 667 SER A CA 1
ATOM 4891 C C . SER A 1 659 ? 2.337 28.510 38.738 1.00 29.84 667 SER A C 1
ATOM 4892 O O . SER A 1 659 ? 1.245 28.958 38.385 1.00 29.40 667 SER A O 1
ATOM 4895 N N . GLN A 1 660 ? 2.675 27.229 38.624 1.00 29.14 668 GLN A N 1
ATOM 4896 C CA . GLN A 1 660 ? 1.766 26.212 38.088 1.00 28.54 668 GLN A CA 1
ATOM 4897 C C . GLN A 1 660 ? 1.586 25.123 39.140 1.00 26.14 668 GLN A C 1
ATOM 4898 O O . GLN A 1 660 ? 2.216 24.069 39.063 1.00 25.37 668 GLN A O 1
ATOM 4904 N N . PRO A 1 661 ? 0.726 25.368 40.137 1.00 23.60 669 PRO A N 1
ATOM 4905 C CA . PRO A 1 661 ? 0.492 24.385 41.197 1.00 22.28 669 PRO A CA 1
ATOM 4906 C C . PRO A 1 661 ? -0.344 23.170 40.811 1.00 20.31 669 PRO A C 1
ATOM 4907 O O . PRO A 1 661 ? -1.212 23.228 39.945 1.00 18.98 669 PRO A O 1
ATOM 4911 N N . ILE A 1 662 ? -0.038 22.061 41.466 1.00 20.69 670 ILE A N 1
ATOM 4912 C CA . ILE A 1 662 ? -0.783 20.831 41.310 1.00 20.27 670 ILE A CA 1
ATOM 4913 C C . ILE A 1 662 ? -0.571 20.096 42.631 1.00 18.06 670 ILE A C 1
ATOM 4914 O O . ILE A 1 662 ? 0.423 19.407 42.820 1.00 17.72 670 ILE A O 1
ATOM 4919 N N . TYR A 1 663 ? -1.500 20.293 43.561 1.00 17.53 671 TYR A N 1
ATOM 4920 C CA . TYR A 1 663 ? -1.393 19.656 44.862 1.00 17.58 671 TYR A CA 1
ATOM 4921 C C . TYR A 1 663 ? -1.881 18.224 44.811 1.00 18.25 671 TYR A C 1
ATOM 4922 O O . TYR A 1 663 ? -2.712 17.875 43.973 1.00 17.88 671 TYR A O 1
ATOM 4931 N N . VAL A 1 664 ? -1.338 17.408 45.710 1.00 16.09 672 VAL A N 1
ATOM 4932 C CA . VAL A 1 664 ? -1.733 16.010 45.836 1.00 16.35 672 VAL A CA 1
ATOM 4933 C C . VAL A 1 664 ? -3.258 16.009 45.856 1.00 15.63 672 VAL A C 1
ATOM 4934 O O . VAL A 1 664 ? -3.897 16.870 46.483 1.00 15.80 672 VAL A O 1
ATOM 4938 N N . TRP A 1 665 ? -3.848 15.056 45.146 1.00 14.80 673 TRP A N 1
ATOM 4939 C CA . TRP A 1 665 ? -5.296 14.987 45.080 1.00 14.84 673 TRP A CA 1
ATOM 4940 C C . TRP A 1 665 ? -5.857 13.648 45.514 1.00 13.12 673 TRP A C 1
ATOM 4941 O O . TRP A 1 665 ? -5.120 12.673 45.650 1.00 14.72 673 TRP A O 1
ATOM 4952 N N . TRP A 1 666 ? -7.167 13.644 45.742 1.00 14.48 674 TRP A N 1
ATOM 4953 C CA . TRP A 1 666 ? -7.917 12.455 46.158 1.00 14.51 674 TRP A CA 1
ATOM 4954 C C . TRP A 1 666 ? -8.876 12.171 45.007 1.00 14.99 674 TRP A C 1
ATOM 4955 O O . TRP A 1 666 ? -9.627 13.053 44.579 1.00 16.22 674 TRP A O 1
ATOM 4966 N N . THR A 1 667 ? -8.836 10.940 44.517 1.00 16.09 675 THR A N 1
ATOM 4967 C CA . THR A 1 667 ? -9.650 10.527 43.380 1.00 16.60 675 THR A CA 1
ATOM 4968 C C . THR A 1 667 ? -10.896 9.775 43.840 1.00 17.61 675 THR A C 1
ATOM 4969 O O . THR A 1 667 ? -10.792 8.714 44.450 1.00 16.76 675 THR A O 1
ATOM 4973 N N . ILE A 1 668 ? -12.060 10.344 43.550 1.00 17.73 676 ILE A N 1
ATOM 4974 C CA . ILE A 1 668 ? -13.333 9.752 43.948 1.00 21.38 676 ILE A CA 1
ATOM 4975 C C . ILE A 1 668 ? -14.345 9.743 42.803 1.00 22.04 676 ILE A C 1
ATOM 4976 O O . ILE A 1 668 ? -14.175 10.435 41.790 1.00 21.17 676 ILE A O 1
ATOM 4981 N N . PHE A 1 669 ? -15.408 8.962 42.977 1.00 21.87 677 PHE A N 1
ATOM 4982 C CA . PHE A 1 669 ? -16.411 8.815 41.931 1.00 23.43 677 PHE A CA 1
ATOM 4983 C C . PHE A 1 669 ? -17.853 9.120 42.330 1.00 25.08 677 PHE A C 1
ATOM 4984 O O . PHE A 1 669 ? -18.773 8.956 41.529 1.00 25.15 677 PHE A O 1
ATOM 4992 N N . GLY A 1 670 ? -18.044 9.577 43.561 1.00 24.74 678 GLY A N 1
ATOM 4993 C CA . GLY A 1 670 ? -19.377 9.913 44.008 1.00 26.38 678 GLY A CA 1
ATOM 4994 C C . GLY A 1 670 ? -20.224 8.714 44.386 1.00 26.65 678 GLY A C 1
ATOM 4995 O O . GLY A 1 670 ? -19.721 7.616 44.589 1.00 23.82 678 GLY A O 1
ATOM 4996 N N . GLN A 1 671 ? -21.527 8.935 44.484 1.00 29.97 679 GLN A N 1
ATOM 4997 C CA . GLN A 1 671 ? -22.434 7.867 44.852 1.00 33.01 679 GLN A CA 1
ATOM 4998 C C . GLN A 1 671 ? -23.667 7.940 43.963 1.00 33.42 679 GLN A C 1
ATOM 4999 O O . GLN A 1 671 ? -24.447 6.990 43.905 1.00 34.99 679 GLN A O 1
#